Protein AF-G9A7D8-F1 (afdb_monomer_lite)

Radius of gyration: 39.57 Å; chains: 1; bounding box: 115×53×119 Å

pLDDT: mean 80.96, std 17.09, range [27.22, 98.19]

Organism: Sinorhizobium fredii (strain HH103) (NCBI:txid1117943)

Sequence (710 aa):
MSESEFEAKVGNNDLPVALRISQIHVGHRLRTVDQAKVDALKASIEELGLRTPISVVGPMLAASSPLQMVTLAAGAHRLVAMKQLGREHIAAIIRNEDDLDAELWEIDENLCRAELTPADRALFVFRRKEIYLMKHPETGHGGERASRQVGDLKVDEPKRFTAATAEATGQSERAIQRDAERGEKISEKALRMLRGTRHDKGTVLDRLKTLRDEEQEVYVRALFEADKAKEAEAHEIRSDKMATKRAVRIGIINAIADHGKRVAGEMPRAAYAVGYADPPWEQEAWSDETGQDKGLMYPPMPLDEIKALCAGDKSPFTRDAIIFLWVTTNRLDDGISVLKAWGFEFVTAITWDKVNIGMGRWVRDRTEHLLIGKRGDFPGLIMGTQPESLYAEVKGEHSRKPVWFAEQIDRLFPEMRKLELFQRKESLAEGDIRLNGLWDFWGFEAGDETAPSAESSGDPATDPLADALVATGLAPSKYILHLDRGLTNPAALDLPSRLFRFPVEFMDAERGGGQSRLLLRHPLVWQVLQVTDFLADIEQKTGVRPTWEPLDEFGRDFGDKWRWYHAVDLCNDKHWQGLLKTARFTDRDKIFSAVQLGLQGKSLSLKNARAVMAELESVEPETASSAEIMLGKALMPYQHDKGKLISPNISERDERGAWLVIHGLEDGFFNYVGNHLSVTPDGMARRKAAVIPAGVEPALPLEMESSDEA

Secondary structure (DSSP, 8-state):
-PPPHHHHHH-TT---EEEEGGGEE----SSPPPHHHHHHHHHHHHHH---S-EEEES----TTS----EEEEE-HHHHHHHHHTT-SEEEEEEE---HHHHHHHHHHHHHTSTT--HHHHHHHHHHHHHHHHHH-GGGS---------TT---TTPPPPHHHHHHHHH---HHHHHHHHHHHHHS-HHHHHHHTTSTT-SHHHHHHHTTS-HHHHHHHHHHHHHHHHHHHHHHHHHHHHHHHHHHHHHHHHHHHHHHTSB--TTS--BS-EEEEEE---BPPPPS-TTT------SS--B-HHHHHHHT-GGG-SEEEEEEEEEEEEGGGHHHHHHHHHHTTPEEEEEEEEE-SS----SSS---EEEEEEEEETTPPPPPTT-PPPSEEE----GGGPPPHHHHHHHHHHSTTS-EEEET-BGGG--TT-GGGSSSEEEESTBSPPP-PPP----------HHHHHHHHTTSSS-HHHHHHH-EEP--S--SS--HHHHS-EEEE-TTTTTSS-EEEESSTTGGGSHHHHHHHHHHHHHHS---B--SB-TTSSBTTHHHHHHHHHHH-STTTHHHHHHTGGGS-HHHHHHHHHHHHHTTSS-HHHHHHHHHHTT--PPPHHHHHHHHHSTTB--EE-TT-S-EE--B---SHHHHHHHHHHHHTTSEEEETTEEEE-HHHHHHHHHTPPPTT---------------

Structure (mmCIF, N/CA/C/O backbone):
data_AF-G9A7D8-F1
#
_entry.id   AF-G9A7D8-F1
#
loop_
_atom_site.group_PDB
_atom_site.id
_atom_site.type_symbol
_atom_site.label_atom_id
_atom_site.label_alt_id
_atom_site.label_comp_id
_atom_site.label_asym_id
_atom_site.label_entity_id
_atom_site.label_seq_id
_atom_site.pdbx_PDB_ins_code
_atom_site.Cartn_x
_atom_site.Cartn_y
_atom_site.Cartn_z
_atom_site.occupancy
_atom_site.B_iso_or_equiv
_atom_site.auth_seq_id
_atom_site.auth_comp_id
_atom_site.auth_asym_id
_atom_site.auth_atom_id
_atom_site.pdbx_PDB_model_num
ATOM 1 N N . MET A 1 1 ? 48.273 -28.362 -51.104 1.00 42.91 1 MET A N 1
ATOM 2 C CA . MET A 1 1 ? 46.981 -28.182 -50.416 1.00 42.91 1 MET A CA 1
ATOM 3 C C . MET A 1 1 ? 46.753 -26.689 -50.370 1.00 42.91 1 MET A C 1
ATOM 5 O O . MET A 1 1 ? 47.600 -26.008 -49.814 1.00 42.91 1 MET A O 1
ATOM 9 N N . SER A 1 2 ? 45.753 -26.176 -51.085 1.00 48.56 2 SER A N 1
ATOM 10 C CA . SER A 1 2 ? 45.394 -24.758 -50.997 1.00 48.56 2 SER A CA 1
ATOM 11 C C . SER A 1 2 ? 44.827 -24.509 -49.604 1.00 48.56 2 SER A C 1
ATOM 13 O O . SER A 1 2 ? 43.907 -25.232 -49.216 1.00 48.56 2 SER A O 1
ATOM 15 N N . GLU A 1 3 ? 45.383 -23.545 -48.872 1.00 45.16 3 GLU A N 1
ATOM 16 C CA . GLU A 1 3 ? 44.768 -23.037 -47.641 1.00 45.16 3 GLU A CA 1
ATOM 17 C C . GLU A 1 3 ? 43.301 -22.721 -47.931 1.00 45.16 3 GLU A C 1
ATOM 19 O O . GLU A 1 3 ? 42.972 -22.119 -48.960 1.00 45.16 3 GLU A O 1
ATOM 24 N N . SER A 1 4 ? 42.401 -23.206 -47.081 1.00 52.81 4 SER A N 1
ATOM 25 C CA . SER A 1 4 ? 40.985 -22.895 -47.242 1.00 52.81 4 SER A CA 1
ATOM 26 C C . SER A 1 4 ? 40.751 -21.396 -47.030 1.00 52.81 4 SER A C 1
ATOM 28 O O . SER A 1 4 ? 41.479 -20.733 -46.294 1.00 52.81 4 SER A O 1
ATOM 30 N N . GLU A 1 5 ? 39.688 -20.850 -47.619 1.00 49.50 5 GLU A N 1
ATOM 31 C CA . GLU A 1 5 ? 39.250 -19.460 -47.395 1.00 49.50 5 GLU A CA 1
ATOM 32 C C . GLU A 1 5 ? 39.066 -19.123 -45.898 1.00 49.50 5 GLU A C 1
ATOM 34 O O . GLU A 1 5 ? 39.174 -17.968 -45.488 1.00 49.50 5 GLU A O 1
ATOM 39 N N . PHE A 1 6 ? 38.808 -20.148 -45.077 1.00 47.81 6 PHE A N 1
ATOM 40 C CA . PHE A 1 6 ? 38.754 -20.062 -43.622 1.00 47.81 6 PHE A CA 1
ATOM 41 C C . PHE A 1 6 ? 40.151 -19.885 -43.002 1.00 47.81 6 PHE A C 1
ATOM 43 O O . PHE A 1 6 ? 40.345 -18.989 -42.187 1.00 47.81 6 PHE A O 1
ATOM 50 N N . GLU A 1 7 ? 41.144 -20.668 -43.424 1.00 44.50 7 GLU A N 1
ATOM 51 C CA . GLU A 1 7 ? 42.534 -20.564 -42.944 1.00 44.50 7 GLU A CA 1
ATOM 52 C C . GLU A 1 7 ? 43.194 -19.243 -43.375 1.00 44.50 7 GLU A C 1
ATOM 54 O O . GLU A 1 7 ? 43.925 -18.639 -42.591 1.00 44.50 7 GLU A O 1
ATOM 59 N N . ALA A 1 8 ? 42.845 -18.733 -44.562 1.00 51.41 8 ALA A N 1
ATOM 60 C CA . ALA A 1 8 ? 43.298 -17.433 -45.058 1.00 51.41 8 ALA A CA 1
ATOM 61 C C . ALA A 1 8 ? 42.716 -16.239 -44.271 1.00 51.41 8 ALA A C 1
ATOM 63 O O . ALA A 1 8 ? 43.389 -15.222 -44.117 1.00 51.41 8 ALA A O 1
ATOM 64 N N . LYS A 1 9 ? 41.477 -16.350 -43.760 1.00 47.91 9 LYS A N 1
ATOM 65 C CA . LYS A 1 9 ? 40.813 -15.298 -42.961 1.00 47.91 9 LYS A CA 1
ATOM 66 C C . LYS A 1 9 ? 41.170 -15.328 -41.478 1.00 47.91 9 LYS A C 1
ATOM 68 O O . LYS A 1 9 ? 41.141 -14.282 -40.840 1.00 47.91 9 LYS A O 1
ATOM 73 N N . VAL A 1 10 ? 41.445 -16.508 -40.925 1.00 47.12 10 VAL A N 1
ATOM 74 C CA . VAL A 1 10 ? 41.780 -16.661 -39.501 1.00 47.12 10 VAL A CA 1
ATOM 75 C C . VAL A 1 10 ? 43.266 -16.393 -39.265 1.00 47.12 10 VAL A C 1
ATOM 77 O O . VAL A 1 10 ? 43.617 -15.864 -38.218 1.00 47.12 10 VAL A O 1
ATOM 80 N N . GLY A 1 11 ? 44.129 -16.690 -40.248 1.00 46.03 11 GLY A N 1
ATOM 81 C CA . GLY A 1 11 ? 45.578 -16.615 -40.100 1.00 46.03 11 GLY A CA 1
ATOM 82 C C . GLY A 1 11 ? 46.071 -17.602 -39.035 1.00 46.03 11 GLY A C 1
ATOM 83 O O . GLY A 1 11 ? 45.546 -17.695 -37.931 1.00 46.03 11 GLY A O 1
ATOM 84 N N . ASN A 1 12 ? 47.145 -18.336 -39.300 1.00 40.69 12 ASN A N 1
ATOM 85 C CA . ASN A 1 12 ? 47.741 -19.262 -38.320 1.00 40.69 12 ASN A CA 1
ATOM 86 C C . ASN A 1 12 ? 48.316 -18.574 -37.045 1.00 40.69 12 ASN A C 1
ATOM 88 O O . ASN A 1 12 ? 49.027 -19.205 -36.267 1.00 40.69 12 ASN A O 1
ATOM 92 N N . ASN A 1 13 ? 48.013 -17.287 -36.824 1.00 52.28 13 ASN A N 1
ATOM 93 C CA . ASN A 1 13 ? 48.563 -16.411 -35.789 1.00 52.28 13 ASN A CA 1
ATOM 94 C C . ASN A 1 13 ? 47.572 -16.058 -34.657 1.00 52.28 13 ASN A C 1
ATOM 96 O O . ASN A 1 13 ? 47.985 -15.420 -33.695 1.00 52.28 13 ASN A O 1
ATOM 100 N N . ASP A 1 14 ? 46.306 -16.489 -34.718 1.00 58.44 14 ASP A N 1
ATOM 101 C CA . ASP A 1 14 ? 45.254 -16.129 -33.740 1.00 58.44 14 ASP A CA 1
ATOM 102 C C . ASP A 1 14 ? 45.224 -17.034 -32.474 1.00 58.44 14 ASP A C 1
ATOM 104 O O . ASP A 1 14 ? 44.237 -17.074 -31.731 1.00 58.44 14 ASP A O 1
ATOM 108 N N . LEU A 1 15 ? 46.302 -17.780 -32.187 1.00 70.38 15 LEU A N 1
ATOM 109 C CA . LEU A 1 15 ? 46.395 -18.597 -30.970 1.00 70.38 15 LEU A CA 1
ATOM 110 C C . LEU A 1 15 ? 46.544 -17.708 -29.721 1.00 70.38 15 LEU A C 1
ATOM 112 O O . LEU A 1 15 ? 47.388 -16.809 -29.700 1.00 70.38 15 LEU A O 1
ATOM 116 N N . PRO A 1 16 ? 45.778 -17.962 -28.644 1.00 77.94 16 PRO A N 1
ATOM 117 C CA . PRO A 1 16 ? 45.868 -17.156 -27.438 1.00 77.94 16 PRO A CA 1
ATOM 118 C C . PRO A 1 16 ? 47.216 -17.341 -26.737 1.00 77.94 16 PRO A C 1
ATOM 120 O O . PRO A 1 16 ? 47.634 -18.458 -26.433 1.00 77.94 16 PRO A O 1
ATOM 123 N N . VAL A 1 17 ? 47.858 -16.224 -26.409 1.00 84.06 17 VAL A N 1
ATOM 124 C CA . VAL A 1 17 ? 49.095 -16.150 -25.632 1.00 84.06 17 VAL A CA 1
ATOM 125 C C . VAL A 1 17 ? 48.826 -15.579 -24.241 1.00 84.06 17 VAL A C 1
ATOM 127 O O . VAL A 1 17 ? 47.915 -14.776 -24.036 1.00 84.06 17 VAL A O 1
ATOM 130 N N . ALA A 1 18 ? 49.614 -15.996 -23.251 1.00 85.44 18 ALA A N 1
ATOM 131 C CA . ALA A 1 18 ? 49.540 -15.436 -21.906 1.00 85.44 18 ALA A CA 1
ATOM 132 C C . ALA A 1 18 ? 50.319 -14.113 -21.852 1.00 85.44 18 ALA A C 1
ATOM 134 O O . ALA A 1 18 ? 51.547 -14.112 -21.911 1.00 85.44 18 ALA A O 1
ATOM 135 N N . LEU A 1 19 ? 49.611 -12.992 -21.715 1.00 85.75 19 LEU A N 1
ATOM 136 C CA . LEU A 1 19 ? 50.214 -11.667 -21.566 1.00 85.75 19 LEU A CA 1
ATOM 137 C C . LEU A 1 19 ? 50.202 -11.215 -20.116 1.00 85.75 19 LEU A C 1
ATOM 139 O O . LEU A 1 19 ? 49.218 -11.437 -19.406 1.00 85.75 19 LEU A O 1
ATOM 143 N N . ARG A 1 20 ? 51.260 -10.521 -19.679 1.00 87.69 20 ARG A N 1
ATOM 144 C CA . ARG A 1 20 ? 51.221 -9.831 -18.388 1.00 87.69 20 ARG A CA 1
ATOM 145 C C . ARG A 1 20 ? 50.227 -8.692 -18.471 1.00 87.69 20 ARG A C 1
ATOM 147 O O . ARG A 1 20 ? 50.260 -7.890 -19.399 1.00 87.69 20 ARG A O 1
ATOM 154 N N . ILE A 1 21 ? 49.397 -8.554 -17.446 1.00 89.19 21 ILE A N 1
ATOM 155 C CA . ILE A 1 21 ? 48.409 -7.474 -17.393 1.00 89.19 21 ILE A CA 1
ATOM 156 C C . ILE A 1 21 ? 49.074 -6.088 -17.470 1.00 89.19 21 ILE A C 1
ATOM 158 O O . ILE A 1 21 ? 48.501 -5.164 -18.044 1.00 89.19 21 ILE A O 1
ATOM 162 N N . SER A 1 22 ? 50.296 -5.944 -16.946 1.00 86.50 22 SER A N 1
ATOM 163 C CA . SER A 1 22 ? 51.077 -4.702 -17.011 1.00 86.50 22 SER A CA 1
ATOM 164 C C . SER A 1 22 ? 51.527 -4.313 -18.425 1.00 86.50 22 SER A C 1
ATOM 166 O O . SER A 1 22 ? 51.903 -3.165 -18.627 1.00 86.50 22 SER A O 1
ATOM 168 N N . GLN A 1 23 ? 51.504 -5.242 -19.388 1.00 85.69 23 GLN A N 1
ATOM 169 C CA . GLN A 1 23 ? 51.849 -4.992 -20.795 1.00 85.69 23 GLN A CA 1
ATOM 170 C C . GLN A 1 23 ? 50.678 -4.421 -21.601 1.00 85.69 23 GLN A C 1
ATOM 172 O O . GLN A 1 23 ? 50.867 -4.015 -22.744 1.00 85.69 23 GLN A O 1
ATOM 177 N N . ILE A 1 24 ? 49.469 -4.409 -21.030 1.00 87.19 24 ILE A N 1
ATOM 178 C CA . ILE A 1 24 ? 48.245 -4.042 -21.741 1.00 87.19 24 ILE A CA 1
ATOM 179 C C . ILE A 1 24 ? 47.865 -2.606 -21.390 1.00 87.19 24 ILE A C 1
ATOM 181 O O . ILE A 1 24 ? 47.403 -2.310 -20.281 1.00 87.19 24 ILE A O 1
ATOM 185 N N . HIS A 1 25 ? 48.022 -1.719 -22.366 1.00 85.88 25 HIS A N 1
ATOM 186 C CA . HIS A 1 25 ? 47.523 -0.356 -22.314 1.00 85.88 25 HIS A CA 1
ATOM 187 C C . HIS A 1 25 ? 46.035 -0.314 -22.694 1.00 85.88 25 HIS A C 1
ATOM 189 O O . HIS A 1 25 ? 45.592 -0.985 -23.625 1.00 85.88 25 HIS A O 1
ATOM 195 N N . VAL A 1 26 ? 45.243 0.476 -21.966 1.00 82.00 26 VAL A N 1
ATOM 196 C CA . VAL A 1 26 ? 43.826 0.710 -22.275 1.00 82.00 26 VAL A CA 1
ATOM 197 C C . VAL A 1 26 ? 43.706 2.126 -22.829 1.00 82.00 26 VAL A C 1
ATOM 199 O O . VAL A 1 26 ? 43.875 3.079 -22.072 1.00 82.00 26 VAL A O 1
ATOM 202 N N . GLY A 1 27 ? 43.448 2.242 -24.135 1.00 73.38 27 GLY A N 1
ATOM 203 C CA . GLY A 1 27 ? 43.296 3.523 -24.831 1.00 73.38 27 GLY A CA 1
ATOM 204 C C . GLY A 1 27 ? 41.960 4.226 -24.555 1.00 73.38 27 GLY A C 1
ATOM 205 O O . GLY A 1 27 ? 41.231 3.881 -23.621 1.00 73.38 27 GLY A O 1
ATOM 206 N N . HIS A 1 28 ? 41.619 5.222 -25.381 1.00 67.56 28 HIS A N 1
ATOM 207 C CA . HIS A 1 28 ? 40.331 5.917 -25.298 1.00 67.56 28 HIS A CA 1
ATOM 208 C C . HIS A 1 28 ? 39.192 4.977 -25.711 1.00 67.56 28 HIS A C 1
ATOM 210 O O . HIS A 1 28 ? 39.118 4.556 -26.859 1.00 67.56 28 HIS A O 1
ATOM 216 N N . ARG A 1 29 ? 38.290 4.649 -24.777 1.00 68.19 29 ARG A N 1
ATOM 217 C CA . ARG A 1 29 ? 37.179 3.720 -25.026 1.00 68.19 29 ARG A CA 1
ATOM 218 C C . ARG A 1 29 ? 35.846 4.445 -25.054 1.00 68.19 29 ARG A C 1
ATOM 220 O O . ARG A 1 29 ? 35.494 5.162 -24.122 1.00 68.19 29 ARG A O 1
ATOM 227 N N . LEU A 1 30 ? 35.060 4.158 -26.084 1.00 62.84 30 LEU A N 1
ATOM 228 C CA . LEU A 1 30 ? 33.703 4.683 -26.260 1.00 62.84 30 LEU A CA 1
ATOM 229 C C . LEU A 1 30 ? 32.691 4.031 -25.280 1.00 62.84 30 LEU A C 1
ATOM 231 O O . LEU A 1 30 ? 31.661 4.614 -24.935 1.00 62.84 30 LEU A O 1
ATOM 235 N N . ARG A 1 31 ? 32.989 2.821 -24.774 1.00 69.44 31 ARG A N 1
ATOM 236 C CA . ARG A 1 31 ? 32.199 2.125 -23.740 1.00 69.44 31 ARG A CA 1
ATOM 237 C C . ARG A 1 31 ? 32.932 2.118 -22.397 1.00 69.44 31 ARG A C 1
ATOM 239 O O . ARG A 1 31 ? 34.026 1.559 -22.290 1.00 69.44 31 ARG A O 1
ATOM 246 N N . THR A 1 32 ? 32.296 2.652 -21.356 1.00 71.38 32 THR A N 1
ATOM 247 C CA . THR A 1 32 ? 32.781 2.509 -19.979 1.00 71.38 32 THR A CA 1
ATOM 248 C C . THR A 1 32 ? 32.616 1.070 -19.486 1.00 71.38 32 THR A C 1
ATOM 250 O O . THR A 1 32 ? 31.787 0.306 -19.987 1.00 71.38 32 THR A O 1
ATOM 253 N N . VAL A 1 33 ? 33.457 0.680 -18.529 1.00 79.75 33 VAL A N 1
ATOM 254 C CA . VAL A 1 33 ? 33.405 -0.639 -17.890 1.00 79.75 33 VAL A CA 1
ATOM 255 C C . VAL A 1 33 ? 32.263 -0.642 -16.874 1.00 79.75 33 VAL A C 1
ATOM 257 O O . VAL A 1 33 ? 32.236 0.194 -15.976 1.00 79.75 33 VAL A O 1
ATOM 260 N N . ASP A 1 34 ? 31.336 -1.583 -17.020 1.00 79.50 34 ASP A N 1
ATOM 261 C CA . ASP A 1 34 ? 30.224 -1.804 -16.095 1.00 79.50 34 ASP A CA 1
ATOM 262 C C . ASP A 1 34 ? 30.668 -2.714 -14.940 1.00 79.50 34 ASP A C 1
ATOM 264 O O . ASP A 1 34 ? 31.032 -3.875 -15.158 1.00 79.50 34 ASP A O 1
ATOM 268 N N . GLN A 1 35 ? 30.643 -2.188 -13.713 1.00 83.12 35 GLN A N 1
ATOM 269 C CA . GLN A 1 35 ? 31.123 -2.905 -12.532 1.00 83.12 35 GLN A CA 1
ATOM 270 C C . GLN A 1 35 ? 30.253 -4.123 -12.189 1.00 83.12 35 GLN A C 1
ATOM 272 O O . GLN A 1 35 ? 30.799 -5.157 -11.815 1.00 83.12 35 GLN A O 1
ATOM 277 N N . ALA A 1 36 ? 28.937 -4.075 -12.414 1.00 82.50 36 ALA A N 1
ATOM 278 C CA . ALA A 1 36 ? 28.066 -5.218 -12.136 1.00 82.50 36 ALA A CA 1
ATOM 279 C C . ALA A 1 36 ? 28.403 -6.413 -13.044 1.00 82.50 36 ALA A C 1
ATOM 281 O O . ALA A 1 36 ? 28.427 -7.566 -12.610 1.00 82.50 36 ALA A O 1
ATOM 282 N N . LYS A 1 37 ? 28.744 -6.138 -14.310 1.00 82.12 37 LYS A N 1
ATOM 283 C CA . LYS A 1 37 ? 29.215 -7.166 -15.251 1.00 82.12 37 LYS A CA 1
ATOM 284 C C . LYS A 1 37 ? 30.591 -7.702 -14.886 1.00 82.12 37 LYS A C 1
ATOM 286 O O . LYS A 1 37 ? 30.849 -8.886 -15.086 1.00 82.12 37 LYS A O 1
ATOM 291 N N . VAL A 1 38 ? 31.472 -6.849 -14.366 1.00 88.00 38 VAL A N 1
ATOM 292 C CA . VAL A 1 38 ? 32.773 -7.278 -13.838 1.00 88.00 38 VAL A CA 1
ATOM 293 C C . VAL A 1 38 ? 32.576 -8.240 -12.670 1.00 88.00 38 VAL A C 1
ATOM 295 O O . VAL A 1 38 ? 33.185 -9.303 -12.677 1.00 88.00 38 VAL A O 1
ATOM 298 N N . ASP A 1 39 ? 31.696 -7.924 -11.720 1.00 87.50 39 ASP A N 1
ATOM 299 C CA . ASP A 1 39 ? 31.445 -8.773 -10.551 1.00 87.50 39 ASP A CA 1
ATOM 300 C C . ASP A 1 39 ? 30.851 -10.134 -10.941 1.00 87.50 39 ASP A C 1
ATOM 302 O O . ASP A 1 39 ? 31.322 -11.171 -10.470 1.00 87.50 39 ASP A O 1
ATOM 306 N N . ALA A 1 40 ? 29.909 -10.156 -11.889 1.00 84.69 40 ALA A N 1
ATOM 307 C CA . ALA A 1 40 ? 29.381 -11.402 -12.448 1.00 84.69 40 ALA A CA 1
ATOM 308 C C . ALA A 1 40 ? 30.466 -12.237 -13.158 1.00 84.69 40 ALA A C 1
ATOM 310 O O . ALA A 1 40 ? 30.536 -13.457 -12.994 1.00 84.69 40 ALA A O 1
ATOM 311 N N . LEU A 1 41 ? 31.348 -11.586 -13.926 1.00 86.81 41 LEU A N 1
ATOM 312 C CA . LEU A 1 41 ? 32.469 -12.257 -14.587 1.00 86.81 41 LEU A CA 1
ATOM 313 C C . LEU A 1 41 ? 33.496 -12.788 -13.587 1.00 86.81 41 LEU A C 1
ATOM 315 O O . LEU A 1 41 ? 34.062 -13.845 -13.838 1.00 86.81 41 LEU A O 1
ATOM 319 N N . LYS A 1 42 ? 33.737 -12.100 -12.465 1.00 91.56 42 LYS A N 1
ATOM 320 C CA . LYS A 1 42 ? 34.676 -12.560 -11.431 1.00 91.56 42 LYS A CA 1
ATOM 321 C C . LYS A 1 42 ? 34.252 -13.906 -10.859 1.00 91.56 42 LYS A C 1
ATOM 323 O O . LYS A 1 42 ? 35.062 -14.826 -10.883 1.00 91.56 42 LYS A O 1
ATOM 328 N N . ALA A 1 43 ? 32.984 -14.036 -10.464 1.00 85.94 43 ALA A N 1
ATOM 329 C CA . ALA A 1 43 ? 32.437 -15.298 -9.967 1.00 85.94 43 ALA A CA 1
ATOM 330 C C . ALA A 1 43 ? 32.606 -16.434 -10.995 1.00 85.94 43 ALA A C 1
ATOM 332 O O . ALA A 1 43 ? 33.096 -17.512 -10.669 1.00 85.94 43 ALA A O 1
ATOM 333 N N . SER A 1 44 ? 32.296 -16.165 -12.270 1.00 88.00 44 SER A N 1
ATOM 334 C CA . SER A 1 44 ? 32.463 -17.152 -13.345 1.00 88.00 44 SER A CA 1
ATOM 335 C C . SER A 1 44 ? 33.929 -17.519 -13.617 1.00 88.00 44 SER A C 1
ATOM 337 O O . SER A 1 44 ? 34.228 -18.684 -13.876 1.00 88.00 44 SER A O 1
ATOM 339 N N . ILE A 1 45 ? 34.848 -16.549 -13.569 1.00 89.62 45 ILE A N 1
ATOM 340 C CA . ILE A 1 45 ? 36.284 -16.766 -13.794 1.00 89.62 45 ILE A CA 1
ATOM 341 C C . ILE A 1 45 ? 36.907 -17.563 -12.641 1.00 89.62 45 ILE A C 1
ATOM 343 O O . ILE A 1 45 ? 37.793 -18.378 -12.893 1.00 89.62 45 ILE A O 1
ATOM 347 N N . GLU A 1 46 ? 36.471 -17.348 -11.398 1.00 87.38 46 GLU A N 1
ATOM 348 C CA . GLU A 1 46 ? 36.936 -18.127 -10.244 1.00 87.38 46 GLU A CA 1
ATOM 349 C C . GLU A 1 46 ? 36.512 -19.596 -10.323 1.00 87.38 46 GLU A C 1
ATOM 351 O O . GLU A 1 46 ? 37.313 -20.471 -10.002 1.00 87.38 46 GLU A O 1
ATOM 356 N N . GLU A 1 47 ? 35.296 -19.872 -10.802 1.00 84.12 47 GLU A N 1
ATOM 357 C CA . GLU A 1 47 ? 34.768 -21.235 -10.917 1.00 84.12 47 GLU A CA 1
ATOM 358 C C . GLU A 1 47 ? 35.291 -21.985 -12.156 1.00 84.12 47 GLU A C 1
ATOM 360 O O . GLU A 1 47 ? 35.677 -23.150 -12.070 1.00 84.12 47 GLU A O 1
ATOM 365 N N . LEU A 1 48 ? 35.301 -21.334 -13.326 1.00 83.69 48 LEU A N 1
ATOM 366 C CA . LEU A 1 48 ? 35.499 -22.000 -14.624 1.00 83.69 48 LEU A CA 1
ATOM 367 C C . LEU A 1 48 ? 36.766 -21.564 -15.369 1.00 83.69 48 LEU A C 1
ATOM 369 O O . LEU A 1 48 ? 37.070 -22.122 -16.429 1.00 83.69 48 LEU A O 1
ATOM 373 N N . GLY A 1 49 ? 37.484 -20.564 -14.857 1.00 83.50 49 GLY A N 1
ATOM 374 C CA . GLY A 1 49 ? 38.598 -19.927 -15.551 1.00 83.50 49 GLY A CA 1
ATOM 375 C C . GLY A 1 49 ? 38.164 -19.006 -16.698 1.00 83.50 49 GLY A C 1
ATOM 376 O O . GLY A 1 49 ? 36.998 -18.923 -17.092 1.00 83.50 49 GLY A O 1
ATOM 377 N N . LEU A 1 50 ? 39.130 -18.283 -17.269 1.00 85.94 50 LEU A N 1
ATOM 378 C CA . LEU A 1 50 ? 38.889 -17.395 -18.407 1.00 85.94 50 LEU A CA 1
ATOM 379 C C . LEU A 1 50 ? 38.721 -18.213 -19.698 1.00 85.94 50 LEU A C 1
ATOM 381 O O . LEU A 1 50 ? 39.703 -18.571 -20.342 1.00 85.94 50 LEU A O 1
ATOM 385 N N . ARG A 1 51 ? 37.474 -18.490 -20.095 1.00 83.38 51 ARG A N 1
ATOM 386 C CA . ARG A 1 51 ? 37.178 -19.294 -21.298 1.00 83.38 51 ARG A CA 1
ATOM 387 C C . ARG A 1 51 ? 37.404 -18.573 -22.622 1.00 83.38 51 ARG A C 1
ATOM 389 O O . ARG A 1 51 ? 37.718 -19.214 -23.618 1.00 83.38 51 ARG A O 1
ATOM 396 N N . THR A 1 52 ? 37.221 -17.257 -22.647 1.00 83.38 52 THR A N 1
ATOM 397 C CA . THR A 1 52 ? 37.362 -16.459 -23.869 1.00 83.38 52 THR A CA 1
ATOM 398 C C . THR A 1 52 ? 38.530 -15.487 -23.694 1.00 83.38 52 THR A C 1
ATOM 400 O O . THR A 1 52 ? 38.460 -14.640 -22.792 1.00 83.38 52 THR A O 1
ATOM 403 N N . PRO A 1 53 ? 39.576 -15.564 -24.535 1.00 87.62 53 PRO A N 1
ATOM 404 C CA . PRO A 1 53 ? 40.699 -14.627 -24.523 1.00 87.62 53 PRO A CA 1
ATOM 405 C C . PRO A 1 53 ? 40.272 -13.186 -24.826 1.00 87.62 53 PRO A C 1
ATOM 407 O O . PRO A 1 53 ? 39.264 -12.956 -25.502 1.00 87.62 53 PRO A O 1
ATOM 410 N N . ILE A 1 54 ? 41.020 -12.209 -24.315 1.00 88.44 54 ILE A N 1
ATOM 411 C CA . ILE A 1 54 ? 40.885 -10.806 -24.743 1.00 88.44 54 ILE A CA 1
ATOM 412 C C . ILE A 1 54 ? 41.562 -10.603 -26.107 1.00 88.44 54 ILE A C 1
ATOM 414 O O . ILE A 1 54 ? 42.391 -11.418 -26.501 1.00 88.44 54 ILE A O 1
ATOM 418 N N . SER A 1 55 ? 41.260 -9.506 -26.796 1.00 85.38 55 SER A N 1
ATOM 419 C CA . SER A 1 55 ? 41.927 -9.158 -28.057 1.00 85.38 55 SER A CA 1
ATOM 420 C C . SER A 1 55 ? 42.757 -7.897 -27.872 1.00 85.38 55 SER A C 1
ATOM 422 O O . SER A 1 55 ? 42.276 -6.917 -27.291 1.00 85.38 55 SER A O 1
ATOM 424 N N . VAL A 1 56 ? 44.000 -7.928 -28.343 1.00 84.12 56 VAL A N 1
ATOM 425 C CA . VAL A 1 56 ? 44.957 -6.821 -28.245 1.00 84.12 56 VAL A CA 1
ATOM 426 C C . VAL A 1 56 ? 45.633 -6.582 -29.593 1.00 84.12 56 VAL A C 1
ATOM 428 O O . VAL A 1 56 ? 45.814 -7.515 -30.374 1.00 84.12 56 VAL A O 1
ATOM 431 N N . VAL A 1 57 ? 46.032 -5.339 -29.842 1.00 79.62 57 VAL A N 1
ATOM 432 C CA . VAL A 1 57 ? 46.756 -4.931 -31.051 1.00 79.62 57 VAL A CA 1
ATOM 433 C C . VAL A 1 57 ? 48.169 -4.498 -30.678 1.00 79.62 57 VAL A C 1
ATOM 435 O O . VAL A 1 57 ? 48.378 -3.783 -29.692 1.00 79.62 57 VAL A O 1
ATOM 438 N N . GLY A 1 58 ? 49.148 -4.979 -31.440 1.00 74.06 58 GLY A N 1
ATOM 439 C CA . GLY A 1 58 ? 50.556 -4.645 -31.263 1.00 74.06 58 GLY A CA 1
ATOM 440 C C . GLY A 1 58 ? 51.497 -5.630 -31.966 1.00 74.06 58 GLY A C 1
ATOM 441 O O . GLY A 1 58 ? 51.059 -6.676 -32.448 1.00 74.06 58 GLY A O 1
ATOM 442 N N . PRO A 1 59 ? 52.802 -5.313 -32.032 1.00 66.94 59 PRO A N 1
ATOM 443 C CA . PRO A 1 59 ? 53.793 -6.174 -32.673 1.00 66.94 59 PRO A CA 1
ATOM 444 C C . PRO A 1 59 ? 53.835 -7.569 -32.029 1.00 66.94 59 PRO A C 1
ATOM 446 O O . PRO A 1 59 ? 53.782 -7.712 -30.806 1.00 66.94 59 PRO A O 1
ATOM 449 N N . MET A 1 60 ? 53.942 -8.610 -32.862 1.00 58.47 60 MET A N 1
ATOM 450 C CA . MET A 1 60 ? 54.037 -9.997 -32.400 1.00 58.47 60 MET A CA 1
ATOM 451 C C . MET A 1 60 ? 55.329 -10.183 -31.592 1.00 58.47 60 MET A C 1
ATOM 453 O O . MET A 1 60 ? 56.430 -9.939 -32.089 1.00 58.47 60 MET A O 1
ATOM 457 N N . LEU A 1 61 ? 55.200 -10.610 -30.334 1.00 57.97 61 LEU A N 1
ATOM 458 C CA . LEU A 1 61 ? 56.339 -10.791 -29.434 1.00 57.97 61 LEU A CA 1
ATOM 459 C C . LEU A 1 61 ? 57.218 -11.961 -29.907 1.00 57.97 61 LEU A C 1
ATOM 461 O O . LEU A 1 61 ? 56.828 -13.123 -29.804 1.00 57.97 61 LEU A O 1
ATOM 465 N N . ALA A 1 62 ? 58.437 -11.671 -30.369 1.00 49.75 62 ALA A N 1
ATOM 466 C CA . ALA A 1 62 ? 59.489 -12.680 -30.461 1.00 49.75 62 ALA A CA 1
ATOM 467 C C . ALA A 1 62 ? 59.973 -13.030 -29.042 1.00 49.75 62 ALA A C 1
ATOM 469 O O . ALA A 1 62 ? 60.187 -12.133 -28.225 1.00 49.75 62 ALA A O 1
ATOM 470 N N . ALA A 1 63 ? 60.195 -14.318 -28.757 1.00 48.28 63 ALA A N 1
ATOM 471 C CA . ALA A 1 63 ? 60.522 -14.861 -27.427 1.00 48.28 63 ALA A CA 1
ATOM 472 C C . ALA A 1 63 ? 61.790 -14.281 -26.745 1.00 48.28 63 ALA A C 1
ATOM 474 O O . ALA A 1 63 ? 62.119 -14.666 -25.626 1.00 48.28 63 ALA A O 1
ATOM 475 N N . SER A 1 64 ? 62.505 -13.360 -27.396 1.00 45.25 64 SER A N 1
ATOM 476 C CA . SER A 1 64 ? 63.791 -12.808 -26.964 1.00 45.25 64 SER A CA 1
ATOM 477 C C . SER A 1 64 ? 63.917 -11.280 -27.124 1.00 45.25 64 SER A C 1
ATOM 479 O O . SER A 1 64 ? 65.029 -10.779 -27.272 1.00 45.25 64 SER A O 1
ATOM 481 N N . SER A 1 65 ? 62.815 -10.518 -27.115 1.00 51.72 65 SER A N 1
ATOM 482 C CA . SER A 1 65 ? 62.824 -9.039 -27.204 1.00 51.72 65 SER A CA 1
ATOM 483 C C . SER A 1 65 ? 62.170 -8.353 -25.987 1.00 51.72 65 SER A C 1
ATOM 485 O O . SER A 1 65 ? 61.356 -8.979 -25.307 1.00 51.72 65 SER A O 1
ATOM 487 N N . PRO A 1 66 ? 62.545 -7.094 -25.659 1.00 50.88 66 PRO A N 1
ATOM 488 C CA . PRO A 1 66 ? 62.073 -6.384 -24.463 1.00 50.88 66 PRO A CA 1
ATOM 489 C C . PRO A 1 66 ? 60.550 -6.177 -24.461 1.00 50.88 66 PRO A C 1
ATOM 491 O O . PRO A 1 66 ? 59.923 -6.208 -25.516 1.00 50.88 66 PRO A O 1
ATOM 494 N N . LEU A 1 67 ? 59.966 -5.956 -23.269 1.00 54.81 67 LEU A N 1
ATOM 495 C CA . LEU A 1 67 ? 58.521 -5.777 -23.048 1.00 54.81 67 LEU A CA 1
ATOM 496 C C . LEU A 1 67 ? 57.917 -4.749 -24.025 1.00 54.81 67 LEU A C 1
ATOM 498 O O . LEU A 1 67 ? 57.981 -3.547 -23.778 1.00 54.81 67 LEU A O 1
ATOM 502 N N . GLN A 1 68 ? 57.297 -5.218 -25.108 1.00 65.88 68 GLN A N 1
ATOM 503 C CA . GLN A 1 68 ? 56.465 -4.377 -25.963 1.00 65.88 68 GLN A CA 1
ATOM 504 C C . GLN A 1 68 ? 55.082 -4.226 -25.326 1.00 65.88 68 GLN A C 1
ATOM 506 O O . GLN A 1 68 ? 54.479 -5.203 -24.878 1.00 65.88 68 GLN A O 1
ATOM 511 N N . MET A 1 69 ? 54.613 -2.980 -25.247 1.00 75.75 69 MET A N 1
ATOM 512 C CA . MET A 1 69 ? 53.260 -2.656 -24.803 1.00 75.75 69 MET A CA 1
ATOM 513 C C . MET A 1 69 ? 52.282 -2.928 -25.946 1.00 75.75 69 MET A C 1
ATOM 515 O O . MET A 1 69 ? 52.569 -2.590 -27.093 1.00 75.75 69 MET A O 1
ATOM 519 N N . VAL A 1 70 ? 51.133 -3.511 -25.621 1.00 82.38 70 VAL A N 1
ATOM 520 C CA . VAL A 1 70 ? 50.030 -3.762 -26.559 1.00 82.38 70 VAL A CA 1
ATOM 521 C C . VAL A 1 70 ? 48.799 -2.972 -26.131 1.00 82.38 70 VAL A C 1
ATOM 523 O O . VAL A 1 70 ? 48.591 -2.738 -24.937 1.00 82.38 70 VAL A O 1
ATOM 526 N N . THR A 1 71 ? 47.962 -2.582 -27.086 1.00 84.12 71 THR A N 1
ATOM 527 C CA . THR A 1 71 ? 46.726 -1.841 -26.815 1.00 84.12 71 THR A CA 1
ATOM 528 C C . THR A 1 71 ? 45.541 -2.797 -26.780 1.00 84.12 71 THR A C 1
ATOM 530 O O . THR A 1 71 ? 45.394 -3.666 -27.636 1.00 84.12 71 THR A O 1
ATOM 533 N N . LEU A 1 72 ? 44.681 -2.665 -25.772 1.00 85.25 72 LEU A N 1
ATOM 534 C CA . LEU A 1 72 ? 43.453 -3.449 -25.668 1.00 85.25 72 LEU A CA 1
ATOM 535 C C . LEU A 1 72 ? 42.455 -3.056 -26.767 1.00 85.25 72 LEU A C 1
ATOM 537 O O . LEU A 1 72 ? 42.018 -1.910 -26.787 1.00 85.25 72 LEU A O 1
ATOM 541 N N . ALA A 1 73 ? 42.021 -4.028 -27.572 1.00 77.56 73 ALA A N 1
ATOM 542 C CA . ALA A 1 73 ? 40.967 -3.851 -28.574 1.00 77.56 73 ALA A CA 1
ATOM 543 C C . ALA A 1 73 ? 39.595 -4.317 -28.053 1.00 77.56 73 ALA A C 1
ATOM 545 O O . ALA A 1 73 ? 38.611 -3.588 -28.108 1.00 77.56 73 ALA A O 1
ATOM 546 N N . ALA A 1 74 ? 39.519 -5.513 -27.454 1.00 78.25 74 ALA A N 1
ATOM 547 C CA . ALA A 1 74 ? 38.269 -6.034 -26.895 1.00 78.25 74 ALA A CA 1
ATOM 548 C C . ALA A 1 74 ? 38.473 -6.841 -25.611 1.00 78.25 74 ALA A C 1
ATOM 550 O O . ALA A 1 74 ? 39.510 -7.456 -25.372 1.00 78.25 74 ALA A O 1
ATOM 551 N N . GLY A 1 75 ? 37.428 -6.884 -24.776 1.00 84.25 75 GLY A N 1
ATOM 552 C CA . GLY A 1 75 ? 37.423 -7.673 -23.539 1.00 84.25 75 GLY A CA 1
ATOM 553 C C . GLY A 1 75 ? 37.764 -6.899 -22.261 1.00 84.25 75 GLY A C 1
ATOM 554 O O . GLY A 1 75 ? 38.197 -7.499 -21.282 1.00 84.25 75 GLY A O 1
ATOM 555 N N . ALA A 1 76 ? 37.516 -5.590 -22.209 1.00 86.81 76 ALA A N 1
ATOM 556 C CA . ALA A 1 76 ? 37.846 -4.770 -21.038 1.00 86.81 76 ALA A CA 1
ATOM 557 C C . ALA A 1 76 ? 37.209 -5.216 -19.714 1.00 86.81 76 ALA A C 1
ATOM 559 O O . ALA A 1 76 ? 37.891 -5.192 -18.696 1.00 86.81 76 ALA A O 1
ATOM 560 N N . HIS A 1 77 ? 35.947 -5.671 -19.702 1.00 88.06 77 HIS A N 1
ATOM 561 C CA . HIS A 1 77 ? 35.338 -6.206 -18.473 1.00 88.06 77 HIS A CA 1
ATOM 562 C C . HIS A 1 77 ? 36.121 -7.419 -17.939 1.00 88.06 77 HIS A C 1
ATOM 564 O O . HIS A 1 77 ? 36.318 -7.539 -16.735 1.00 88.06 77 HIS A O 1
ATOM 570 N N . ARG A 1 78 ? 36.638 -8.276 -18.834 1.00 91.12 78 ARG A N 1
ATOM 571 C CA . ARG A 1 78 ? 37.479 -9.431 -18.480 1.00 91.12 78 ARG A CA 1
ATOM 572 C C . ARG A 1 78 ? 38.858 -8.990 -17.985 1.00 91.12 78 ARG A C 1
ATOM 574 O O . ARG A 1 78 ? 39.331 -9.521 -16.988 1.00 91.12 78 ARG A O 1
ATOM 581 N N . LEU A 1 79 ? 39.469 -7.982 -18.613 1.00 91.31 79 LEU A N 1
ATOM 582 C CA . LEU A 1 79 ? 40.732 -7.403 -18.138 1.00 91.31 79 LEU A CA 1
ATOM 583 C C . LEU A 1 79 ? 40.594 -6.810 -16.727 1.00 91.31 79 LEU A C 1
ATOM 585 O O . LEU A 1 79 ? 41.448 -7.046 -15.874 1.00 91.31 79 LEU A O 1
ATOM 589 N N . VAL A 1 80 ? 39.520 -6.059 -16.468 1.00 91.19 80 VAL A N 1
ATOM 590 C CA . VAL A 1 80 ? 39.252 -5.467 -15.149 1.00 91.19 80 VAL A CA 1
ATOM 591 C C . VAL A 1 80 ? 38.928 -6.544 -14.114 1.00 91.19 80 VAL A C 1
ATOM 593 O O . VAL A 1 80 ? 39.470 -6.487 -13.013 1.00 91.19 80 VAL A O 1
ATOM 596 N N . ALA A 1 81 ? 38.137 -7.562 -14.465 1.00 90.69 81 ALA A N 1
ATOM 597 C CA . ALA A 1 81 ? 37.883 -8.707 -13.590 1.00 90.69 81 ALA A CA 1
ATOM 598 C C . ALA A 1 81 ? 39.189 -9.418 -13.196 1.00 90.69 81 ALA A C 1
ATOM 600 O O . ALA A 1 81 ? 39.443 -9.619 -12.012 1.00 90.69 81 ALA A O 1
ATOM 601 N N . MET A 1 82 ? 40.066 -9.711 -14.162 1.00 93.00 82 MET A N 1
ATOM 602 C CA . MET A 1 82 ? 41.365 -10.348 -13.907 1.00 93.00 82 MET A CA 1
ATOM 603 C C . MET A 1 82 ? 42.288 -9.480 -13.035 1.00 93.00 82 MET A C 1
ATOM 605 O O . MET A 1 82 ? 42.943 -10.012 -12.139 1.00 93.00 82 MET A O 1
ATOM 609 N N . LYS A 1 83 ? 42.284 -8.150 -13.230 1.00 92.19 83 LYS A N 1
ATOM 610 C CA . LYS A 1 83 ? 42.978 -7.189 -12.350 1.00 92.19 83 LYS A CA 1
ATOM 611 C C . LYS A 1 83 ? 42.451 -7.246 -10.914 1.00 92.19 83 LYS A C 1
ATOM 613 O O . LYS A 1 83 ? 43.241 -7.337 -9.982 1.00 92.19 83 LYS A O 1
ATOM 618 N N . GLN A 1 84 ? 41.130 -7.214 -10.729 1.00 93.19 84 GLN A N 1
ATOM 619 C CA . GLN A 1 84 ? 40.502 -7.248 -9.402 1.00 93.19 84 GLN A CA 1
ATOM 620 C C . GLN A 1 84 ? 40.670 -8.599 -8.691 1.00 93.19 84 GLN A C 1
ATOM 622 O O . GLN A 1 84 ? 40.695 -8.635 -7.466 1.00 93.19 84 GLN A O 1
ATOM 627 N N . LEU A 1 85 ? 40.813 -9.695 -9.442 1.00 90.56 85 LEU A N 1
ATOM 628 C CA . LEU A 1 85 ? 41.143 -11.028 -8.922 1.00 90.56 85 LEU A CA 1
ATOM 629 C C . LEU A 1 85 ? 42.644 -11.212 -8.624 1.00 90.56 85 LEU A C 1
ATOM 631 O O . LEU A 1 85 ? 43.072 -12.317 -8.284 1.00 90.56 85 LEU A O 1
ATOM 635 N N . GLY A 1 86 ? 43.464 -10.169 -8.801 1.00 90.19 86 GLY A N 1
ATOM 636 C CA . GLY A 1 86 ? 44.902 -10.209 -8.531 1.00 90.19 86 GLY A CA 1
ATOM 637 C C . GLY A 1 86 ? 45.688 -11.141 -9.458 1.00 90.19 86 GLY A C 1
ATOM 638 O O . GLY A 1 86 ? 46.716 -11.677 -9.056 1.00 90.19 86 GLY A O 1
ATOM 639 N N . ARG A 1 87 ? 45.206 -11.397 -10.682 1.00 89.88 87 ARG A N 1
ATOM 640 C CA . ARG A 1 87 ? 45.915 -12.248 -11.651 1.00 89.88 87 ARG A CA 1
ATOM 641 C C . ARG A 1 87 ? 47.027 -11.451 -12.333 1.00 89.88 87 ARG A C 1
ATOM 643 O O . ARG A 1 87 ? 46.811 -10.324 -12.756 1.00 89.88 87 ARG A O 1
ATOM 650 N N . GLU A 1 88 ? 48.206 -12.046 -12.488 1.00 89.19 88 GLU A N 1
ATOM 651 C CA . GLU A 1 88 ? 49.339 -11.379 -13.151 1.00 89.19 88 GLU A CA 1
ATOM 652 C C . GLU A 1 88 ? 49.298 -11.493 -14.681 1.00 89.19 88 GLU A C 1
ATOM 654 O O . GLU A 1 88 ? 49.800 -10.614 -15.386 1.00 89.19 88 GLU A O 1
ATOM 659 N N . HIS A 1 89 ? 48.687 -12.565 -15.194 1.00 90.38 89 HIS A N 1
ATOM 660 C CA . HIS A 1 89 ? 48.613 -12.875 -16.619 1.00 90.38 89 HIS A CA 1
ATOM 661 C C . HIS A 1 89 ? 47.163 -13.058 -17.075 1.00 90.38 89 HIS A C 1
ATOM 663 O O . HIS A 1 89 ? 46.304 -13.492 -16.304 1.00 90.38 89 HIS A O 1
ATOM 669 N N . ILE A 1 90 ? 46.898 -12.747 -18.341 1.00 91.81 90 ILE A N 1
ATOM 670 C CA . ILE A 1 90 ? 45.603 -12.921 -18.999 1.00 91.81 90 ILE A CA 1
ATOM 671 C C . ILE A 1 90 ? 45.804 -13.525 -20.394 1.00 91.81 90 ILE A C 1
ATOM 673 O O . ILE A 1 90 ? 46.755 -13.175 -21.090 1.00 91.81 90 ILE A O 1
ATOM 677 N N . ALA A 1 91 ? 44.926 -14.448 -20.798 1.00 89.94 91 ALA A N 1
ATOM 678 C CA . ALA A 1 91 ? 44.952 -15.010 -22.146 1.00 89.94 91 ALA A CA 1
ATOM 679 C C . ALA A 1 91 ? 44.477 -13.960 -23.159 1.00 89.94 91 ALA A C 1
ATOM 681 O O . ALA A 1 91 ? 43.378 -13.414 -23.010 1.00 89.94 91 ALA A O 1
ATOM 682 N N . ALA A 1 92 ? 45.293 -13.691 -24.175 1.00 87.00 92 ALA A N 1
ATOM 683 C CA . ALA A 1 92 ? 45.060 -12.662 -25.176 1.00 87.00 92 ALA A CA 1
ATOM 684 C C . ALA A 1 92 ? 45.411 -13.152 -26.585 1.00 87.00 92 ALA A C 1
ATOM 686 O O . ALA A 1 92 ? 46.384 -13.876 -26.761 1.00 87.00 92 ALA A O 1
ATOM 687 N N . ILE A 1 93 ? 44.644 -12.730 -27.583 1.00 85.62 93 ILE A N 1
ATOM 688 C CA . ILE A 1 93 ? 44.958 -12.910 -29.003 1.00 85.62 93 ILE A CA 1
ATOM 689 C C . ILE A 1 93 ? 45.586 -11.604 -29.493 1.00 85.62 93 ILE A C 1
ATOM 691 O O . ILE A 1 93 ? 44.990 -10.539 -29.311 1.00 85.62 93 ILE A O 1
ATOM 695 N N . ILE A 1 94 ? 46.801 -11.683 -30.046 1.00 80.94 94 ILE A N 1
ATOM 696 C CA . ILE A 1 94 ? 47.552 -10.522 -30.543 1.00 80.94 94 ILE A CA 1
ATOM 697 C C . ILE A 1 94 ? 47.347 -10.410 -32.046 1.00 80.94 94 ILE A C 1
ATOM 699 O O . ILE A 1 94 ? 47.634 -11.358 -32.773 1.00 80.94 94 ILE A O 1
ATOM 703 N N . ARG A 1 95 ? 46.926 -9.233 -32.508 1.00 75.25 95 ARG A N 1
ATOM 704 C CA . ARG A 1 95 ? 46.794 -8.930 -33.934 1.00 75.25 95 ARG A CA 1
ATOM 705 C C . ARG A 1 95 ? 47.715 -7.797 -34.360 1.00 75.25 95 ARG A C 1
ATOM 707 O O . ARG A 1 95 ? 47.966 -6.862 -33.600 1.00 75.25 95 ARG A O 1
ATOM 714 N N . ASN A 1 96 ? 48.218 -7.911 -35.586 1.00 69.19 96 ASN A N 1
ATOM 715 C CA . ASN A 1 96 ? 49.080 -6.919 -36.219 1.00 69.19 96 ASN A CA 1
ATOM 716 C C . ASN A 1 96 ? 48.247 -6.079 -37.197 1.00 69.19 96 ASN A C 1
ATOM 718 O O . ASN A 1 96 ? 48.308 -6.284 -38.407 1.00 69.19 96 ASN A O 1
ATOM 722 N N . GLU A 1 97 ? 47.415 -5.203 -36.642 1.00 66.75 97 GLU A N 1
ATOM 723 C CA . GLU A 1 97 ? 46.493 -4.319 -37.366 1.00 66.75 97 GLU A CA 1
ATOM 724 C C . GLU A 1 97 ? 46.853 -2.853 -37.077 1.00 66.75 97 GLU A C 1
ATOM 726 O O . GLU A 1 97 ? 47.547 -2.567 -36.097 1.00 66.75 97 GLU A O 1
ATOM 731 N N . ASP A 1 98 ? 46.422 -1.930 -37.940 1.00 69.31 98 ASP A N 1
ATOM 732 C CA . ASP A 1 98 ? 46.572 -0.498 -37.675 1.00 69.31 98 ASP A CA 1
ATOM 733 C C . ASP A 1 98 ? 45.587 -0.022 -36.581 1.00 69.31 98 ASP A C 1
ATOM 735 O O . ASP A 1 98 ? 44.604 -0.696 -36.260 1.00 69.31 98 ASP A O 1
ATOM 739 N N . ASP A 1 99 ? 45.861 1.135 -35.965 1.00 67.94 99 ASP A N 1
ATOM 740 C CA . ASP A 1 99 ? 45.047 1.656 -34.853 1.00 67.94 99 ASP A CA 1
ATOM 741 C C . ASP A 1 99 ? 43.578 1.917 -35.258 1.00 67.94 99 ASP A C 1
ATOM 743 O O . ASP A 1 99 ? 42.681 1.847 -34.415 1.00 67.94 99 ASP A O 1
ATOM 747 N N . LEU A 1 100 ? 43.313 2.198 -36.542 1.00 74.69 100 LEU A N 1
ATOM 748 C CA . LEU A 1 100 ? 41.967 2.474 -37.056 1.00 74.69 100 LEU A CA 1
ATOM 749 C C . LEU A 1 100 ? 41.165 1.189 -37.286 1.00 74.69 100 LEU A C 1
ATOM 751 O O . LEU A 1 100 ? 39.961 1.174 -37.033 1.00 74.69 100 LEU A O 1
ATOM 755 N N . ASP A 1 101 ? 41.811 0.117 -37.736 1.00 72.69 101 ASP A N 1
ATOM 756 C CA . ASP A 1 101 ? 41.229 -1.214 -37.900 1.00 72.69 101 ASP A CA 1
ATOM 757 C C . ASP A 1 101 ? 40.888 -1.842 -36.555 1.00 72.69 101 ASP A C 1
ATOM 759 O O . ASP A 1 101 ? 39.792 -2.384 -36.387 1.00 72.69 101 ASP A O 1
ATOM 763 N N . ALA A 1 102 ? 41.759 -1.654 -35.563 1.00 70.50 102 ALA A N 1
ATOM 764 C CA . ALA A 1 102 ? 41.489 -2.041 -34.187 1.00 70.50 102 ALA A CA 1
ATOM 765 C C . ALA A 1 102 ? 40.237 -1.339 -33.625 1.00 70.50 102 ALA A C 1
ATOM 767 O O . ALA A 1 102 ? 39.373 -1.983 -33.020 1.00 70.50 102 ALA A O 1
ATOM 768 N N . GLU A 1 103 ? 40.122 -0.022 -33.838 1.00 74.44 103 GLU A N 1
ATOM 769 C CA . GLU A 1 103 ? 38.971 0.770 -33.390 1.00 74.44 103 GLU A CA 1
ATOM 770 C C . GLU A 1 103 ? 37.687 0.380 -34.147 1.00 74.44 103 GLU A C 1
ATOM 772 O O . GLU A 1 103 ? 36.627 0.211 -33.536 1.00 74.44 103 GLU A O 1
ATOM 777 N N . LEU A 1 104 ? 37.774 0.171 -35.465 1.00 80.50 104 LEU A N 1
ATOM 778 C CA . LEU A 1 104 ? 36.652 -0.260 -36.300 1.00 80.50 104 LEU A CA 1
ATOM 779 C C . LEU A 1 104 ? 36.126 -1.634 -35.871 1.00 80.50 104 LEU A C 1
ATOM 781 O O . LEU A 1 104 ? 34.913 -1.829 -35.778 1.00 80.50 104 LEU A O 1
ATOM 785 N N . TRP A 1 105 ? 37.027 -2.562 -35.552 1.00 74.62 105 TRP A N 1
ATOM 786 C CA . TRP A 1 105 ? 36.670 -3.889 -35.071 1.00 74.62 105 TRP A CA 1
ATOM 787 C C . TRP A 1 105 ? 35.994 -3.845 -33.693 1.00 74.62 105 TRP A C 1
ATOM 789 O O . TRP A 1 105 ? 34.977 -4.513 -33.494 1.00 74.62 105 TRP A O 1
ATOM 799 N N . GLU A 1 106 ? 36.475 -3.016 -32.755 1.00 76.56 106 GLU A N 1
ATOM 800 C CA . GLU A 1 106 ? 35.797 -2.807 -31.463 1.00 76.56 106 GLU A CA 1
ATOM 801 C C . GLU A 1 106 ? 34.378 -2.243 -31.660 1.00 76.56 106 GLU A C 1
ATOM 803 O O . GLU A 1 106 ? 33.428 -2.659 -30.982 1.00 76.56 106 GLU A O 1
ATOM 808 N N . ILE A 1 107 ? 34.214 -1.293 -32.582 1.00 80.81 107 ILE A N 1
ATOM 809 C CA . ILE A 1 107 ? 32.914 -0.699 -32.899 1.00 80.81 107 ILE A CA 1
ATOM 810 C C . ILE A 1 107 ? 31.977 -1.743 -33.514 1.00 80.81 107 ILE A C 1
ATOM 812 O O . ILE A 1 107 ? 30.847 -1.879 -33.042 1.00 80.81 107 ILE A O 1
ATOM 816 N N . ASP A 1 108 ? 32.437 -2.516 -34.498 1.00 81.31 108 ASP A N 1
ATOM 817 C CA . ASP A 1 108 ? 31.633 -3.541 -35.171 1.00 81.31 108 ASP A CA 1
ATOM 818 C C . ASP A 1 108 ? 31.241 -4.678 -34.220 1.00 81.31 108 ASP A C 1
ATOM 820 O O . ASP A 1 108 ? 30.076 -5.090 -34.196 1.00 81.31 108 ASP A O 1
ATOM 824 N N . GLU A 1 109 ? 32.153 -5.111 -33.343 1.00 77.56 109 GLU A N 1
ATOM 825 C CA . GLU A 1 109 ? 31.845 -6.075 -32.283 1.00 77.56 109 GLU A CA 1
ATOM 826 C C . GLU A 1 109 ? 30.742 -5.541 -31.356 1.00 77.56 109 GLU A C 1
ATOM 828 O O . GLU A 1 109 ? 29.808 -6.263 -31.000 1.00 77.56 109 GLU A O 1
ATOM 833 N N . ASN A 1 110 ? 30.817 -4.267 -30.961 1.00 78.12 110 ASN A N 1
ATOM 834 C CA . ASN A 1 110 ? 29.793 -3.660 -30.119 1.00 78.12 110 ASN A CA 1
ATOM 835 C C . ASN A 1 110 ? 28.454 -3.511 -30.850 1.00 78.12 110 ASN A C 1
ATOM 837 O O . ASN A 1 110 ? 27.428 -3.827 -30.250 1.00 78.12 110 ASN A O 1
ATOM 841 N N . LEU A 1 111 ? 28.448 -3.089 -32.118 1.00 81.75 111 LEU A N 1
ATOM 842 C CA . LEU A 1 111 ? 27.235 -2.927 -32.930 1.00 81.75 111 LEU A CA 1
ATOM 843 C C . LEU A 1 111 ? 26.494 -4.249 -33.179 1.00 81.75 111 LEU A C 1
ATOM 845 O O . LEU A 1 111 ? 25.266 -4.242 -33.290 1.00 81.75 111 LEU A O 1
ATOM 849 N N . CYS A 1 112 ? 27.213 -5.373 -33.198 1.00 78.44 112 CYS A N 1
ATOM 850 C CA . CYS A 1 112 ? 26.628 -6.712 -33.302 1.00 78.44 112 CYS A CA 1
ATOM 851 C C . CYS A 1 112 ? 26.039 -7.239 -31.977 1.00 78.44 112 CYS A C 1
ATOM 853 O O . CYS A 1 112 ? 25.323 -8.242 -31.976 1.00 78.44 112 CYS A O 1
ATOM 855 N N . ARG A 1 113 ? 26.316 -6.605 -30.828 1.00 69.69 113 ARG A N 1
ATOM 856 C CA . ARG A 1 113 ? 25.791 -7.044 -29.522 1.00 69.69 113 ARG A CA 1
ATOM 857 C C . ARG A 1 113 ? 24.363 -6.535 -29.300 1.00 69.69 113 ARG A C 1
ATOM 859 O O . ARG A 1 113 ? 24.068 -5.358 -29.476 1.00 69.69 113 ARG A O 1
ATOM 866 N N . ALA A 1 114 ? 23.493 -7.406 -28.788 1.00 58.06 114 ALA A N 1
ATOM 867 C CA . ALA A 1 114 ? 22.073 -7.111 -28.550 1.00 58.06 114 ALA A CA 1
ATOM 868 C C . ALA A 1 114 ? 21.791 -6.035 -27.472 1.00 58.06 114 ALA A C 1
ATOM 870 O O . ALA A 1 114 ? 20.679 -5.521 -27.395 1.00 58.06 114 ALA A O 1
ATOM 871 N N . GLU A 1 115 ? 22.771 -5.679 -26.637 1.00 67.75 115 GLU A N 1
ATOM 872 C CA . GLU A 1 115 ? 22.568 -4.851 -25.435 1.00 67.75 115 GLU A CA 1
ATOM 873 C C . GLU A 1 115 ? 22.959 -3.371 -25.599 1.00 67.75 115 GLU A C 1
ATOM 875 O O . GLU A 1 115 ? 23.294 -2.704 -24.617 1.00 67.75 115 GLU A O 1
ATOM 880 N N . LEU A 1 116 ? 22.983 -2.843 -26.824 1.00 79.50 116 LEU A N 1
ATOM 881 C CA . LEU A 1 116 ? 23.278 -1.425 -27.033 1.00 79.50 116 LEU A CA 1
ATOM 882 C C . LEU A 1 116 ? 22.053 -0.541 -26.825 1.00 79.50 116 LEU A C 1
ATOM 884 O O . LEU A 1 116 ? 20.994 -0.771 -27.419 1.00 79.50 116 LEU A O 1
ATOM 888 N N . THR A 1 117 ? 22.221 0.529 -26.048 1.00 86.44 117 THR A N 1
ATOM 889 C CA . THR A 1 117 ? 21.193 1.563 -25.921 1.00 86.44 117 THR A CA 1
ATOM 890 C C . THR A 1 117 ? 21.091 2.405 -27.200 1.00 86.44 117 THR A C 1
ATOM 892 O O . THR A 1 117 ? 22.018 2.419 -28.016 1.00 86.44 117 THR A O 1
ATOM 895 N N . PRO A 1 118 ? 19.963 3.098 -27.437 1.00 89.56 118 PRO A N 1
ATOM 896 C CA . PRO A 1 118 ? 19.839 4.023 -28.560 1.00 89.56 118 PRO A CA 1
ATOM 897 C C . PRO A 1 118 ? 20.946 5.087 -28.624 1.00 89.56 118 PRO A C 1
ATOM 899 O O . PRO A 1 118 ? 21.454 5.341 -29.716 1.00 89.56 118 PRO A O 1
ATOM 902 N N . ALA A 1 119 ? 21.343 5.672 -27.488 1.00 89.12 119 ALA A N 1
ATOM 903 C CA . ALA A 1 119 ? 22.436 6.643 -27.435 1.00 89.12 119 ALA A CA 1
ATOM 904 C C . ALA A 1 119 ? 23.794 6.000 -27.768 1.00 89.12 119 ALA A C 1
ATOM 906 O O . ALA A 1 119 ? 24.564 6.569 -28.543 1.00 89.12 119 ALA A O 1
ATOM 907 N N . ASP A 1 120 ? 24.054 4.790 -27.256 1.00 87.06 120 ASP A N 1
ATOM 908 C CA . ASP A 1 120 ? 25.277 4.037 -27.556 1.00 87.06 120 ASP A CA 1
ATOM 909 C C . ASP A 1 120 ? 25.380 3.703 -29.053 1.00 87.06 120 ASP A C 1
ATOM 911 O O . ASP A 1 120 ? 26.431 3.900 -29.659 1.00 87.06 120 ASP A O 1
ATOM 915 N N . ARG A 1 121 ? 24.284 3.257 -29.685 1.00 89.12 121 ARG A N 1
ATOM 916 C CA . ARG A 1 121 ? 24.267 2.996 -31.136 1.00 89.12 121 ARG A CA 1
ATOM 917 C C . ARG A 1 121 ? 24.547 4.253 -31.947 1.00 89.12 121 ARG A C 1
ATOM 919 O O . ARG A 1 121 ? 25.331 4.190 -32.887 1.00 89.12 121 ARG A O 1
ATOM 926 N N . ALA A 1 122 ? 23.942 5.382 -31.582 1.00 89.88 122 ALA A N 1
ATOM 927 C CA . ALA A 1 122 ? 24.179 6.649 -32.266 1.00 89.88 122 ALA A CA 1
ATOM 928 C C . ALA A 1 122 ? 25.664 7.052 -32.212 1.00 89.88 122 ALA A C 1
ATOM 930 O O . ALA A 1 122 ? 26.250 7.370 -33.245 1.00 89.88 122 ALA A O 1
ATOM 931 N N . LEU A 1 123 ? 26.288 6.952 -31.032 1.00 88.44 123 LEU A N 1
ATOM 932 C CA . LEU A 1 123 ? 27.707 7.261 -30.839 1.00 88.44 123 LEU A CA 1
ATOM 933 C C . LEU A 1 123 ? 28.617 6.323 -31.649 1.00 88.44 123 LEU A C 1
ATOM 935 O O . LEU A 1 123 ? 29.501 6.784 -32.368 1.00 88.44 123 LEU A O 1
ATOM 939 N N . PHE A 1 124 ? 28.386 5.009 -31.567 1.00 87.44 124 PHE A N 1
ATOM 940 C CA . PHE A 1 124 ? 29.210 4.011 -32.254 1.00 87.44 124 PHE A CA 1
ATOM 941 C C . PHE A 1 124 ? 29.081 4.087 -33.775 1.00 87.44 124 PHE A C 1
ATOM 943 O O . PHE A 1 124 ? 30.093 4.053 -34.469 1.00 87.44 124 PHE A O 1
ATOM 950 N N . VAL A 1 125 ? 27.864 4.231 -34.308 1.00 89.75 125 VAL A N 1
ATOM 951 C CA . VAL A 1 125 ? 27.650 4.341 -35.759 1.00 89.75 125 VAL A CA 1
ATOM 952 C C . VAL A 1 125 ? 28.262 5.631 -36.307 1.00 89.75 125 VAL A C 1
ATOM 954 O O . VAL A 1 125 ? 28.855 5.609 -37.385 1.00 89.75 125 VAL A O 1
ATOM 957 N N . PHE A 1 126 ? 28.164 6.746 -35.577 1.00 90.56 126 PHE A N 1
ATOM 958 C CA . PHE A 1 126 ? 28.802 7.994 -35.993 1.00 90.56 126 PHE A CA 1
ATOM 959 C C . PHE A 1 126 ? 30.328 7.888 -35.979 1.00 90.56 126 PHE A C 1
ATOM 961 O O . PHE A 1 126 ? 30.963 8.210 -36.980 1.00 90.56 126 PHE A O 1
ATOM 968 N N . ARG A 1 127 ? 30.920 7.323 -34.921 1.00 88.12 127 ARG A N 1
ATOM 969 C CA . ARG A 1 127 ? 32.370 7.106 -34.873 1.00 88.12 127 ARG A CA 1
ATOM 970 C C . ARG A 1 127 ? 32.857 6.163 -35.977 1.00 88.12 127 ARG A C 1
ATOM 972 O O . ARG A 1 127 ? 33.870 6.428 -36.620 1.00 88.12 127 ARG A O 1
ATOM 979 N N . ARG A 1 128 ? 32.084 5.115 -36.278 1.00 89.12 128 ARG A N 1
ATOM 980 C CA . ARG A 1 128 ? 32.331 4.234 -37.428 1.00 89.12 128 ARG A CA 1
ATOM 981 C C . ARG A 1 128 ? 32.364 5.008 -38.745 1.00 89.12 128 ARG A C 1
ATOM 983 O O . ARG A 1 128 ? 33.197 4.727 -39.601 1.00 89.12 128 ARG A O 1
ATOM 990 N N . LYS A 1 129 ? 31.443 5.962 -38.920 1.00 89.25 129 LYS A N 1
ATOM 991 C CA . LYS A 1 129 ? 31.351 6.818 -40.112 1.00 89.25 129 LYS A CA 1
ATOM 992 C C . LYS A 1 129 ? 32.594 7.688 -40.264 1.00 89.25 129 LYS A C 1
ATOM 994 O O . LYS A 1 129 ? 33.104 7.787 -41.374 1.00 89.25 129 LYS A O 1
ATOM 999 N N . GLU A 1 130 ? 33.104 8.265 -39.177 1.00 88.69 130 GLU A N 1
ATOM 1000 C CA . GLU A 1 130 ? 34.351 9.041 -39.204 1.00 88.69 130 GLU A CA 1
ATOM 1001 C C . GLU A 1 130 ? 35.535 8.190 -39.674 1.00 88.69 130 GLU A C 1
ATOM 1003 O O . GLU A 1 130 ? 36.215 8.567 -40.626 1.00 88.69 130 GLU A O 1
ATOM 1008 N N . ILE A 1 131 ? 35.732 7.013 -39.069 1.00 85.06 131 ILE A N 1
ATOM 1009 C CA . ILE A 1 131 ? 36.817 6.089 -39.435 1.00 85.06 131 ILE A CA 1
ATOM 1010 C C . ILE A 1 131 ? 36.669 5.642 -40.895 1.00 85.06 131 ILE A C 1
ATOM 1012 O O . ILE A 1 131 ? 37.638 5.646 -41.651 1.00 85.06 131 ILE A O 1
ATOM 1016 N N . TYR A 1 132 ? 35.447 5.326 -41.330 1.00 86.12 132 TYR A N 1
ATOM 1017 C CA . TYR A 1 132 ? 35.175 4.939 -42.713 1.00 86.12 132 TYR A CA 1
ATOM 1018 C C . TYR A 1 132 ? 35.563 6.034 -43.712 1.00 86.12 132 TYR A C 1
ATOM 1020 O O . TYR A 1 132 ? 36.174 5.740 -44.733 1.00 86.12 132 TYR A O 1
ATOM 1028 N N . LEU A 1 133 ? 35.247 7.296 -43.414 1.00 86.25 133 LEU A N 1
ATOM 1029 C CA . LEU A 1 133 ? 35.611 8.434 -44.260 1.00 86.25 133 LEU A CA 1
ATOM 1030 C C . LEU A 1 133 ? 37.119 8.721 -44.250 1.00 86.25 133 LEU A C 1
ATOM 1032 O O . LEU A 1 133 ? 37.642 9.186 -45.259 1.00 86.25 133 LEU A O 1
ATOM 1036 N N . MET A 1 134 ? 37.824 8.421 -43.153 1.00 84.94 134 MET A N 1
ATOM 1037 C CA . MET A 1 134 ? 39.290 8.498 -43.102 1.00 84.94 134 MET A CA 1
ATOM 1038 C C . MET A 1 134 ? 39.949 7.438 -43.995 1.00 84.94 134 MET A C 1
ATOM 1040 O O . MET A 1 134 ? 40.941 7.740 -44.654 1.00 84.94 134 MET A O 1
ATOM 1044 N N . LYS A 1 135 ? 39.396 6.217 -44.042 1.00 80.88 135 LYS A N 1
ATOM 1045 C CA . LYS A 1 135 ? 39.922 5.115 -44.870 1.00 80.88 135 LYS A CA 1
ATOM 1046 C C . LYS A 1 135 ? 39.480 5.181 -46.337 1.00 80.88 135 LYS A C 1
ATOM 1048 O O . LYS A 1 135 ? 40.225 4.746 -47.207 1.00 80.88 135 LYS A O 1
ATOM 1053 N N . HIS A 1 136 ? 38.295 5.732 -46.598 1.00 84.06 136 HIS A N 1
ATOM 1054 C CA . HIS A 1 136 ? 37.673 5.832 -47.923 1.00 84.06 136 HIS A CA 1
ATOM 1055 C C . HIS A 1 136 ? 37.219 7.270 -48.232 1.00 84.06 136 HIS A C 1
ATOM 1057 O O . HIS A 1 136 ? 36.012 7.524 -48.382 1.00 84.06 136 HIS A O 1
ATOM 1063 N N . PRO A 1 137 ? 38.146 8.243 -48.315 1.00 79.12 137 PRO A N 1
ATOM 1064 C CA . PRO A 1 137 ? 37.810 9.651 -48.538 1.00 79.12 137 PRO A CA 1
ATOM 1065 C C . PRO A 1 137 ? 37.031 9.891 -49.844 1.00 79.12 137 PRO A C 1
ATOM 1067 O O . PRO A 1 137 ? 36.203 10.800 -49.916 1.00 79.12 137 PRO A O 1
ATOM 1070 N N . GLU A 1 138 ? 37.203 9.031 -50.852 1.00 75.12 138 GLU A N 1
ATOM 1071 C CA . GLU A 1 138 ? 36.463 9.022 -52.121 1.00 75.12 138 GLU A CA 1
ATOM 1072 C C . GLU A 1 138 ? 34.945 8.815 -51.970 1.00 75.12 138 GLU A C 1
ATOM 1074 O O . GLU A 1 138 ? 34.184 9.080 -52.904 1.00 75.12 138 GLU A O 1
ATOM 1079 N N . THR A 1 139 ? 34.487 8.369 -50.797 1.00 74.69 139 THR A N 1
ATOM 1080 C CA . THR A 1 139 ? 33.065 8.165 -50.478 1.00 74.69 139 THR A CA 1
ATOM 1081 C C . THR A 1 139 ? 32.421 9.360 -49.756 1.00 74.69 139 THR A C 1
ATOM 1083 O O . THR A 1 139 ? 31.209 9.359 -49.532 1.00 74.69 139 THR A O 1
ATOM 1086 N N . GLY A 1 140 ? 33.202 10.398 -49.419 1.00 56.03 140 GLY A N 1
ATOM 1087 C CA . GLY A 1 140 ? 32.791 11.527 -48.572 1.00 56.03 140 GLY A CA 1
ATOM 1088 C C . GLY A 1 140 ? 31.957 12.624 -49.239 1.00 56.03 140 GLY A C 1
ATOM 1089 O O . GLY A 1 140 ? 31.429 13.496 -48.546 1.00 56.03 140 GLY A O 1
ATOM 1090 N N . HIS A 1 141 ? 31.781 12.591 -50.561 1.00 51.31 141 HIS A N 1
ATOM 1091 C CA . HIS A 1 141 ? 31.006 13.596 -51.288 1.00 51.31 141 HIS A CA 1
ATOM 1092 C C . HIS A 1 141 ? 29.946 12.944 -52.174 1.00 51.31 141 HIS A C 1
ATOM 1094 O O . HIS A 1 141 ? 30.260 12.234 -53.126 1.00 51.31 141 HIS A O 1
ATOM 1100 N N . GLY A 1 142 ? 28.675 13.247 -51.899 1.00 46.69 142 GLY A N 1
ATOM 1101 C CA . GLY A 1 142 ? 27.549 12.992 -52.803 1.00 46.69 142 GLY A CA 1
ATOM 1102 C C . GLY A 1 142 ? 27.582 13.901 -54.036 1.00 46.69 142 GLY A C 1
ATOM 1103 O O . GLY A 1 142 ? 26.600 14.577 -54.321 1.00 46.69 142 GLY A O 1
ATOM 1104 N N . GLY A 1 143 ? 28.722 13.970 -54.727 1.00 35.25 143 GLY A N 1
ATOM 1105 C CA . GLY A 1 143 ? 28.840 14.620 -56.025 1.00 35.25 143 GLY A CA 1
ATOM 1106 C C . GLY A 1 143 ? 28.169 13.765 -57.096 1.00 35.25 143 GLY A C 1
ATOM 1107 O O . GLY A 1 143 ? 28.344 12.546 -57.115 1.00 35.25 143 GLY A O 1
ATOM 1108 N N . GLU A 1 144 ? 27.381 14.414 -57.952 1.00 41.44 144 GLU A N 1
ATOM 1109 C CA . GLU A 1 144 ? 26.598 13.845 -59.052 1.00 41.44 144 GLU A CA 1
ATOM 1110 C C . GLU A 1 144 ? 27.317 12.698 -59.782 1.00 41.44 144 GLU A C 1
ATOM 1112 O O . GLU A 1 144 ? 28.137 12.905 -60.676 1.00 41.44 144 GLU A O 1
ATOM 1117 N N . ARG A 1 145 ? 26.963 11.450 -59.459 1.00 46.75 145 ARG A N 1
ATOM 1118 C CA . ARG A 1 145 ? 27.221 10.330 -60.365 1.00 46.75 145 ARG A CA 1
ATOM 1119 C C . ARG A 1 145 ? 26.032 10.247 -61.316 1.00 46.75 145 ARG A C 1
ATOM 1121 O O . ARG A 1 145 ? 25.011 9.645 -60.993 1.00 46.75 145 ARG A O 1
ATOM 1128 N N . ALA A 1 146 ? 26.164 10.899 -62.473 1.00 39.69 146 ALA A N 1
ATOM 1129 C CA . ALA A 1 146 ? 25.274 10.706 -63.616 1.00 39.69 146 ALA A CA 1
ATOM 1130 C C . ALA A 1 146 ? 25.052 9.200 -63.844 1.00 39.69 146 ALA A C 1
ATOM 1132 O O . ALA A 1 146 ? 26.008 8.423 -63.776 1.00 39.69 146 ALA A O 1
ATOM 1133 N N . SER A 1 147 ? 23.800 8.786 -64.072 1.00 45.59 147 SER A N 1
ATOM 1134 C CA . SER A 1 147 ? 23.418 7.374 -64.159 1.00 45.59 147 SER A CA 1
ATOM 1135 C C . SER A 1 147 ? 24.279 6.634 -65.186 1.00 45.59 147 SER A C 1
ATOM 1137 O O . SER A 1 147 ? 24.113 6.824 -66.392 1.00 45.59 147 SER A O 1
ATOM 1139 N N . ARG A 1 148 ? 25.202 5.786 -64.724 1.00 43.69 148 ARG A N 1
ATOM 1140 C CA . ARG A 1 148 ? 25.928 4.852 -65.589 1.00 43.69 148 ARG A CA 1
ATOM 1141 C C . ARG A 1 148 ? 25.191 3.519 -65.637 1.00 43.69 148 ARG A C 1
ATOM 1143 O O . ARG A 1 148 ? 24.661 3.054 -64.631 1.00 43.69 148 ARG A O 1
ATOM 1150 N N . GLN A 1 149 ? 25.137 2.947 -66.838 1.00 43.19 149 GLN A N 1
ATOM 1151 C CA . GLN A 1 149 ? 24.564 1.633 -67.124 1.00 43.19 149 GLN A CA 1
ATOM 1152 C C . GLN A 1 149 ? 25.190 0.545 -66.241 1.00 43.19 149 GLN A C 1
ATOM 1154 O O . GLN A 1 149 ? 26.391 0.541 -65.992 1.00 43.19 149 GLN A O 1
ATOM 1159 N N . VAL A 1 150 ? 24.350 -0.408 -65.834 1.00 43.69 150 VAL A N 1
ATOM 1160 C CA . VAL A 1 150 ? 24.570 -1.513 -64.874 1.00 43.69 150 VAL A CA 1
ATOM 1161 C C . VAL A 1 150 ? 25.656 -2.531 -65.309 1.00 43.69 150 VAL A C 1
ATOM 1163 O O . VAL A 1 150 ? 25.835 -3.560 -64.673 1.00 43.69 150 VAL A O 1
ATOM 1166 N N . GLY A 1 151 ? 26.409 -2.266 -66.380 1.00 43.72 151 GLY A N 1
ATOM 1167 C CA . GLY A 1 151 ? 27.317 -3.233 -67.008 1.00 43.72 151 GLY A CA 1
ATOM 1168 C C . GLY A 1 151 ? 28.800 -3.148 -66.636 1.00 43.72 151 GLY A C 1
ATOM 1169 O O . GLY A 1 151 ? 29.541 -4.017 -67.072 1.00 43.72 151 GLY A O 1
ATOM 1170 N N . ASP A 1 152 ? 29.245 -2.146 -65.867 1.00 44.31 152 ASP A N 1
ATOM 1171 C CA . ASP A 1 152 ? 30.683 -1.822 -65.747 1.00 44.31 152 ASP A CA 1
ATOM 1172 C C . ASP A 1 152 ? 31.164 -1.651 -64.289 1.00 44.31 152 ASP A C 1
ATOM 1174 O O . ASP A 1 152 ? 31.957 -0.767 -63.960 1.00 44.31 152 ASP A O 1
ATOM 1178 N N . LEU A 1 153 ? 30.671 -2.494 -63.376 1.00 43.03 153 LEU A N 1
ATOM 1179 C CA . LEU A 1 153 ? 31.199 -2.558 -62.010 1.00 43.03 153 LEU A CA 1
ATOM 1180 C C . LEU A 1 153 ? 32.524 -3.327 -62.018 1.00 43.03 153 LEU A C 1
ATOM 1182 O O . LEU A 1 153 ? 32.547 -4.557 -62.082 1.00 43.03 153 LEU A O 1
ATOM 1186 N N . LYS A 1 154 ? 33.644 -2.603 -61.919 1.00 48.72 154 LYS A N 1
ATOM 1187 C CA . LYS A 1 154 ? 34.893 -3.207 -61.446 1.00 48.72 154 LYS A CA 1
ATOM 1188 C C . LYS A 1 154 ? 34.644 -3.779 -60.047 1.00 48.72 154 LYS A C 1
ATOM 1190 O O . LYS A 1 154 ? 34.028 -3.123 -59.213 1.00 48.72 154 LYS A O 1
ATOM 1195 N N . VAL A 1 155 ? 35.149 -4.985 -59.797 1.00 49.56 155 VAL A N 1
ATOM 1196 C CA . VAL A 1 155 ? 34.968 -5.749 -58.545 1.00 49.56 155 VAL A CA 1
ATOM 1197 C C . VAL A 1 155 ? 35.545 -5.029 -57.304 1.00 49.56 155 VAL A C 1
ATOM 1199 O O . VAL A 1 155 ? 35.199 -5.392 -56.187 1.00 49.56 155 VAL A O 1
ATOM 1202 N N . ASP A 1 156 ? 36.331 -3.961 -57.491 1.00 52.59 156 ASP A N 1
ATOM 1203 C CA . ASP A 1 156 ? 37.113 -3.271 -56.449 1.00 52.59 156 ASP A CA 1
ATOM 1204 C C . ASP A 1 156 ? 36.653 -1.833 -56.098 1.00 52.59 156 ASP A C 1
ATOM 1206 O O . ASP A 1 156 ? 37.400 -1.087 -55.466 1.00 52.59 156 ASP A O 1
ATOM 1210 N N . GLU A 1 157 ? 35.450 -1.382 -56.488 1.00 59.88 157 GLU A N 1
ATOM 1211 C CA . GLU A 1 157 ? 34.976 -0.055 -56.041 1.00 59.88 157 GLU A CA 1
ATOM 1212 C C . GLU A 1 157 ? 34.445 -0.072 -54.587 1.00 59.88 157 GLU A C 1
ATOM 1214 O O . GLU A 1 157 ? 33.598 -0.906 -54.244 1.00 59.88 157 GLU A O 1
ATOM 1219 N N . PRO A 1 158 ? 34.875 0.872 -53.724 1.00 68.12 158 PRO A N 1
ATOM 1220 C CA . PRO A 1 158 ? 34.453 0.927 -52.329 1.00 68.12 158 PRO A CA 1
ATOM 1221 C C . PRO A 1 158 ? 32.956 1.246 -52.217 1.00 68.12 158 PRO A C 1
ATOM 1223 O O . PRO A 1 158 ? 32.434 2.176 -52.840 1.00 68.12 158 PRO A O 1
ATOM 1226 N N . LYS A 1 159 ? 32.245 0.457 -51.402 1.00 79.25 159 LYS A N 1
ATOM 1227 C CA . LYS A 1 159 ? 30.800 0.604 -51.162 1.00 79.25 159 LYS A CA 1
ATOM 1228 C C . LYS A 1 159 ? 30.488 1.950 -50.478 1.00 79.25 159 LYS A C 1
ATOM 1230 O O . LYS A 1 159 ? 31.355 2.617 -49.919 1.00 79.25 159 LYS A O 1
ATOM 1235 N N . ARG A 1 160 ? 29.216 2.365 -50.465 1.00 83.69 160 ARG A N 1
ATOM 1236 C CA . ARG A 1 160 ? 28.772 3.482 -49.603 1.00 83.69 160 ARG A CA 1
ATOM 1237 C C . ARG A 1 160 ? 28.822 3.069 -48.125 1.00 83.69 160 ARG A C 1
ATOM 1239 O O . ARG A 1 160 ? 28.527 1.914 -47.817 1.00 83.69 160 ARG A O 1
ATOM 1246 N N . PHE A 1 161 ? 29.091 4.013 -47.215 1.00 87.19 161 PHE A N 1
ATOM 1247 C CA . PHE A 1 161 ? 29.185 3.758 -45.765 1.00 87.19 161 PHE A CA 1
ATOM 1248 C C . PHE A 1 161 ? 28.020 2.923 -45.206 1.00 87.19 161 PHE A C 1
ATOM 1250 O O . PHE A 1 161 ? 28.243 1.960 -44.474 1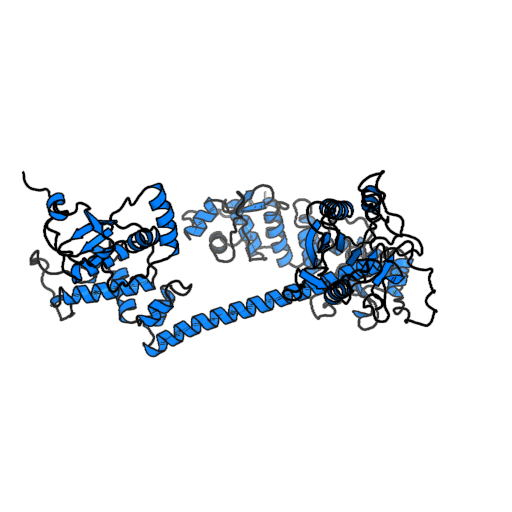.00 87.19 161 PHE A O 1
ATOM 1257 N N . THR A 1 162 ? 26.774 3.261 -45.558 1.00 85.88 162 THR A N 1
ATOM 1258 C CA . THR A 1 162 ? 25.583 2.563 -45.045 1.00 85.88 162 THR A CA 1
ATOM 1259 C C . THR A 1 162 ? 25.535 1.104 -45.489 1.00 85.88 162 THR A C 1
ATOM 1261 O O . THR A 1 162 ? 25.189 0.248 -44.682 1.00 85.88 162 THR A O 1
ATOM 1264 N N . ALA A 1 163 ? 25.938 0.810 -46.730 1.00 85.00 163 ALA A N 1
ATOM 1265 C CA . ALA A 1 163 ? 25.973 -0.543 -47.277 1.00 85.00 163 ALA A CA 1
ATOM 1266 C C . ALA A 1 163 ? 27.113 -1.368 -46.661 1.00 85.00 163 ALA A C 1
ATOM 1268 O O . ALA A 1 163 ? 26.880 -2.495 -46.237 1.00 85.00 163 ALA A O 1
ATOM 1269 N N . ALA A 1 164 ? 28.311 -0.785 -46.532 1.00 85.25 164 ALA A N 1
ATOM 1270 C CA . ALA A 1 164 ? 29.452 -1.445 -45.893 1.00 85.25 164 ALA A CA 1
ATOM 1271 C C . ALA A 1 164 ? 29.186 -1.748 -44.407 1.00 85.25 164 ALA A C 1
ATOM 1273 O O . ALA A 1 164 ? 29.508 -2.824 -43.912 1.00 85.25 164 ALA A O 1
ATOM 1274 N N . THR A 1 165 ? 28.552 -0.815 -43.691 1.00 84.50 165 THR A N 1
ATOM 1275 C CA . THR A 1 165 ? 28.189 -0.997 -42.276 1.00 84.50 165 THR A CA 1
ATOM 1276 C C . THR A 1 165 ? 27.067 -2.023 -42.106 1.00 84.50 165 THR A C 1
ATOM 1278 O O . THR A 1 165 ? 27.094 -2.798 -41.154 1.00 84.50 165 THR A O 1
ATOM 1281 N N . ALA A 1 166 ? 26.084 -2.052 -43.012 1.00 86.25 166 ALA A N 1
ATOM 1282 C CA . ALA A 1 166 ? 24.979 -3.014 -42.973 1.00 86.25 166 ALA A CA 1
ATOM 1283 C C . ALA A 1 166 ? 25.474 -4.448 -43.154 1.00 86.25 166 ALA A C 1
ATOM 1285 O O . ALA A 1 166 ? 25.065 -5.339 -42.417 1.00 86.25 166 ALA A O 1
ATOM 1286 N N . GLU A 1 167 ? 26.397 -4.651 -44.091 1.00 84.94 167 GLU A N 1
ATOM 1287 C CA . GLU A 1 167 ? 27.042 -5.940 -44.328 1.00 84.94 167 GLU A CA 1
ATOM 1288 C C . GLU A 1 167 ? 27.896 -6.389 -43.136 1.00 84.94 167 GLU A C 1
ATOM 1290 O O . GLU A 1 167 ? 27.796 -7.540 -42.721 1.00 84.94 167 GLU A O 1
ATOM 1295 N N . ALA A 1 168 ? 28.676 -5.480 -42.540 1.00 80.12 168 ALA A N 1
ATOM 1296 C CA . ALA A 1 168 ? 29.538 -5.798 -41.400 1.00 80.12 168 ALA A CA 1
ATOM 1297 C C . ALA A 1 168 ? 28.760 -6.084 -40.102 1.00 80.12 168 ALA A C 1
ATOM 1299 O O . ALA A 1 168 ? 29.168 -6.931 -39.312 1.00 80.12 168 ALA A O 1
ATOM 1300 N N . THR A 1 169 ? 27.641 -5.386 -39.871 1.00 80.62 169 THR A N 1
ATOM 1301 C CA . THR A 1 169 ? 26.896 -5.447 -38.597 1.00 80.62 169 THR A CA 1
ATOM 1302 C C . THR A 1 169 ? 25.613 -6.281 -38.658 1.00 80.62 169 THR A C 1
ATOM 1304 O O . THR A 1 169 ? 24.988 -6.526 -37.627 1.00 80.62 169 THR A O 1
ATOM 1307 N N . GLY A 1 170 ? 25.166 -6.677 -39.855 1.00 81.56 170 GLY A N 1
ATOM 1308 C CA . GLY A 1 170 ? 23.883 -7.355 -40.075 1.00 81.56 170 GLY A CA 1
ATOM 1309 C C . GLY A 1 170 ? 22.645 -6.466 -39.876 1.00 81.56 170 GLY A C 1
ATOM 1310 O O . GLY A 1 170 ? 21.517 -6.959 -39.898 1.00 81.56 170 GLY A O 1
ATOM 1311 N N . GLN A 1 171 ? 22.821 -5.157 -39.663 1.00 85.19 171 GLN A N 1
ATOM 1312 C CA . GLN A 1 171 ? 21.723 -4.205 -39.478 1.00 85.19 171 GLN A CA 1
ATOM 1313 C C . GLN A 1 171 ? 21.203 -3.666 -40.820 1.00 85.19 171 GLN A C 1
ATOM 1315 O O . GLN A 1 171 ? 21.920 -3.608 -41.813 1.00 85.19 171 GLN A O 1
ATOM 1320 N N . SER A 1 172 ? 19.947 -3.202 -40.861 1.00 89.25 172 SER A N 1
ATOM 1321 C CA . SER A 1 172 ? 19.415 -2.562 -42.077 1.00 89.25 172 SER A CA 1
ATOM 1322 C C . SER A 1 172 ? 20.091 -1.214 -42.354 1.00 89.25 172 SER A C 1
ATOM 1324 O O . SER A 1 172 ? 20.302 -0.420 -41.434 1.00 89.25 172 SER A O 1
ATOM 1326 N N . GLU A 1 173 ? 20.317 -0.888 -43.632 1.00 87.94 173 GLU A N 1
ATOM 1327 C CA . GLU A 1 173 ? 20.873 0.416 -44.034 1.00 87.94 173 GLU A CA 1
ATOM 1328 C C . GLU A 1 173 ? 20.070 1.597 -43.464 1.00 87.94 173 GLU A C 1
ATOM 1330 O O . GLU A 1 173 ? 20.636 2.613 -43.068 1.00 87.94 173 GLU A O 1
ATOM 1335 N N . ARG A 1 174 ? 18.741 1.453 -43.353 1.00 87.56 174 ARG A N 1
ATOM 1336 C CA . ARG A 1 174 ? 17.858 2.478 -42.777 1.00 87.56 174 ARG A CA 1
ATOM 1337 C C . ARG A 1 174 ? 18.088 2.687 -41.278 1.00 87.56 174 ARG A C 1
ATOM 1339 O O . ARG A 1 174 ? 17.908 3.802 -40.790 1.00 87.56 174 ARG A O 1
ATOM 1346 N N . ALA A 1 175 ? 18.436 1.637 -40.535 1.00 86.50 175 ALA A N 1
ATOM 1347 C CA . ALA A 1 175 ? 18.767 1.751 -39.118 1.00 86.50 175 ALA A CA 1
ATOM 1348 C C . ALA A 1 175 ? 20.106 2.466 -38.923 1.00 86.50 175 ALA A C 1
ATOM 1350 O O . ALA A 1 175 ? 20.168 3.420 -38.150 1.00 86.50 175 ALA A O 1
ATOM 1351 N N . ILE A 1 176 ? 21.112 2.080 -39.708 1.00 89.25 176 ILE A N 1
ATOM 1352 C CA . ILE A 1 176 ? 22.440 2.702 -39.705 1.00 89.25 176 ILE A CA 1
ATOM 1353 C C . ILE A 1 176 ? 22.350 4.176 -40.081 1.00 89.25 176 ILE A C 1
ATOM 1355 O O . ILE A 1 176 ? 22.894 5.013 -39.374 1.00 89.25 176 ILE A O 1
ATOM 1359 N N . GLN A 1 177 ? 21.605 4.517 -41.135 1.00 91.00 177 GLN A N 1
ATOM 1360 C CA . GLN A 1 177 ? 21.393 5.909 -41.532 1.00 91.00 177 GLN A CA 1
ATOM 1361 C C . GLN A 1 177 ? 20.791 6.738 -40.388 1.00 91.00 177 GLN A C 1
ATOM 1363 O O . GLN A 1 177 ? 21.244 7.846 -40.114 1.00 91.00 177 GLN A O 1
ATOM 1368 N N . ARG A 1 178 ? 19.789 6.194 -39.687 1.00 92.94 178 ARG A N 1
ATOM 1369 C CA . ARG A 1 178 ? 19.133 6.881 -38.568 1.00 92.94 178 ARG A CA 1
ATOM 1370 C C . ARG A 1 178 ? 20.081 7.098 -37.390 1.00 92.94 178 ARG A C 1
ATOM 1372 O O . ARG A 1 178 ? 20.082 8.183 -36.816 1.00 92.94 178 ARG A O 1
ATOM 1379 N N . ASP A 1 179 ? 20.843 6.077 -37.013 1.00 92.00 179 ASP A N 1
ATOM 1380 C CA . ASP A 1 179 ? 21.750 6.156 -35.867 1.00 92.00 179 ASP A CA 1
ATOM 1381 C C . ASP A 1 179 ? 22.988 7.014 -36.200 1.00 92.00 179 ASP A C 1
ATOM 1383 O O . ASP A 1 179 ? 23.399 7.814 -35.363 1.00 92.00 179 ASP A O 1
ATOM 1387 N N . ALA A 1 180 ? 23.475 6.988 -37.448 1.00 90.94 180 ALA A N 1
ATOM 1388 C CA . ALA A 1 180 ? 24.490 7.917 -37.953 1.00 90.94 180 ALA A CA 1
ATOM 1389 C C . ALA A 1 180 ? 24.018 9.375 -37.877 1.00 90.94 180 ALA A C 1
ATOM 1391 O O . ALA A 1 180 ? 24.728 10.226 -37.354 1.00 90.94 180 ALA A O 1
ATOM 1392 N N . GLU A 1 181 ? 22.799 9.666 -38.346 1.00 92.62 181 GLU A N 1
ATOM 1393 C CA . GLU A 1 181 ? 22.221 11.012 -38.260 1.00 92.62 181 GLU A CA 1
ATOM 1394 C C . GLU A 1 181 ? 22.040 11.493 -36.818 1.00 92.62 181 GLU A C 1
ATOM 1396 O O . GLU A 1 181 ? 22.156 12.688 -36.555 1.00 92.62 181 GLU A O 1
ATOM 1401 N N . ARG A 1 182 ? 21.706 10.588 -35.890 1.00 93.62 182 ARG A N 1
ATOM 1402 C CA . ARG A 1 182 ? 21.589 10.915 -34.464 1.00 93.62 182 ARG A CA 1
ATOM 1403 C C . ARG A 1 182 ? 22.951 11.233 -33.863 1.00 93.62 182 ARG A C 1
ATOM 1405 O O . ARG A 1 182 ? 23.054 12.235 -33.173 1.00 93.62 182 ARG A O 1
ATOM 1412 N N . GLY A 1 183 ? 23.975 10.424 -34.126 1.00 90.69 183 GLY A N 1
ATOM 1413 C CA . GLY A 1 183 ? 25.315 10.678 -33.593 1.00 90.69 183 GLY A CA 1
ATOM 1414 C C . GLY A 1 183 ? 25.993 11.903 -34.210 1.00 90.69 183 GLY A C 1
ATOM 1415 O O . GLY A 1 183 ? 26.779 12.552 -33.539 1.00 90.69 183 GLY A O 1
ATOM 1416 N N . GLU A 1 184 ? 25.638 12.262 -35.447 1.00 91.62 184 GLU A N 1
ATOM 1417 C CA . GLU A 1 184 ? 26.163 13.454 -36.127 1.00 91.62 184 GLU A CA 1
ATOM 1418 C C . GLU A 1 184 ? 25.539 14.760 -35.622 1.00 91.62 184 GLU A C 1
ATOM 1420 O O . GLU A 1 184 ? 26.216 15.777 -35.526 1.00 91.62 184 GLU A O 1
ATOM 1425 N N . LYS A 1 185 ? 24.235 14.753 -35.325 1.00 92.62 185 LYS A N 1
ATOM 1426 C CA . LYS A 1 185 ? 23.478 15.970 -34.982 1.00 92.62 185 LYS A CA 1
ATOM 1427 C C . LYS A 1 185 ? 23.263 16.171 -33.487 1.00 92.62 185 LYS A C 1
ATOM 1429 O O . LYS A 1 185 ? 22.773 17.224 -33.095 1.00 92.62 185 LYS A O 1
ATOM 1434 N N . ILE A 1 186 ? 23.528 15.161 -32.664 1.00 92.88 186 ILE A N 1
ATOM 1435 C CA . ILE A 1 186 ? 23.385 15.246 -31.211 1.00 92.88 186 ILE A CA 1
ATOM 1436 C C . ILE A 1 186 ? 24.783 15.301 -30.609 1.00 92.88 186 ILE A C 1
ATOM 1438 O O . ILE A 1 186 ? 25.598 14.412 -30.837 1.00 92.88 186 ILE A O 1
ATOM 1442 N N . SER A 1 187 ? 25.032 16.317 -29.792 1.00 91.75 187 SER A N 1
ATOM 1443 C CA . SER A 1 187 ? 26.275 16.471 -29.049 1.00 91.75 187 SER A CA 1
ATOM 1444 C C . SER A 1 187 ? 26.598 15.224 -28.221 1.00 91.75 187 SER A C 1
ATOM 1446 O O . SER A 1 187 ? 25.747 14.650 -27.528 1.00 91.75 187 SER A O 1
ATOM 1448 N N . GLU A 1 188 ? 27.873 14.832 -28.230 1.00 88.44 188 GLU A N 1
ATOM 1449 C CA . GLU A 1 188 ? 28.358 13.678 -27.471 1.00 88.44 188 GLU A CA 1
ATOM 1450 C C . GLU A 1 188 ? 28.014 13.790 -25.977 1.00 88.44 188 GLU A C 1
ATOM 1452 O O . GLU A 1 188 ? 27.652 12.808 -25.327 1.00 88.44 188 GLU A O 1
ATOM 1457 N N . LYS A 1 189 ? 28.066 15.006 -25.425 1.00 88.12 189 LYS A N 1
ATOM 1458 C CA . LYS A 1 189 ? 27.727 15.269 -24.026 1.00 88.12 189 LYS A CA 1
ATOM 1459 C C . LYS A 1 189 ? 26.256 14.973 -23.720 1.00 88.12 189 LYS A C 1
ATOM 1461 O O . LYS A 1 189 ? 25.988 14.318 -22.714 1.00 88.12 189 LYS A O 1
ATOM 1466 N N . ALA A 1 190 ? 25.318 15.365 -24.585 1.00 89.31 190 ALA A N 1
ATOM 1467 C CA . ALA A 1 190 ? 23.902 15.036 -24.414 1.00 89.31 190 ALA A CA 1
ATOM 1468 C C . ALA A 1 190 ? 23.643 13.521 -24.523 1.00 89.31 190 ALA A C 1
ATOM 1470 O O . ALA A 1 190 ? 22.905 12.968 -23.703 1.00 89.31 190 ALA A O 1
ATOM 1471 N N . LEU A 1 191 ? 24.299 12.830 -25.466 1.00 89.62 191 LEU A N 1
ATOM 1472 C CA . LEU A 1 191 ? 24.225 11.366 -25.591 1.00 89.62 191 LEU A CA 1
ATOM 1473 C C . LEU A 1 191 ? 24.742 10.662 -24.328 1.00 89.62 191 LEU A C 1
ATOM 1475 O O . LEU A 1 191 ? 24.074 9.779 -23.790 1.00 89.62 191 LEU A O 1
ATOM 1479 N N . ARG A 1 192 ? 25.899 11.095 -23.808 1.00 87.19 192 ARG A N 1
ATOM 1480 C CA . ARG A 1 192 ? 26.485 10.564 -22.568 1.00 87.19 192 ARG A CA 1
ATOM 1481 C C . ARG A 1 192 ? 25.596 10.817 -21.348 1.00 87.19 192 ARG A C 1
ATOM 1483 O O . ARG A 1 192 ? 25.519 9.945 -20.491 1.00 87.19 192 ARG A O 1
ATOM 1490 N N . MET A 1 193 ? 24.919 11.967 -21.269 1.00 88.31 193 MET A N 1
ATOM 1491 C CA . MET A 1 193 ? 23.984 12.275 -20.176 1.00 88.31 193 MET A CA 1
ATOM 1492 C C . MET A 1 193 ? 22.748 11.373 -20.192 1.00 88.31 193 MET A C 1
ATOM 1494 O O . MET A 1 193 ? 22.276 10.978 -19.131 1.00 88.31 193 MET A O 1
ATOM 1498 N N . LEU A 1 194 ? 22.219 11.044 -21.373 1.00 90.00 194 LEU A N 1
ATOM 1499 C CA . LEU A 1 194 ? 21.057 10.161 -21.493 1.00 90.00 194 LEU A CA 1
ATOM 1500 C C . LEU A 1 194 ? 21.384 8.698 -21.198 1.00 90.00 194 LEU A C 1
ATOM 1502 O O . LEU A 1 194 ? 20.492 7.965 -20.769 1.00 90.00 194 LEU A O 1
ATOM 1506 N N . ARG A 1 195 ? 22.631 8.273 -21.413 1.00 86.81 195 ARG A N 1
ATOM 1507 C CA . ARG A 1 195 ? 23.056 6.880 -21.277 1.00 86.81 195 ARG A CA 1
ATOM 1508 C C . ARG A 1 195 ? 22.676 6.285 -19.920 1.00 86.81 195 ARG A C 1
ATOM 1510 O O . ARG A 1 195 ? 23.003 6.831 -18.871 1.00 86.81 195 ARG A O 1
ATOM 1517 N N . GLY A 1 196 ? 22.009 5.131 -19.947 1.00 80.25 196 GLY A N 1
ATOM 1518 C CA . GLY A 1 196 ? 21.603 4.412 -18.732 1.00 80.25 196 GLY A CA 1
ATOM 1519 C C . GLY A 1 196 ? 20.423 5.045 -17.985 1.00 80.25 196 GLY A C 1
ATOM 1520 O O . GLY A 1 196 ? 20.026 4.545 -16.935 1.00 80.25 196 GLY A O 1
ATOM 1521 N N . THR A 1 197 ? 19.830 6.112 -18.524 1.00 87.50 197 THR A N 1
ATOM 1522 C CA . THR A 1 197 ? 18.621 6.732 -17.973 1.00 87.50 197 THR A CA 1
ATOM 1523 C C . THR A 1 197 ? 17.367 6.231 -18.689 1.00 87.50 197 THR A C 1
ATOM 1525 O O . THR A 1 197 ? 17.411 5.744 -19.820 1.00 87.50 197 THR A O 1
ATOM 1528 N N . ARG A 1 198 ? 16.194 6.424 -18.074 1.00 88.50 198 ARG A N 1
ATOM 1529 C CA . ARG A 1 198 ? 14.896 6.100 -18.700 1.00 88.50 198 ARG A CA 1
ATOM 1530 C C . ARG A 1 198 ? 14.579 6.923 -19.957 1.00 88.50 198 ARG A C 1
ATOM 1532 O O . ARG A 1 198 ? 13.614 6.602 -20.661 1.00 88.50 198 ARG A O 1
ATOM 1539 N N . HIS A 1 199 ? 15.355 7.981 -20.199 1.00 91.75 199 HIS A N 1
ATOM 1540 C CA . HIS A 1 199 ? 15.249 8.873 -21.351 1.00 91.75 199 HIS A CA 1
ATOM 1541 C C . HIS A 1 199 ? 16.144 8.444 -22.521 1.00 91.75 199 HIS A C 1
ATOM 1543 O O . HIS A 1 199 ? 16.057 9.048 -23.586 1.00 91.75 199 HIS A O 1
ATOM 1549 N N . ASP A 1 200 ? 16.938 7.374 -22.378 1.00 91.38 200 ASP A N 1
ATOM 1550 C CA . ASP A 1 200 ? 17.712 6.753 -23.464 1.00 91.38 200 ASP A CA 1
ATOM 1551 C C . ASP A 1 200 ? 16.796 5.991 -24.441 1.00 91.38 200 ASP A C 1
ATOM 1553 O O . ASP A 1 200 ? 16.713 4.761 -24.475 1.00 91.38 200 ASP A O 1
ATOM 1557 N N . LYS A 1 201 ? 15.995 6.751 -25.190 1.00 91.94 201 LYS A N 1
ATOM 1558 C CA . LYS A 1 201 ? 14.969 6.249 -26.106 1.00 91.94 201 LYS A CA 1
ATOM 1559 C C . LYS A 1 201 ? 15.073 6.964 -27.441 1.00 91.94 201 LYS A C 1
ATOM 1561 O O . LYS A 1 201 ? 15.372 8.154 -27.507 1.00 91.94 201 LYS A O 1
ATOM 1566 N N . GLY A 1 202 ? 14.731 6.246 -28.510 1.00 89.12 202 GLY A N 1
ATOM 1567 C CA . GLY A 1 202 ? 14.761 6.788 -29.870 1.00 89.12 202 GLY A CA 1
ATOM 1568 C C . GLY A 1 202 ? 13.965 8.087 -30.023 1.00 89.12 202 GLY A C 1
ATOM 1569 O O . GLY A 1 202 ? 14.453 9.010 -30.655 1.00 89.12 202 GLY A O 1
ATOM 1570 N N . THR A 1 203 ? 12.805 8.205 -29.371 1.00 92.44 203 THR A N 1
ATOM 1571 C CA . THR A 1 203 ? 11.958 9.410 -29.426 1.00 92.44 203 THR A CA 1
ATOM 1572 C C . THR A 1 203 ? 12.625 10.650 -28.827 1.00 92.44 203 THR A C 1
ATOM 1574 O O . THR A 1 203 ? 12.466 11.747 -29.357 1.00 92.44 203 THR A O 1
ATOM 1577 N N . VAL A 1 204 ? 13.389 10.489 -27.743 1.00 92.81 204 VAL A N 1
ATOM 1578 C CA . VAL A 1 204 ? 14.131 11.585 -27.101 1.00 92.81 204 VAL A CA 1
ATOM 1579 C C . VAL A 1 204 ? 15.299 12.009 -27.986 1.00 92.81 204 VAL A C 1
ATOM 1581 O O . VAL A 1 204 ? 15.481 13.199 -28.224 1.00 92.81 204 VAL A O 1
ATOM 1584 N N . LEU A 1 205 ? 16.034 11.043 -28.544 1.00 93.25 205 LEU A N 1
ATOM 1585 C CA . LEU A 1 205 ? 17.118 11.310 -29.494 1.00 93.25 205 LEU A CA 1
ATOM 1586 C C . LEU A 1 205 ? 16.605 12.003 -30.763 1.00 93.25 205 LEU A C 1
ATOM 1588 O O . LEU A 1 205 ? 17.204 12.967 -31.228 1.00 93.25 205 LEU A O 1
ATOM 1592 N N . ASP A 1 206 ? 15.461 11.571 -31.294 1.00 93.19 206 ASP A N 1
ATOM 1593 C CA . ASP A 1 206 ? 14.846 12.189 -32.471 1.00 93.19 206 ASP A CA 1
ATOM 1594 C C . ASP A 1 206 ? 14.417 13.635 -32.195 1.00 93.19 206 ASP A C 1
ATOM 1596 O O . ASP A 1 206 ? 14.520 14.480 -33.085 1.00 93.19 206 ASP A O 1
ATOM 1600 N N . ARG A 1 207 ? 14.011 13.953 -30.957 1.00 92.19 207 ARG A N 1
ATOM 1601 C CA . ARG A 1 207 ? 13.757 15.334 -30.534 1.00 92.19 207 ARG A CA 1
ATOM 1602 C C . ARG A 1 207 ? 15.053 16.135 -30.422 1.00 92.19 207 ARG A C 1
ATOM 1604 O O . ARG A 1 207 ? 15.107 17.233 -30.971 1.00 92.19 207 ARG A O 1
ATOM 1611 N N . LEU A 1 208 ? 16.087 15.596 -29.773 1.00 93.44 208 LEU A N 1
ATOM 1612 C CA . LEU A 1 208 ? 17.392 16.258 -29.633 1.00 93.44 208 LEU A CA 1
ATOM 1613 C C . LEU A 1 208 ? 18.008 16.613 -30.990 1.00 93.44 208 LEU A C 1
ATOM 1615 O O . LEU A 1 208 ? 18.522 17.713 -31.147 1.00 93.44 208 LEU A O 1
ATOM 1619 N N . LYS A 1 209 ? 17.848 15.738 -31.992 1.00 92.50 209 LYS A N 1
ATOM 1620 C CA . LYS A 1 209 ? 18.299 15.951 -33.377 1.00 92.50 209 LYS A CA 1
ATOM 1621 C C . LYS A 1 209 ? 17.740 17.226 -34.030 1.00 92.50 209 LYS A C 1
ATOM 1623 O O . LYS A 1 209 ? 18.285 17.699 -35.023 1.00 92.50 209 LYS A O 1
ATOM 1628 N N . THR A 1 210 ? 16.609 17.733 -33.535 1.00 92.50 210 THR A N 1
ATOM 1629 C CA . THR A 1 210 ? 15.945 18.944 -34.054 1.00 92.50 210 THR A CA 1
ATOM 1630 C C . THR A 1 210 ? 16.355 20.225 -33.331 1.00 92.50 210 THR A C 1
ATOM 1632 O O . THR A 1 210 ? 15.955 21.305 -33.758 1.00 92.50 210 THR A O 1
ATOM 1635 N N . LEU A 1 211 ? 17.118 20.112 -32.242 1.00 92.75 211 LEU A N 1
ATOM 1636 C CA . LEU A 1 211 ? 17.556 21.228 -31.409 1.00 92.75 211 LEU A CA 1
ATOM 1637 C C . LEU A 1 211 ? 18.990 21.630 -31.756 1.00 92.75 211 LEU A C 1
ATOM 1639 O O . LEU A 1 211 ? 19.778 20.796 -32.208 1.00 92.75 211 LEU A O 1
ATOM 1643 N N . ARG A 1 212 ? 19.341 22.892 -31.492 1.00 91.81 212 ARG A N 1
ATOM 1644 C CA . ARG A 1 212 ? 20.731 23.363 -31.589 1.00 91.81 212 ARG A CA 1
ATOM 1645 C C . ARG A 1 212 ? 21.568 22.755 -30.462 1.00 91.81 212 ARG A C 1
ATOM 1647 O O . ARG A 1 212 ? 21.033 22.488 -29.390 1.00 91.81 212 ARG A O 1
ATOM 1654 N N . ASP A 1 213 ? 22.873 22.598 -30.668 1.00 86.38 213 ASP A N 1
ATOM 1655 C CA . ASP A 1 213 ? 23.782 21.953 -29.703 1.00 86.38 213 ASP A CA 1
ATOM 1656 C C . ASP A 1 213 ? 23.670 22.527 -28.280 1.00 86.38 213 ASP A C 1
ATOM 1658 O O . ASP A 1 213 ? 23.562 21.779 -27.309 1.00 86.38 213 ASP A O 1
ATOM 1662 N N . GLU A 1 214 ? 23.590 23.854 -28.155 1.00 85.50 214 GLU A N 1
ATOM 1663 C CA . GLU A 1 214 ? 23.435 24.559 -26.873 1.00 85.50 214 GLU A CA 1
ATOM 1664 C C . GLU A 1 214 ? 22.109 24.228 -26.156 1.00 85.50 214 GLU A C 1
ATOM 1666 O O . GLU A 1 214 ? 22.032 24.237 -24.927 1.00 85.50 214 GLU A O 1
ATOM 1671 N N . GLU A 1 215 ? 21.054 23.904 -26.908 1.00 90.88 215 GLU A N 1
ATOM 1672 C CA . GLU A 1 215 ? 19.712 23.607 -26.391 1.00 90.88 215 GLU A CA 1
ATOM 1673 C C . GLU A 1 215 ? 19.556 22.138 -25.984 1.00 90.88 215 GLU A C 1
ATOM 1675 O O . GLU A 1 215 ? 18.701 21.805 -25.158 1.00 90.88 215 GLU A O 1
ATOM 1680 N N . GLN A 1 216 ? 20.378 21.246 -26.541 1.00 92.69 216 GLN A N 1
ATOM 1681 C CA . GLN A 1 216 ? 20.298 19.810 -26.282 1.00 92.69 216 GLN A CA 1
ATOM 1682 C C . GLN A 1 216 ? 20.598 19.482 -24.819 1.00 92.69 216 GLN A C 1
ATOM 1684 O O . GLN A 1 216 ? 19.829 18.768 -24.174 1.00 92.69 216 GLN A O 1
ATOM 1689 N N . GLU A 1 217 ? 21.679 20.033 -24.261 1.00 91.75 217 GLU A N 1
ATOM 1690 C CA . GLU A 1 217 ? 22.025 19.813 -22.853 1.00 91.75 217 GLU A CA 1
ATOM 1691 C C . GLU A 1 217 ? 20.956 20.361 -21.904 1.00 91.75 217 GLU A C 1
ATOM 1693 O O . GLU A 1 217 ? 20.601 19.707 -20.920 1.00 91.75 217 GLU A O 1
ATOM 1698 N N . VAL A 1 218 ? 20.432 21.552 -22.206 1.00 90.56 218 VAL A N 1
ATOM 1699 C CA . VAL A 1 218 ? 19.372 22.197 -21.421 1.00 90.56 218 VAL A CA 1
ATOM 1700 C C . VAL A 1 218 ? 18.124 21.320 -21.410 1.00 90.56 218 VAL A C 1
ATOM 1702 O O . VAL A 1 218 ? 17.548 21.083 -20.349 1.00 90.56 218 VAL A O 1
ATOM 1705 N N . TYR A 1 219 ? 17.753 20.767 -22.565 1.00 92.31 219 TYR A N 1
ATOM 1706 C CA . TYR A 1 219 ? 16.625 19.851 -22.684 1.00 92.31 219 TYR A CA 1
ATOM 1707 C C . TYR A 1 219 ? 16.817 18.577 -21.847 1.00 92.31 219 TYR A C 1
ATOM 1709 O O . TYR A 1 219 ? 15.915 18.193 -21.103 1.00 92.31 219 TYR A O 1
ATOM 1717 N N . VAL A 1 220 ? 17.997 17.944 -21.901 1.00 92.31 220 VAL A N 1
ATOM 1718 C CA . VAL A 1 220 ? 18.280 16.746 -21.088 1.00 92.31 220 VAL A CA 1
ATOM 1719 C C . VAL A 1 220 ? 18.229 17.064 -19.588 1.00 92.31 220 VAL A C 1
ATOM 1721 O O . VAL A 1 220 ? 17.648 16.298 -18.821 1.00 92.31 220 VAL A O 1
ATOM 1724 N N . ARG A 1 221 ? 18.769 18.210 -19.151 1.00 90.50 221 ARG A N 1
ATOM 1725 C CA . ARG A 1 221 ? 18.673 18.639 -17.742 1.00 90.50 221 ARG A CA 1
ATOM 1726 C C . ARG A 1 221 ? 17.228 18.872 -17.313 1.00 90.50 221 ARG A C 1
ATOM 1728 O O . ARG A 1 221 ? 16.846 18.416 -16.241 1.00 90.50 221 ARG A O 1
ATOM 1735 N N . ALA A 1 222 ? 16.420 19.516 -18.153 1.00 90.44 222 ALA A N 1
ATOM 1736 C CA . ALA A 1 222 ? 15.007 19.746 -17.870 1.00 90.44 222 ALA A CA 1
ATOM 1737 C C . ALA A 1 222 ? 14.219 18.432 -17.716 1.00 90.44 222 ALA A C 1
ATOM 1739 O O . ALA A 1 222 ? 13.360 18.340 -16.842 1.00 90.44 222 ALA A O 1
ATOM 1740 N N . LEU A 1 223 ? 14.541 17.397 -18.505 1.00 91.25 223 LEU A N 1
ATOM 1741 C CA . LEU A 1 223 ? 13.958 16.061 -18.328 1.00 91.25 223 LEU A CA 1
ATOM 1742 C C . LEU A 1 223 ? 14.274 15.471 -16.947 1.00 91.25 223 LEU A C 1
ATOM 1744 O O . LEU A 1 223 ? 13.388 14.911 -16.307 1.00 91.25 223 LEU A O 1
ATOM 1748 N N . PHE A 1 224 ? 15.511 15.611 -16.465 1.00 91.00 224 PHE A N 1
ATOM 1749 C CA . PHE A 1 224 ? 15.886 15.117 -15.137 1.00 91.00 224 PHE A CA 1
ATOM 1750 C C . PHE A 1 224 ? 15.236 15.910 -14.004 1.00 91.00 224 PHE A C 1
ATOM 1752 O O . PHE A 1 224 ? 14.801 15.317 -13.020 1.00 91.00 224 PHE A O 1
ATOM 1759 N N . GLU A 1 225 ? 15.124 17.230 -14.135 1.00 88.69 225 GLU A N 1
ATOM 1760 C CA . GLU A 1 225 ? 14.435 18.051 -13.134 1.00 88.69 225 GLU A CA 1
ATOM 1761 C C . GLU A 1 225 ? 12.930 17.745 -13.081 1.00 88.69 225 GLU A C 1
ATOM 1763 O O . GLU A 1 225 ? 12.361 17.632 -11.997 1.00 88.69 225 GLU A O 1
ATOM 1768 N N . ALA A 1 226 ? 12.290 17.497 -14.229 1.00 85.69 226 ALA A N 1
ATOM 1769 C CA . ALA A 1 226 ? 10.894 17.062 -14.275 1.00 85.69 226 ALA A CA 1
ATOM 1770 C C . ALA A 1 226 ? 10.676 15.692 -13.605 1.00 85.69 226 ALA A C 1
ATOM 1772 O O . ALA A 1 226 ? 9.636 15.464 -12.984 1.00 85.69 226 ALA A O 1
ATOM 1773 N N . ASP A 1 227 ? 11.645 14.779 -13.714 1.00 86.44 227 ASP A N 1
ATOM 1774 C CA . ASP A 1 227 ? 11.602 13.482 -13.036 1.00 86.44 227 ASP A CA 1
ATOM 1775 C C . ASP A 1 227 ? 11.684 13.644 -11.516 1.00 86.44 227 ASP A C 1
ATOM 1777 O O . ASP A 1 227 ? 10.834 13.109 -10.803 1.00 86.44 227 ASP A O 1
ATOM 1781 N N . LYS A 1 228 ? 12.648 14.440 -11.033 1.00 84.94 228 LYS A N 1
ATOM 1782 C CA . LYS A 1 228 ? 12.810 14.739 -9.602 1.00 84.94 228 LYS A CA 1
ATOM 1783 C C . LYS A 1 228 ? 11.571 15.402 -9.008 1.00 84.94 228 LYS A C 1
ATOM 1785 O O . LYS A 1 228 ? 11.145 15.026 -7.921 1.00 84.94 228 LYS A O 1
ATOM 1790 N N . ALA A 1 229 ? 10.974 16.358 -9.721 1.00 83.94 229 ALA A N 1
ATOM 1791 C CA . ALA A 1 229 ? 9.768 17.044 -9.265 1.00 83.94 229 ALA A CA 1
ATOM 1792 C C . ALA A 1 229 ? 8.593 16.069 -9.079 1.00 83.94 229 ALA A C 1
ATOM 1794 O O . ALA A 1 229 ? 7.934 16.087 -8.043 1.00 83.94 229 ALA A O 1
ATOM 1795 N N . LYS A 1 230 ? 8.383 15.154 -10.037 1.00 81.31 230 LYS A N 1
ATOM 1796 C CA . LYS A 1 230 ? 7.343 14.115 -9.932 1.00 81.31 230 LYS A CA 1
ATOM 1797 C C . LYS A 1 230 ? 7.594 13.143 -8.784 1.00 81.31 230 LYS A C 1
ATOM 1799 O O . LYS A 1 230 ? 6.648 12.698 -8.140 1.00 81.31 230 LYS A O 1
ATOM 1804 N N . GLU A 1 231 ? 8.849 12.777 -8.542 1.00 76.81 231 GLU A N 1
ATOM 1805 C CA . GLU A 1 231 ? 9.208 11.909 -7.417 1.00 76.81 231 GLU A CA 1
ATOM 1806 C C . GLU A 1 231 ? 8.970 12.594 -6.066 1.00 76.81 231 GLU A C 1
ATOM 1808 O O . GLU A 1 231 ? 8.454 11.950 -5.150 1.00 76.81 231 GLU A O 1
ATOM 1813 N N . ALA A 1 232 ? 9.277 13.890 -5.958 1.00 78.06 232 ALA A N 1
ATOM 1814 C CA . ALA A 1 232 ? 9.003 14.691 -4.768 1.00 78.06 232 ALA A CA 1
ATOM 1815 C C . ALA A 1 232 ? 7.493 14.816 -4.499 1.00 78.06 232 ALA A C 1
ATOM 1817 O O . ALA A 1 232 ? 7.049 14.504 -3.396 1.00 78.06 232 ALA A O 1
ATOM 1818 N N . GLU A 1 233 ? 6.697 15.153 -5.517 1.00 79.25 233 GLU A N 1
ATOM 1819 C CA . GLU A 1 233 ? 5.230 15.227 -5.419 1.00 79.25 233 GLU A CA 1
ATOM 1820 C C . GLU A 1 233 ? 4.626 13.870 -5.008 1.00 79.25 233 GLU A C 1
ATOM 1822 O O . GLU A 1 233 ? 3.808 13.773 -4.092 1.00 79.25 233 GLU A O 1
ATOM 1827 N N . ALA A 1 234 ? 5.083 12.773 -5.619 1.00 73.44 234 ALA A N 1
ATOM 1828 C CA . ALA A 1 234 ? 4.638 11.430 -5.252 1.00 73.44 234 ALA A CA 1
ATOM 1829 C C . ALA A 1 234 ? 5.080 11.014 -3.836 1.00 73.44 234 ALA A C 1
ATOM 1831 O O . ALA A 1 234 ? 4.422 10.189 -3.193 1.00 73.44 234 ALA A O 1
ATOM 1832 N N . HIS A 1 235 ? 6.213 11.519 -3.344 1.00 73.50 235 HIS A N 1
ATOM 1833 C CA . HIS A 1 235 ? 6.644 11.320 -1.963 1.00 73.50 235 HIS A CA 1
ATOM 1834 C C . HIS A 1 235 ? 5.739 12.080 -0.984 1.00 73.50 235 HIS A C 1
ATOM 1836 O O . HIS A 1 235 ? 5.270 11.477 -0.019 1.00 73.50 235 HIS A O 1
ATOM 1842 N N . GLU A 1 236 ? 5.433 13.345 -1.269 1.00 76.25 236 GLU A N 1
ATOM 1843 C CA . GLU A 1 236 ? 4.543 14.191 -0.466 1.00 76.25 236 GLU A CA 1
ATOM 1844 C C . GLU A 1 236 ? 3.136 13.586 -0.357 1.00 76.25 236 GLU A C 1
ATOM 1846 O O . GLU A 1 236 ? 2.679 13.282 0.743 1.00 76.25 236 GLU A O 1
ATOM 1851 N N . ILE A 1 237 ? 2.519 13.211 -1.485 1.00 75.50 237 ILE A N 1
ATOM 1852 C CA . ILE A 1 237 ? 1.195 12.559 -1.505 1.00 75.50 237 ILE A CA 1
ATOM 1853 C C . ILE A 1 237 ? 1.178 11.261 -0.680 1.00 75.50 237 ILE A C 1
ATOM 1855 O O . ILE A 1 237 ? 0.184 10.935 -0.022 1.00 75.50 237 ILE A O 1
ATOM 1859 N N . ARG A 1 238 ? 2.254 10.462 -0.733 1.00 76.75 238 ARG A N 1
ATOM 1860 C CA . ARG A 1 238 ? 2.356 9.234 0.075 1.00 76.75 238 ARG A CA 1
ATOM 1861 C C . ARG A 1 238 ? 2.475 9.554 1.560 1.00 76.75 238 ARG A C 1
ATOM 1863 O O . ARG A 1 238 ? 1.821 8.878 2.354 1.00 76.75 238 ARG A O 1
ATOM 1870 N N . SER A 1 239 ? 3.277 10.556 1.914 1.00 71.94 239 SER A N 1
ATOM 1871 C CA . SER A 1 239 ? 3.441 11.028 3.289 1.00 71.94 239 SER A CA 1
ATOM 1872 C C . SER A 1 239 ? 2.105 11.491 3.873 1.00 71.94 239 SER A C 1
ATOM 1874 O O . SER A 1 239 ? 1.700 11.003 4.929 1.00 71.94 239 SER A O 1
ATOM 1876 N N . ASP A 1 240 ? 1.354 12.309 3.136 1.00 74.69 240 ASP A N 1
ATOM 1877 C CA . ASP A 1 240 ? 0.052 12.826 3.571 1.00 74.69 240 ASP A CA 1
ATOM 1878 C C . ASP A 1 240 ? -0.967 11.708 3.778 1.00 74.69 240 ASP A C 1
ATOM 1880 O O . ASP A 1 240 ? -1.604 11.613 4.828 1.00 74.69 240 ASP A O 1
ATOM 1884 N N . LYS A 1 241 ? -1.066 10.774 2.822 1.00 75.50 241 LYS A N 1
ATOM 1885 C CA . LYS A 1 241 ? -1.943 9.600 2.961 1.00 75.50 241 LYS A CA 1
ATOM 1886 C C . LYS A 1 241 ? -1.589 8.758 4.186 1.00 75.50 241 LYS A C 1
ATOM 1888 O O . LYS A 1 241 ? -2.490 8.250 4.861 1.00 75.50 241 LYS A O 1
ATOM 1893 N N . MET A 1 242 ? -0.298 8.583 4.479 1.00 74.75 242 MET A N 1
ATOM 1894 C CA . MET A 1 242 ? 0.146 7.872 5.681 1.00 74.75 242 MET A CA 1
ATOM 1895 C C . MET A 1 242 ? -0.209 8.643 6.955 1.00 74.75 242 MET A C 1
ATOM 1897 O O . MET A 1 242 ? -0.703 8.026 7.901 1.00 74.75 242 MET A O 1
ATOM 1901 N N . ALA A 1 243 ? -0.026 9.966 6.972 1.00 75.56 243 ALA A N 1
ATOM 1902 C CA . ALA A 1 243 ? -0.380 10.824 8.098 1.00 75.56 243 ALA A CA 1
ATOM 1903 C C . ALA A 1 243 ? -1.886 10.776 8.397 1.00 75.56 243 ALA A C 1
ATOM 1905 O O . ALA A 1 243 ? -2.272 10.517 9.538 1.00 75.56 243 ALA A O 1
ATOM 1906 N N . THR A 1 244 ? -2.744 10.900 7.378 1.00 76.19 244 THR A N 1
ATOM 1907 C CA . THR A 1 244 ? -4.203 10.776 7.535 1.00 76.19 244 THR A CA 1
ATOM 1908 C C . THR A 1 244 ? -4.596 9.393 8.050 1.00 76.19 244 THR A C 1
ATOM 1910 O O . THR A 1 244 ? -5.362 9.282 9.005 1.00 76.19 244 THR A O 1
ATOM 1913 N N . LYS A 1 245 ? -4.046 8.317 7.467 1.00 77.94 245 LYS A N 1
ATOM 1914 C CA . LYS A 1 245 ? -4.335 6.945 7.913 1.00 77.94 245 LYS A CA 1
ATOM 1915 C C . LYS A 1 245 ? -3.913 6.724 9.368 1.00 77.94 245 LYS A C 1
ATOM 1917 O O . LYS A 1 245 ? -4.628 6.049 10.109 1.00 77.94 245 LYS A O 1
ATOM 1922 N N . ARG A 1 246 ? -2.774 7.292 9.780 1.00 78.94 246 ARG A N 1
ATOM 1923 C CA . ARG A 1 246 ? -2.308 7.266 11.170 1.00 78.94 246 ARG A CA 1
ATOM 1924 C C . ARG A 1 246 ? -3.276 8.018 12.080 1.00 78.94 246 ARG A C 1
ATOM 1926 O O . ARG A 1 246 ? -3.709 7.426 13.057 1.00 78.94 246 ARG A O 1
ATOM 1933 N N . ALA A 1 247 ? -3.647 9.254 11.749 1.00 80.56 247 ALA A N 1
ATOM 1934 C CA . ALA A 1 247 ? -4.563 10.064 12.557 1.00 80.56 247 ALA A CA 1
ATOM 1935 C C . ALA A 1 247 ? -5.916 9.366 12.771 1.00 80.56 247 ALA A C 1
ATOM 1937 O O . ALA A 1 247 ? -6.356 9.207 13.905 1.00 80.56 247 ALA A O 1
ATOM 1938 N N . VAL A 1 248 ? -6.518 8.837 11.698 1.00 77.94 248 VAL A N 1
ATOM 1939 C CA . VAL A 1 248 ? -7.767 8.058 11.775 1.00 77.94 248 VAL A CA 1
ATOM 1940 C C . VAL A 1 248 ? -7.610 6.852 12.701 1.00 77.94 248 VAL A C 1
ATOM 1942 O O . VAL A 1 248 ? -8.477 6.575 13.524 1.00 77.94 248 VAL A O 1
ATOM 1945 N N . ARG A 1 249 ? -6.490 6.133 12.594 1.00 79.38 249 ARG A N 1
ATOM 1946 C CA . ARG A 1 249 ? -6.236 4.951 13.417 1.00 79.38 249 ARG A CA 1
ATOM 1947 C C . ARG A 1 249 ? -6.031 5.288 14.890 1.00 79.38 249 ARG A C 1
ATOM 1949 O O . ARG A 1 249 ? -6.539 4.563 15.735 1.00 79.38 249 ARG A O 1
ATOM 1956 N N . ILE A 1 250 ? -5.308 6.367 15.188 1.00 81.50 250 ILE A N 1
ATOM 1957 C CA . ILE A 1 250 ? -5.145 6.872 16.557 1.00 81.50 250 ILE A CA 1
ATOM 1958 C C . ILE A 1 250 ? -6.513 7.213 17.147 1.00 81.50 250 ILE A C 1
ATOM 1960 O O . ILE A 1 250 ? -6.818 6.748 18.240 1.00 81.50 250 ILE A O 1
ATOM 1964 N N . GLY A 1 251 ? -7.363 7.917 16.391 1.00 76.38 251 GLY A N 1
ATOM 1965 C CA . GLY A 1 251 ? -8.728 8.232 16.814 1.00 76.38 251 GLY A CA 1
ATOM 1966 C C . GLY A 1 251 ? -9.560 6.986 17.133 1.00 76.38 251 GLY A C 1
ATOM 1967 O O . GLY A 1 251 ? -10.174 6.916 18.192 1.00 76.38 251 GLY A O 1
ATOM 1968 N N . ILE A 1 252 ? -9.520 5.962 16.270 1.00 75.56 252 ILE A N 1
ATOM 1969 C CA . ILE A 1 252 ? -10.222 4.685 16.508 1.00 75.56 252 ILE A CA 1
ATOM 1970 C C . ILE A 1 252 ? -9.709 3.998 17.778 1.00 75.56 252 ILE A C 1
ATOM 1972 O O . ILE A 1 252 ? -10.499 3.511 18.582 1.00 75.56 252 ILE A O 1
ATOM 1976 N N . ILE A 1 253 ? -8.390 3.944 17.961 1.00 78.44 253 ILE A N 1
ATOM 1977 C CA . ILE A 1 253 ? -7.768 3.285 19.112 1.00 78.44 253 ILE A CA 1
ATOM 1978 C C . ILE A 1 253 ? -8.123 4.000 20.420 1.00 78.44 253 ILE A C 1
ATOM 1980 O O . ILE A 1 253 ? -8.475 3.329 21.389 1.00 78.44 253 ILE A O 1
ATOM 1984 N N . ASN A 1 254 ? -8.076 5.335 20.440 1.00 79.69 254 ASN A N 1
ATOM 1985 C CA . ASN A 1 254 ? -8.475 6.128 21.601 1.00 79.69 254 ASN A CA 1
ATOM 1986 C C . ASN A 1 254 ? -9.958 5.925 21.929 1.00 79.69 254 ASN A C 1
ATOM 1988 O O . ASN A 1 254 ? -10.281 5.632 23.076 1.00 79.69 254 ASN A O 1
ATOM 1992 N N . ALA A 1 255 ? -10.835 5.938 20.921 1.00 74.31 255 ALA A N 1
ATOM 1993 C CA . ALA A 1 255 ? -12.248 5.639 21.125 1.00 74.31 255 ALA A CA 1
ATOM 1994 C C . ALA A 1 255 ? -12.451 4.237 21.733 1.00 74.31 255 ALA A C 1
ATOM 1996 O O . ALA A 1 255 ? -13.173 4.095 22.712 1.00 74.31 255 ALA A O 1
ATOM 1997 N N . ILE A 1 256 ? -11.772 3.196 21.227 1.00 70.00 256 ILE A N 1
ATOM 1998 C CA . ILE A 1 256 ? -11.842 1.848 21.826 1.00 70.00 256 ILE A CA 1
ATOM 1999 C C . ILE A 1 256 ? -11.394 1.881 23.297 1.00 70.00 256 ILE A C 1
ATOM 2001 O O . ILE A 1 256 ? -12.051 1.283 24.150 1.00 70.00 256 ILE A O 1
ATOM 2005 N N . ALA A 1 257 ? -10.283 2.562 23.588 1.00 70.50 257 ALA A N 1
ATOM 2006 C CA . ALA A 1 257 ? -9.701 2.643 24.924 1.00 70.50 257 ALA A CA 1
ATOM 2007 C C . ALA A 1 257 ? -10.626 3.343 25.937 1.00 70.50 257 ALA A C 1
ATOM 2009 O O . ALA A 1 257 ? -10.720 2.896 27.083 1.00 70.50 257 ALA A O 1
ATOM 2010 N N . ASP A 1 258 ? -11.343 4.389 25.524 1.00 72.75 258 ASP A N 1
ATOM 2011 C CA . ASP A 1 258 ? -12.286 5.130 26.375 1.00 72.75 258 ASP A CA 1
ATOM 2012 C C . ASP A 1 258 ? -13.514 4.304 26.775 1.00 72.75 258 ASP A C 1
ATOM 2014 O O . ASP A 1 258 ? -14.109 4.535 27.827 1.00 72.75 258 ASP A O 1
ATOM 2018 N N . HIS A 1 259 ? -13.853 3.283 25.987 1.00 67.31 259 HIS A N 1
ATOM 2019 C CA . HIS A 1 259 ? -14.938 2.348 26.283 1.00 67.31 259 HIS A CA 1
ATOM 2020 C C . HIS A 1 259 ? -14.480 1.047 26.960 1.00 67.31 259 HIS A C 1
ATOM 2022 O O . HIS A 1 259 ? -15.297 0.150 27.199 1.00 67.31 259 HIS A O 1
ATOM 2028 N N . GLY A 1 26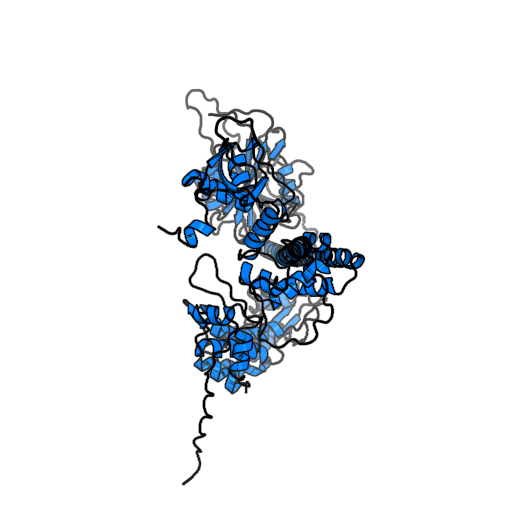0 ? -13.192 0.931 27.296 1.00 68.25 260 GLY A N 1
ATOM 2029 C CA . GLY A 1 260 ? -12.675 -0.169 28.104 1.00 68.25 260 GLY A CA 1
ATOM 2030 C C . GLY A 1 260 ? -13.249 -0.170 29.525 1.00 68.25 260 GLY A C 1
ATOM 2031 O O . GLY A 1 260 ? -13.601 0.868 30.084 1.00 68.25 260 GLY A O 1
ATOM 2032 N N . LYS A 1 261 ? -13.343 -1.350 30.148 1.00 69.12 261 LYS A N 1
ATOM 2033 C CA . LYS A 1 261 ? -13.860 -1.464 31.522 1.00 69.12 261 LYS A CA 1
ATOM 2034 C C . LYS A 1 261 ? -12.784 -1.035 32.515 1.00 69.12 261 LYS A C 1
ATOM 2036 O O . LYS A 1 261 ? -11.723 -1.658 32.566 1.00 69.12 261 LYS A O 1
ATOM 2041 N N . ARG A 1 262 ? -13.080 -0.016 33.322 1.00 66.88 262 ARG A N 1
ATOM 2042 C CA . ARG A 1 262 ? -12.248 0.461 34.435 1.00 66.88 262 ARG A CA 1
ATOM 2043 C C . ARG A 1 262 ? -13.091 0.402 35.707 1.00 66.88 262 ARG A C 1
ATOM 2045 O O . ARG A 1 262 ? -13.987 1.217 35.889 1.00 66.88 262 ARG A O 1
ATOM 2052 N N . VAL A 1 263 ? -12.862 -0.618 36.528 1.00 66.81 263 VAL A N 1
ATOM 2053 C CA . VAL A 1 263 ? -13.521 -0.787 37.830 1.00 66.81 263 VAL A CA 1
ATOM 2054 C C . VAL A 1 263 ? -12.438 -0.632 38.888 1.00 66.81 263 VAL A C 1
ATOM 2056 O O . VAL A 1 263 ? -11.408 -1.298 38.795 1.00 66.81 263 VAL A O 1
ATOM 2059 N N . ALA A 1 264 ? -12.646 0.267 39.851 1.00 59.91 264 ALA A N 1
ATOM 2060 C CA . ALA A 1 264 ? -11.685 0.513 40.923 1.00 59.91 264 ALA A CA 1
ATOM 2061 C C . ALA A 1 264 ? -11.368 -0.795 41.672 1.00 59.91 264 ALA A C 1
ATOM 2063 O O . ALA A 1 264 ? -12.273 -1.555 42.016 1.00 59.91 264 ALA A O 1
ATOM 2064 N N . GLY A 1 265 ? -10.079 -1.078 41.877 1.00 61.72 265 GLY A N 1
ATOM 2065 C CA . GLY A 1 265 ? -9.603 -2.310 42.517 1.00 61.72 265 GLY A CA 1
ATOM 2066 C C . GLY A 1 265 ? -9.547 -3.561 41.624 1.00 61.72 265 GLY A C 1
ATOM 2067 O O . GLY A 1 265 ? -8.999 -4.574 42.055 1.00 61.72 265 GLY A O 1
ATOM 2068 N N . GLU A 1 266 ? -10.040 -3.518 40.380 1.00 73.06 266 GLU A N 1
ATOM 2069 C CA . GLU A 1 266 ? -9.903 -4.613 39.408 1.00 73.06 266 GLU A CA 1
ATOM 2070 C C . GLU A 1 266 ? -8.927 -4.257 38.274 1.00 73.06 266 GLU A C 1
ATOM 2072 O O . GLU A 1 266 ? -8.754 -3.093 37.913 1.00 73.06 266 GLU A O 1
ATOM 2077 N N . MET A 1 267 ? -8.300 -5.272 37.663 1.00 77.38 267 MET A N 1
ATOM 2078 C CA . MET A 1 267 ? -7.494 -5.067 36.454 1.00 77.38 267 MET A CA 1
ATOM 2079 C C . MET A 1 267 ? -8.396 -4.526 35.325 1.00 77.38 267 MET A C 1
ATOM 2081 O O . MET A 1 267 ? -9.391 -5.183 34.984 1.00 77.38 267 MET A O 1
ATOM 2085 N N . PRO A 1 268 ? -8.056 -3.376 34.711 1.00 80.69 268 PRO A N 1
ATOM 2086 C CA . PRO A 1 268 ? -8.806 -2.838 33.582 1.00 80.69 268 PRO A CA 1
ATOM 2087 C C . PRO A 1 268 ? -8.891 -3.836 32.423 1.00 80.69 268 PRO A C 1
ATOM 2089 O O . PRO A 1 268 ? -8.039 -4.711 32.286 1.00 80.69 268 PRO A O 1
ATOM 2092 N N . ARG A 1 269 ? -9.896 -3.698 31.551 1.00 81.62 269 ARG A N 1
ATOM 2093 C CA . ARG A 1 269 ? -10.043 -4.558 30.362 1.00 81.62 269 ARG A CA 1
ATOM 2094 C C . ARG A 1 269 ? -10.207 -3.747 29.091 1.00 81.62 269 ARG A C 1
ATOM 2096 O O . ARG A 1 269 ? -11.128 -2.936 29.002 1.00 81.62 269 ARG A O 1
ATOM 2103 N N . ALA A 1 270 ? -9.350 -4.029 28.108 1.00 79.06 270 ALA A N 1
ATOM 2104 C CA . ALA A 1 270 ? -9.350 -3.394 26.789 1.00 79.06 270 ALA A CA 1
ATOM 2105 C C . ALA A 1 270 ? -9.394 -1.852 26.827 1.00 79.06 270 ALA A C 1
ATOM 2107 O O . ALA A 1 270 ? -10.041 -1.228 25.994 1.00 79.06 270 ALA A O 1
ATOM 2108 N N . ALA A 1 271 ? -8.720 -1.249 27.806 1.00 83.81 271 ALA A N 1
ATOM 2109 C CA . ALA A 1 271 ? -8.823 0.169 28.129 1.00 83.81 271 ALA A CA 1
ATOM 2110 C C . ALA A 1 271 ? -7.577 0.990 27.764 1.00 83.81 271 ALA A C 1
ATOM 2112 O O . ALA A 1 271 ? -7.616 2.213 27.893 1.00 83.81 271 ALA A O 1
ATOM 2113 N N . TYR A 1 272 ? -6.486 0.338 27.338 1.00 90.50 272 TYR A N 1
ATOM 2114 C CA . TYR A 1 272 ? -5.205 0.998 27.069 1.00 90.50 272 TYR A CA 1
ATOM 2115 C C . TYR A 1 272 ? -4.565 0.552 25.762 1.00 90.50 272 TYR A C 1
ATOM 2117 O O . TYR A 1 272 ? -4.388 -0.635 25.496 1.00 90.50 272 TYR A O 1
ATOM 2125 N N . ALA A 1 273 ? -4.159 1.527 24.962 1.00 92.12 273 ALA A N 1
ATOM 2126 C CA . ALA A 1 273 ? -3.468 1.302 23.701 1.00 92.12 273 ALA A CA 1
ATOM 2127 C C . ALA A 1 273 ? -1.948 1.195 23.859 1.00 92.12 273 ALA A C 1
ATOM 2129 O O . ALA A 1 273 ? -1.269 0.600 23.021 1.00 92.12 273 ALA A O 1
ATOM 2130 N N . VAL A 1 274 ? -1.421 1.782 24.932 1.00 96.38 274 VAL A N 1
ATOM 2131 C CA . VAL A 1 274 ? 0.006 1.854 25.229 1.00 96.38 274 VAL A CA 1
ATOM 2132 C C . VAL A 1 274 ? 0.236 1.292 26.627 1.00 96.38 274 VAL A C 1
ATOM 2134 O O . VAL A 1 274 ? -0.392 1.728 27.591 1.00 96.38 274 VAL A O 1
ATOM 2137 N N . GLY A 1 275 ? 1.123 0.309 26.735 1.00 96.12 275 GLY A N 1
ATOM 2138 C CA . GLY A 1 275 ? 1.518 -0.290 28.004 1.00 96.12 275 GLY A CA 1
ATOM 2139 C C . GLY A 1 275 ? 2.977 -0.040 28.342 1.00 96.12 275 GLY A C 1
ATOM 2140 O O . GLY A 1 275 ? 3.831 -0.042 27.459 1.00 96.12 275 GLY A O 1
ATOM 2141 N N . TYR A 1 276 ? 3.264 0.105 29.626 1.00 96.62 276 TYR A N 1
ATOM 2142 C CA . TYR A 1 276 ? 4.606 0.150 30.189 1.00 96.62 276 TYR A CA 1
ATOM 2143 C C . TYR A 1 276 ? 4.645 -0.797 31.389 1.00 96.62 276 TYR A C 1
ATOM 2145 O O . TYR A 1 276 ? 3.727 -0.787 32.200 1.00 96.62 276 TYR A O 1
ATOM 2153 N N . ALA A 1 277 ? 5.632 -1.682 31.489 1.00 94.88 277 ALA A N 1
ATOM 2154 C CA . ALA A 1 277 ? 5.639 -2.705 32.532 1.00 94.88 277 ALA A CA 1
ATOM 2155 C C . ALA A 1 277 ? 7.049 -2.982 33.047 1.00 94.88 277 ALA A C 1
ATOM 2157 O O . ALA A 1 277 ? 7.971 -3.172 32.252 1.00 94.88 277 ALA A O 1
ATOM 2158 N N . ASP A 1 278 ? 7.190 -3.085 34.370 1.00 92.00 278 ASP A N 1
ATOM 2159 C CA . ASP A 1 278 ? 8.412 -3.536 35.052 1.00 92.00 278 ASP A CA 1
ATOM 2160 C C . ASP A 1 278 ? 8.098 -4.729 35.971 1.00 92.00 278 ASP A C 1
ATOM 2162 O O . ASP A 1 278 ? 7.937 -4.549 37.178 1.00 92.00 278 ASP A O 1
ATOM 2166 N N . PRO A 1 279 ? 7.925 -5.948 35.416 1.00 90.12 279 PRO A N 1
ATOM 2167 C CA . PRO A 1 279 ? 7.489 -7.098 36.204 1.00 90.12 279 PRO A CA 1
ATOM 2168 C C . PRO A 1 279 ? 8.462 -7.445 37.346 1.00 90.12 279 PRO A C 1
ATOM 2170 O O . PRO A 1 279 ? 9.680 -7.385 37.153 1.00 90.12 279 PRO A O 1
ATOM 2173 N N . PRO A 1 280 ? 7.963 -7.872 38.523 1.00 87.31 280 PRO A N 1
ATOM 2174 C CA . PRO A 1 280 ? 8.795 -8.254 39.662 1.00 87.31 280 PRO A CA 1
ATOM 2175 C C . PRO A 1 280 ? 9.354 -9.671 39.469 1.00 87.31 280 PRO A C 1
ATOM 2177 O O . PRO A 1 280 ? 8.894 -10.631 40.085 1.00 87.31 280 PRO A O 1
ATOM 2180 N N . TRP A 1 281 ? 10.332 -9.806 38.572 1.00 84.44 281 TRP A N 1
ATOM 2181 C CA . TRP A 1 281 ? 10.946 -11.086 38.218 1.00 84.44 281 TRP A CA 1
ATOM 2182 C C . TRP A 1 281 ? 11.508 -11.816 39.442 1.00 84.44 281 TRP A C 1
ATOM 2184 O O . TRP A 1 281 ? 12.326 -11.266 40.183 1.00 84.44 281 TRP A O 1
ATOM 2194 N N . GLU A 1 282 ? 11.140 -13.085 39.607 1.00 79.00 282 GLU A N 1
ATOM 2195 C CA . GLU A 1 282 ? 11.772 -13.966 40.587 1.00 79.00 282 GLU A CA 1
ATOM 2196 C C . GLU A 1 282 ? 13.276 -14.109 40.301 1.00 79.00 282 GLU A C 1
ATOM 2198 O O . GLU A 1 282 ? 13.703 -14.279 39.153 1.00 79.00 282 GLU A O 1
ATOM 2203 N N . GLN A 1 283 ? 14.107 -14.005 41.339 1.00 64.44 283 GLN A N 1
ATOM 2204 C CA . GLN A 1 283 ? 15.554 -14.178 41.227 1.00 64.44 283 GLN A CA 1
ATOM 2205 C C . GLN A 1 283 ? 15.938 -15.577 41.702 1.00 64.44 283 GLN A C 1
ATOM 2207 O O . GLN A 1 283 ? 15.558 -15.996 42.789 1.00 64.44 283 GLN A O 1
ATOM 2212 N N . GLU A 1 284 ? 16.710 -16.295 40.889 1.00 55.50 284 GLU A N 1
ATOM 2213 C CA . GLU A 1 284 ? 17.336 -17.548 41.315 1.00 55.50 284 GLU A CA 1
ATOM 2214 C C . GLU A 1 284 ? 18.500 -17.235 42.265 1.00 55.50 284 GLU A C 1
ATOM 2216 O O . GLU A 1 284 ? 19.454 -16.563 41.850 1.00 55.50 284 GLU A O 1
ATOM 2221 N N . ALA A 1 285 ? 18.433 -17.738 43.500 1.00 53.59 285 ALA A N 1
ATOM 2222 C CA . ALA A 1 285 ? 19.491 -17.577 44.495 1.00 53.59 285 ALA A CA 1
ATOM 2223 C C . ALA A 1 285 ? 20.780 -18.325 44.095 1.00 53.59 285 ALA A C 1
ATOM 2225 O O . ALA A 1 285 ? 20.728 -19.422 43.536 1.00 53.59 285 ALA A O 1
ATOM 2226 N N . TRP A 1 286 ? 21.945 -17.729 44.383 1.00 47.72 286 TRP A N 1
ATOM 2227 C CA . TRP A 1 286 ? 23.268 -18.273 44.019 1.00 47.72 286 TRP A CA 1
ATOM 2228 C C . TRP A 1 286 ? 23.661 -19.556 44.779 1.00 47.72 286 TRP A C 1
ATOM 2230 O O . TRP A 1 286 ? 24.212 -20.477 44.176 1.00 47.72 286 TRP A O 1
ATOM 2240 N N . SER A 1 287 ? 23.407 -19.631 46.088 1.00 46.91 287 SER A N 1
ATOM 2241 C CA . SER A 1 287 ? 23.518 -20.863 46.883 1.00 46.91 287 SER A CA 1
ATOM 2242 C C . SER A 1 287 ? 22.858 -20.693 48.250 1.00 46.91 287 SER A C 1
ATOM 2244 O O . SER A 1 287 ? 22.851 -19.595 48.812 1.00 46.91 287 SER A O 1
ATOM 2246 N N . ASP A 1 288 ? 22.380 -21.800 48.816 1.00 49.88 288 ASP A N 1
ATOM 2247 C CA . ASP A 1 288 ? 21.807 -21.847 50.166 1.00 49.88 288 ASP A CA 1
ATOM 2248 C C . ASP A 1 288 ? 22.861 -21.637 51.282 1.00 49.88 288 ASP A C 1
ATOM 2250 O O . ASP A 1 288 ? 22.500 -21.471 52.446 1.00 49.88 288 ASP A O 1
ATOM 2254 N N . GLU A 1 289 ? 24.166 -21.624 50.959 1.00 46.66 289 GLU A N 1
ATOM 2255 C CA . GLU A 1 289 ? 25.267 -21.630 51.942 1.00 46.66 289 GLU A CA 1
ATOM 2256 C C . GLU A 1 289 ? 25.951 -20.271 52.181 1.00 46.66 289 GLU A C 1
ATOM 2258 O O . GLU A 1 289 ? 26.381 -20.009 53.303 1.00 46.66 289 GLU A O 1
ATOM 2263 N N . THR A 1 290 ? 26.095 -19.389 51.181 1.00 49.12 290 THR A N 1
ATOM 2264 C CA . THR A 1 290 ? 26.848 -18.118 51.360 1.00 49.12 290 THR A CA 1
ATOM 2265 C C . THR A 1 290 ? 25.967 -16.886 51.543 1.00 49.12 290 THR A C 1
ATOM 2267 O O . THR A 1 290 ? 26.486 -15.827 51.901 1.00 49.12 290 THR A O 1
ATOM 2270 N N . GLY A 1 291 ? 24.653 -17.001 51.315 1.00 44.22 291 GLY A N 1
ATOM 2271 C CA . GLY A 1 291 ? 23.672 -15.957 51.626 1.00 44.22 291 GLY A CA 1
ATOM 2272 C C . GLY A 1 291 ? 23.934 -14.591 50.978 1.00 44.22 291 GLY A C 1
ATOM 2273 O O . GLY A 1 291 ? 23.416 -13.583 51.459 1.00 44.22 291 GLY A O 1
ATOM 2274 N N . GLN A 1 292 ? 24.733 -14.511 49.908 1.00 42.12 292 GLN A N 1
ATOM 2275 C CA . GLN A 1 292 ? 24.952 -13.262 49.172 1.00 42.12 292 GLN A CA 1
ATOM 2276 C C . GLN A 1 292 ? 23.851 -13.018 48.137 1.00 42.12 292 GLN A C 1
ATOM 2278 O O . GLN A 1 292 ? 24.127 -12.761 46.975 1.00 42.12 292 GLN A O 1
ATOM 2283 N N . ASP A 1 293 ? 22.603 -13.031 48.586 1.00 45.44 293 ASP A N 1
ATOM 2284 C CA . ASP A 1 293 ? 21.510 -12.379 47.881 1.00 45.44 293 ASP A CA 1
ATOM 2285 C C . ASP A 1 293 ? 20.716 -11.598 48.922 1.00 45.44 293 ASP A C 1
ATOM 2287 O O . ASP A 1 293 ? 19.945 -12.144 49.711 1.00 45.44 293 ASP A O 1
ATOM 2291 N N . LYS A 1 294 ? 20.915 -10.275 48.946 1.00 43.50 294 LYS A N 1
ATOM 2292 C CA . LYS A 1 294 ? 19.869 -9.405 49.479 1.00 43.50 294 LYS A CA 1
ATOM 2293 C C . LYS A 1 294 ? 18.706 -9.568 48.507 1.00 43.50 294 LYS A C 1
ATOM 2295 O O . LYS A 1 294 ? 18.713 -8.923 47.461 1.00 43.50 294 LYS A O 1
ATOM 2300 N N . GLY A 1 295 ? 17.782 -10.476 48.822 1.00 46.78 295 GLY A N 1
ATOM 2301 C CA . GLY A 1 295 ? 16.551 -10.656 48.063 1.00 46.78 295 GLY A CA 1
ATOM 2302 C C . GLY A 1 295 ? 15.885 -9.308 47.784 1.00 46.78 295 GLY A C 1
ATOM 2303 O O . GLY A 1 295 ? 16.117 -8.321 48.494 1.00 46.78 295 GLY A O 1
ATOM 2304 N N . LEU A 1 296 ? 15.088 -9.249 46.717 1.00 48.75 296 LEU A N 1
ATOM 2305 C CA . LEU A 1 296 ? 14.294 -8.065 46.398 1.00 48.75 296 LEU A CA 1
ATOM 2306 C C . LEU A 1 296 ? 13.563 -7.590 47.666 1.00 48.75 296 LEU A C 1
ATOM 2308 O O . LEU A 1 296 ? 12.990 -8.395 48.394 1.00 48.75 296 LEU A O 1
ATOM 2312 N N . MET A 1 297 ? 13.585 -6.282 47.947 1.00 48.91 297 MET A N 1
ATOM 2313 C CA . MET A 1 297 ? 12.892 -5.698 49.112 1.00 48.91 297 MET A CA 1
ATOM 2314 C C . MET A 1 297 ? 11.352 -5.735 48.976 1.00 48.91 297 MET A C 1
ATOM 2316 O O . MET A 1 297 ? 10.656 -5.130 49.781 1.00 48.91 297 MET A O 1
ATOM 2320 N N . TYR A 1 298 ? 10.836 -6.436 47.961 1.00 56.56 298 TYR A N 1
ATOM 2321 C CA . TYR A 1 298 ? 9.429 -6.629 47.627 1.00 56.56 298 TYR A CA 1
ATOM 2322 C C . TYR A 1 298 ? 9.189 -8.085 47.175 1.00 56.56 298 TYR A C 1
ATOM 2324 O O . TYR A 1 298 ? 10.129 -8.725 46.688 1.00 56.56 298 TYR A O 1
ATOM 2332 N N . PRO A 1 299 ? 7.961 -8.627 47.312 1.00 59.94 299 PRO A N 1
ATOM 2333 C CA . PRO A 1 299 ? 7.659 -10.003 46.919 1.00 59.94 299 PRO A CA 1
ATOM 2334 C C . PRO A 1 299 ? 7.873 -10.223 45.407 1.00 59.94 299 PRO A C 1
ATOM 2336 O O . PRO A 1 299 ? 7.293 -9.480 44.609 1.00 59.94 299 PRO A O 1
ATOM 2339 N N . PRO A 1 300 ? 8.684 -11.212 44.981 1.00 75.12 300 PRO A N 1
ATOM 2340 C CA . PRO A 1 300 ? 8.776 -11.590 43.572 1.00 75.12 300 PRO A CA 1
ATOM 2341 C C . PRO A 1 300 ? 7.490 -12.283 43.098 1.00 75.12 300 PRO A C 1
ATOM 2343 O O . PRO A 1 300 ? 6.762 -12.867 43.900 1.00 75.12 300 PRO A O 1
ATOM 2346 N N . MET A 1 301 ? 7.239 -12.261 41.787 1.00 82.75 301 MET A N 1
ATOM 2347 C CA . MET A 1 301 ? 6.141 -12.994 41.151 1.00 82.75 301 MET A CA 1
ATOM 2348 C C . MET A 1 301 ? 6.695 -14.124 40.262 1.00 82.75 301 MET A C 1
ATOM 2350 O O . MET A 1 301 ? 7.568 -13.857 39.426 1.00 82.75 301 MET A O 1
ATOM 2354 N N . PRO A 1 302 ? 6.185 -15.366 40.388 1.00 87.69 302 PRO A N 1
ATOM 2355 C CA . PRO A 1 302 ? 6.550 -16.467 39.502 1.00 87.69 302 PRO A CA 1
ATOM 2356 C C . PRO A 1 302 ? 6.246 -16.157 38.032 1.00 87.69 302 PRO A C 1
ATOM 2358 O O . PRO A 1 302 ? 5.239 -15.525 37.701 1.00 87.69 302 PRO A O 1
ATOM 2361 N N . LEU A 1 303 ? 7.082 -16.659 37.119 1.00 89.06 303 LEU A N 1
ATOM 2362 C CA . LEU A 1 303 ? 6.960 -16.383 35.680 1.00 89.06 303 LEU A CA 1
ATOM 2363 C C . LEU A 1 303 ? 5.577 -16.739 35.106 1.00 89.06 303 LEU A C 1
ATOM 2365 O O . LEU A 1 303 ? 5.042 -16.003 34.275 1.00 89.06 303 LEU A O 1
ATOM 2369 N N . ASP A 1 304 ? 4.996 -17.857 35.536 1.00 89.75 304 ASP A N 1
ATOM 2370 C CA . ASP A 1 304 ? 3.691 -18.304 35.045 1.00 89.75 304 ASP A CA 1
ATOM 2371 C C . ASP A 1 304 ? 2.548 -17.393 35.517 1.00 89.75 304 ASP A C 1
ATOM 2373 O O . ASP A 1 304 ? 1.602 -17.157 34.762 1.00 89.75 304 ASP A O 1
ATOM 2377 N N . GLU A 1 305 ? 2.665 -16.797 36.707 1.00 89.44 305 GLU A N 1
ATOM 2378 C CA . GLU A 1 305 ? 1.717 -15.790 37.192 1.00 89.44 305 GLU A CA 1
ATOM 2379 C C . GLU A 1 305 ? 1.826 -14.492 36.382 1.00 89.44 305 GLU A C 1
ATOM 2381 O O . GLU A 1 305 ? 0.804 -13.958 35.941 1.00 89.44 305 GLU A O 1
ATOM 2386 N N . ILE A 1 306 ? 3.052 -14.042 36.074 1.00 91.56 306 ILE A N 1
ATOM 2387 C CA . ILE A 1 306 ? 3.288 -12.879 35.199 1.00 91.56 306 ILE A CA 1
ATOM 2388 C C . ILE A 1 306 ? 2.656 -13.123 33.820 1.00 91.56 306 ILE A C 1
ATOM 2390 O O . ILE A 1 306 ? 1.919 -12.276 33.306 1.00 91.56 306 ILE A O 1
ATOM 2394 N N . LYS A 1 307 ? 2.887 -14.296 33.214 1.00 92.94 307 LYS A N 1
ATOM 2395 C CA . LYS A 1 307 ? 2.294 -14.670 31.917 1.00 92.94 307 LYS A CA 1
ATOM 2396 C C . LYS A 1 307 ? 0.766 -14.681 31.967 1.00 92.94 307 LYS A C 1
ATOM 2398 O O . LYS A 1 307 ? 0.132 -14.193 31.033 1.00 92.94 307 LYS A O 1
ATOM 2403 N N . ALA A 1 308 ? 0.175 -15.202 33.040 1.00 91.62 308 ALA A N 1
ATOM 2404 C CA . ALA A 1 308 ? -1.273 -15.312 33.186 1.00 91.62 308 ALA A CA 1
ATOM 2405 C C . ALA A 1 308 ? -1.977 -13.967 33.443 1.00 91.62 308 ALA A C 1
ATOM 2407 O O . ALA A 1 308 ? -3.166 -13.846 33.135 1.00 91.62 308 ALA A O 1
ATOM 2408 N N . LEU A 1 309 ? -1.266 -12.967 33.981 1.00 89.38 309 LEU A N 1
ATOM 2409 C CA . LEU A 1 309 ? -1.842 -11.705 34.455 1.00 89.38 309 LEU A CA 1
ATOM 2410 C C . LEU A 1 309 ? -2.652 -10.960 33.381 1.00 89.38 309 LEU A C 1
ATOM 2412 O O . LEU A 1 309 ? -3.803 -10.600 33.617 1.00 89.38 309 LEU A O 1
ATOM 2416 N N . CYS A 1 310 ? -2.069 -10.760 32.194 1.00 90.94 310 CYS A N 1
ATOM 2417 C CA . CYS A 1 310 ? -2.690 -10.004 31.097 1.00 90.94 310 CYS A CA 1
ATOM 2418 C C . CYS A 1 310 ? -3.061 -10.876 29.884 1.00 90.94 310 CYS A C 1
ATOM 2420 O O . CYS A 1 310 ? -3.256 -10.347 28.785 1.00 90.94 310 CYS A O 1
ATOM 2422 N N . ALA A 1 311 ? -3.133 -12.198 30.057 1.00 88.25 311 ALA A N 1
ATOM 2423 C CA . ALA A 1 311 ? -3.448 -13.128 28.978 1.00 88.25 311 ALA A CA 1
ATOM 2424 C C . ALA A 1 311 ? -4.946 -13.118 28.615 1.00 88.25 311 ALA A C 1
ATOM 2426 O O . ALA A 1 311 ? -5.822 -13.054 29.483 1.00 88.25 311 ALA A O 1
ATOM 2427 N N . GLY A 1 312 ? -5.239 -13.237 27.316 1.00 85.88 312 GLY A N 1
ATOM 2428 C CA . GLY A 1 312 ? -6.604 -13.370 26.790 1.00 85.88 312 GLY A CA 1
ATOM 2429 C C . GLY A 1 312 ? -7.544 -12.235 27.216 1.00 85.88 312 GLY A C 1
ATOM 2430 O O . GLY A 1 312 ? -7.176 -11.062 27.196 1.00 85.88 312 GLY A O 1
ATOM 2431 N N . ASP A 1 313 ? -8.758 -12.591 27.641 1.00 81.56 313 ASP A N 1
ATOM 2432 C CA . ASP A 1 313 ? -9.834 -11.643 27.986 1.00 81.56 313 ASP A CA 1
ATOM 2433 C C . ASP A 1 313 ? -9.584 -10.829 29.270 1.00 81.56 313 ASP A C 1
ATOM 2435 O O . ASP A 1 313 ? -10.372 -9.942 29.612 1.00 81.56 313 ASP A O 1
ATOM 2439 N N . LYS A 1 314 ? -8.506 -11.135 30.004 1.00 82.06 314 LYS A N 1
ATOM 2440 C CA . LYS A 1 314 ? -8.051 -10.358 31.169 1.00 82.06 314 LYS A CA 1
ATOM 2441 C C . LYS A 1 314 ? -7.148 -9.190 30.776 1.00 82.06 314 LYS A C 1
ATOM 2443 O O . LYS A 1 314 ? -6.761 -8.411 31.638 1.00 82.06 314 LYS A O 1
ATOM 2448 N N . SER A 1 315 ? -6.780 -9.083 29.498 1.00 90.50 315 SER A N 1
ATOM 2449 C CA . SER A 1 315 ? -5.826 -8.080 29.042 1.00 90.50 315 SER A CA 1
ATOM 2450 C C . SER A 1 315 ? -6.371 -6.656 29.241 1.00 90.50 315 SER A C 1
ATOM 2452 O O . SER A 1 315 ? -7.453 -6.337 28.730 1.00 90.50 315 SER A O 1
ATOM 2454 N N . PRO A 1 316 ? -5.615 -5.758 29.900 1.00 91.00 316 PRO A N 1
ATOM 2455 C CA . PRO A 1 316 ? -5.987 -4.349 29.994 1.00 91.00 316 PRO A CA 1
ATOM 2456 C C . PRO A 1 316 ? -5.804 -3.609 28.673 1.00 91.00 316 PRO A C 1
ATOM 2458 O O . PRO A 1 316 ? -6.320 -2.506 28.501 1.00 91.00 316 PRO A O 1
ATOM 2461 N N . PHE A 1 317 ? -5.101 -4.218 27.723 1.00 93.56 317 PHE A N 1
ATOM 2462 C CA . PHE A 1 317 ? -4.745 -3.580 26.472 1.00 93.56 317 PHE A CA 1
ATOM 2463 C C . PHE A 1 317 ? -5.830 -3.760 25.401 1.00 93.56 317 PHE A C 1
ATOM 2465 O O . PHE A 1 317 ? -6.516 -4.785 25.362 1.00 93.56 317 PHE A O 1
ATOM 2472 N N . THR A 1 318 ? -5.969 -2.797 24.494 1.00 91.06 318 THR A N 1
ATOM 2473 C CA . THR A 1 318 ? -6.872 -2.847 23.329 1.00 91.06 318 THR A CA 1
ATOM 2474 C C . THR A 1 318 ? -6.409 -3.869 22.287 1.00 91.06 318 THR A C 1
ATOM 2476 O O . THR A 1 318 ? -5.250 -4.286 22.276 1.00 91.06 318 THR A O 1
ATOM 2479 N N . ARG A 1 319 ? -7.296 -4.290 21.372 1.00 90.25 319 ARG A N 1
ATOM 2480 C CA . ARG A 1 319 ? -6.948 -5.242 20.295 1.00 90.25 319 ARG A CA 1
ATOM 2481 C C . ARG A 1 319 ? -5.709 -4.806 19.505 1.00 90.25 319 ARG A C 1
ATOM 2483 O O . ARG A 1 319 ? -4.853 -5.640 19.232 1.00 90.25 319 ARG A O 1
ATOM 2490 N N . ASP A 1 320 ? -5.620 -3.521 19.182 1.00 93.19 320 ASP A N 1
ATOM 2491 C CA . ASP A 1 320 ? -4.441 -2.913 18.575 1.00 93.19 320 ASP A CA 1
ATOM 2492 C C . ASP A 1 320 ? -3.713 -2.117 19.658 1.00 93.19 320 ASP A C 1
ATOM 2494 O O . ASP A 1 320 ? -4.245 -1.118 20.140 1.00 93.19 320 ASP A O 1
ATOM 2498 N N . ALA A 1 321 ? -2.531 -2.577 20.070 1.00 95.06 321 ALA A N 1
ATOM 2499 C CA . ALA A 1 321 ? -1.786 -1.993 21.185 1.00 95.06 321 ALA A CA 1
ATOM 2500 C C . ALA A 1 321 ? -0.269 -2.123 20.998 1.00 95.06 321 ALA A C 1
ATOM 2502 O O . ALA A 1 321 ? 0.217 -2.971 20.244 1.00 95.06 321 ALA A O 1
ATOM 2503 N N . ILE A 1 322 ? 0.481 -1.309 21.733 1.00 96.88 322 ILE A N 1
ATOM 2504 C CA . ILE A 1 322 ? 1.933 -1.412 21.883 1.00 96.88 322 ILE A CA 1
ATOM 2505 C C . ILE A 1 322 ? 2.282 -1.528 23.367 1.00 96.88 322 ILE A C 1
ATOM 2507 O O . ILE A 1 322 ? 1.620 -0.926 24.210 1.00 96.88 322 ILE A O 1
ATOM 2511 N N . ILE A 1 323 ? 3.313 -2.299 23.695 1.00 97.50 323 ILE A N 1
ATOM 2512 C CA . ILE A 1 323 ? 3.789 -2.449 25.068 1.00 97.50 323 ILE A CA 1
ATOM 2513 C C . ILE A 1 323 ? 5.305 -2.313 25.150 1.00 97.50 323 ILE A C 1
ATOM 2515 O O . ILE A 1 323 ? 6.033 -2.775 24.273 1.00 97.50 323 ILE A O 1
ATOM 2519 N N . PHE A 1 324 ? 5.754 -1.691 26.231 1.00 97.69 324 PHE A N 1
ATOM 2520 C CA . PHE A 1 324 ? 7.142 -1.488 26.601 1.00 97.69 324 PHE A CA 1
ATOM 2521 C C . PHE A 1 324 ? 7.408 -2.258 27.898 1.00 97.69 324 PHE A C 1
ATOM 2523 O O . PHE A 1 324 ? 6.911 -1.877 28.955 1.00 97.69 324 PHE A O 1
ATOM 2530 N N . LEU A 1 325 ? 8.139 -3.370 27.822 1.00 97.62 325 LEU A N 1
ATOM 2531 C CA . LEU A 1 325 ? 8.304 -4.321 28.924 1.00 97.62 325 LEU A CA 1
ATOM 2532 C C . LEU A 1 325 ? 9.773 -4.440 29.331 1.00 97.62 325 LEU A C 1
ATOM 2534 O O . LEU A 1 325 ? 10.617 -4.838 28.527 1.00 97.62 325 LEU A O 1
ATOM 2538 N N . TRP A 1 326 ? 10.080 -4.086 30.575 1.00 96.19 326 TRP A N 1
ATOM 2539 C CA . TRP A 1 326 ? 11.430 -4.170 31.120 1.00 96.19 326 TRP A CA 1
ATOM 2540 C C . TRP A 1 326 ? 11.856 -5.605 31.377 1.00 96.19 326 TRP A C 1
ATOM 2542 O O . TRP A 1 326 ? 11.107 -6.419 31.917 1.00 96.19 326 TRP A O 1
ATOM 2552 N N . VAL A 1 327 ? 13.111 -5.887 31.043 1.00 94.00 327 VAL A N 1
ATOM 2553 C CA . VAL A 1 327 ? 13.744 -7.173 31.283 1.00 94.00 327 VAL A CA 1
ATOM 2554 C C . VAL A 1 327 ? 15.236 -6.999 31.559 1.00 94.00 327 VAL A C 1
ATOM 2556 O O . VAL A 1 327 ? 15.914 -6.132 30.996 1.00 94.00 327 VAL A O 1
ATOM 2559 N N . THR A 1 328 ? 15.774 -7.844 32.428 1.00 89.19 328 THR A N 1
ATOM 2560 C CA . THR A 1 328 ? 17.220 -7.991 32.608 1.00 89.19 328 THR A CA 1
ATOM 2561 C C . THR A 1 328 ? 17.792 -8.914 31.532 1.00 89.19 328 THR A C 1
ATOM 2563 O O . THR A 1 328 ? 17.095 -9.770 30.991 1.00 89.19 328 THR A O 1
ATOM 2566 N N . THR A 1 329 ? 19.082 -8.782 31.219 1.00 88.12 329 THR A N 1
ATOM 2567 C CA . THR A 1 329 ? 19.733 -9.549 30.140 1.00 88.12 329 THR A CA 1
ATOM 2568 C C . THR A 1 329 ? 19.554 -11.066 30.277 1.00 88.12 329 THR A C 1
ATOM 2570 O O . THR A 1 329 ? 19.296 -11.754 29.294 1.00 88.12 329 THR A O 1
ATOM 2573 N N . ASN A 1 330 ? 19.636 -11.597 31.498 1.00 85.94 330 ASN A N 1
ATOM 2574 C CA . ASN A 1 330 ? 19.464 -13.025 31.785 1.00 85.94 330 ASN A CA 1
ATOM 2575 C C . ASN A 1 330 ? 18.009 -13.523 31.688 1.00 85.94 330 ASN A C 1
ATOM 2577 O O . ASN A 1 330 ? 17.796 -14.730 31.664 1.00 85.94 330 ASN A O 1
ATOM 2581 N N . ARG A 1 331 ? 17.025 -12.619 31.646 1.00 88.50 331 ARG A N 1
ATOM 2582 C CA . ARG A 1 331 ? 15.587 -12.920 31.573 1.00 88.50 331 ARG A CA 1
ATOM 2583 C C . ARG A 1 331 ? 14.996 -12.591 30.200 1.00 88.50 331 ARG A C 1
ATOM 2585 O O . ARG A 1 331 ? 13.782 -12.592 30.041 1.00 88.50 331 ARG A O 1
ATOM 2592 N N . LEU A 1 332 ? 15.828 -12.302 29.195 1.00 92.38 332 LEU A N 1
ATOM 2593 C CA . LEU A 1 332 ? 15.371 -11.844 27.879 1.00 92.38 332 LEU A CA 1
ATOM 2594 C C . LEU A 1 332 ? 14.330 -12.786 27.245 1.00 92.38 332 LEU A C 1
ATOM 2596 O O . LEU A 1 332 ? 13.318 -12.319 26.721 1.00 92.38 332 LEU A O 1
ATOM 2600 N N . ASP A 1 333 ? 14.550 -14.101 27.335 1.00 94.44 333 ASP A N 1
ATOM 2601 C CA . ASP A 1 333 ? 13.621 -15.112 26.810 1.00 94.44 333 ASP A CA 1
ATOM 2602 C C . ASP A 1 333 ? 12.302 -15.168 27.606 1.00 94.44 333 ASP A C 1
ATOM 2604 O O . ASP A 1 333 ? 11.215 -15.286 27.031 1.00 94.44 333 ASP A O 1
ATOM 2608 N N . ASP A 1 334 ? 12.368 -14.963 28.925 1.00 95.00 334 ASP A N 1
ATOM 2609 C CA . ASP A 1 334 ? 11.186 -14.848 29.785 1.00 95.00 334 ASP A CA 1
ATOM 2610 C C . ASP A 1 334 ? 10.349 -13.622 29.403 1.00 95.00 334 ASP A C 1
ATOM 2612 O O . ASP A 1 334 ? 9.134 -13.733 29.228 1.00 95.00 334 ASP A O 1
ATOM 2616 N N . GLY A 1 335 ? 10.995 -12.474 29.176 1.00 95.69 335 GLY A N 1
ATOM 2617 C CA . GLY A 1 335 ? 10.340 -11.251 28.708 1.00 95.69 335 GLY A CA 1
ATOM 2618 C C . GLY A 1 335 ? 9.635 -11.438 27.360 1.00 95.69 335 GLY A C 1
ATOM 2619 O O . GLY A 1 335 ? 8.464 -11.081 27.215 1.00 95.69 335 GLY A O 1
ATOM 2620 N N . ILE A 1 336 ? 10.301 -12.066 26.384 1.00 97.31 336 ILE A N 1
ATOM 2621 C CA . ILE A 1 336 ? 9.696 -12.397 25.079 1.00 97.31 336 ILE A CA 1
ATOM 2622 C C . ILE A 1 336 ? 8.526 -13.376 25.251 1.00 97.31 336 ILE A C 1
ATOM 2624 O O . ILE A 1 336 ? 7.498 -13.251 24.578 1.00 97.31 336 ILE A O 1
ATOM 2628 N N . SER A 1 337 ? 8.654 -14.340 26.159 1.00 96.88 337 SER A N 1
ATOM 2629 C CA . SER A 1 337 ? 7.596 -15.303 26.462 1.00 96.88 337 SER A CA 1
ATOM 2630 C C . SER A 1 337 ? 6.373 -14.642 27.104 1.00 96.88 337 SER A C 1
ATOM 2632 O O . SER A 1 337 ? 5.245 -15.008 26.770 1.00 96.88 337 SER A O 1
ATOM 2634 N N . VAL A 1 338 ? 6.569 -13.646 27.973 1.00 97.25 338 VAL A N 1
ATOM 2635 C CA . VAL A 1 338 ? 5.486 -12.833 28.551 1.00 97.25 338 VAL A CA 1
ATOM 2636 C C . VAL A 1 338 ? 4.782 -12.011 27.474 1.00 97.25 338 VAL A C 1
ATOM 2638 O O . VAL A 1 338 ? 3.554 -12.050 27.407 1.00 97.25 338 VAL A O 1
ATOM 2641 N N . LEU A 1 339 ? 5.525 -11.352 26.574 1.00 97.69 339 LEU A N 1
ATOM 2642 C CA . LEU A 1 339 ? 4.927 -10.629 25.443 1.00 97.69 339 LEU A CA 1
ATOM 2643 C C . LEU A 1 339 ? 3.995 -11.538 24.634 1.00 97.69 339 LEU A C 1
ATOM 2645 O O . LEU A 1 339 ? 2.829 -11.195 24.432 1.00 97.69 339 LEU A O 1
ATOM 2649 N N . LYS A 1 340 ? 4.473 -12.730 24.255 1.00 96.88 340 LYS A N 1
ATOM 2650 C CA . LYS A 1 340 ? 3.677 -13.720 23.513 1.00 96.88 340 LYS A CA 1
ATOM 2651 C C . LYS A 1 340 ? 2.434 -14.159 24.287 1.00 96.88 340 LYS A C 1
ATOM 2653 O O . LYS A 1 340 ? 1.352 -14.211 23.706 1.00 96.88 340 LYS A O 1
ATOM 2658 N N . ALA A 1 341 ? 2.564 -14.444 25.584 1.00 96.25 341 ALA A N 1
ATOM 2659 C CA . ALA A 1 341 ? 1.439 -14.844 26.434 1.00 96.25 341 ALA A CA 1
ATOM 2660 C C . ALA A 1 341 ? 0.365 -13.745 26.541 1.00 96.25 341 ALA A C 1
ATOM 2662 O O . ALA A 1 341 ? -0.831 -14.035 26.549 1.00 96.25 341 ALA A O 1
ATOM 2663 N N . TRP A 1 342 ? 0.778 -12.476 26.556 1.00 96.06 342 TRP A N 1
ATOM 2664 C CA . TRP A 1 342 ? -0.116 -11.313 26.561 1.00 96.06 342 TRP A CA 1
ATOM 2665 C C . TRP A 1 342 ? -0.640 -10.945 25.158 1.00 96.06 342 TRP A C 1
ATOM 2667 O O . TRP A 1 342 ? -1.389 -9.976 24.996 1.00 96.06 342 TRP A O 1
ATOM 2677 N N . GLY A 1 343 ? -0.277 -11.723 24.134 1.00 95.62 343 GLY A N 1
ATOM 2678 C CA . GLY A 1 343 ? -0.728 -11.562 22.752 1.00 95.62 343 GLY A CA 1
ATOM 2679 C C . GLY A 1 343 ? 0.047 -10.523 21.939 1.00 95.62 343 GLY A C 1
ATOM 2680 O O . GLY A 1 343 ? -0.452 -10.088 20.906 1.00 95.62 343 GLY A O 1
ATOM 2681 N N . PHE A 1 344 ? 1.228 -10.101 22.389 1.00 97.75 344 PHE A N 1
ATOM 2682 C CA . PHE A 1 344 ? 2.109 -9.186 21.664 1.00 97.75 344 PHE A CA 1
ATOM 2683 C C . PHE A 1 344 ? 3.203 -9.949 20.912 1.00 97.75 344 PHE A C 1
ATOM 2685 O O . PHE A 1 344 ? 3.810 -10.891 21.423 1.00 97.75 344 PHE A O 1
ATOM 2692 N N . GLU A 1 345 ? 3.508 -9.488 19.705 1.00 97.19 345 GLU A N 1
ATOM 2693 C CA . GLU A 1 345 ? 4.685 -9.899 18.951 1.00 97.19 345 GLU A CA 1
ATOM 2694 C C . GLU A 1 345 ? 5.866 -9.001 19.322 1.00 97.19 345 GLU A C 1
ATOM 2696 O O . GLU A 1 345 ? 5.743 -7.775 19.344 1.00 97.19 345 GLU A O 1
ATOM 2701 N N . PHE A 1 346 ? 7.022 -9.598 19.615 1.00 97.38 346 PHE A N 1
ATOM 2702 C CA . PHE A 1 346 ? 8.252 -8.845 19.851 1.00 97.38 346 PHE A CA 1
ATOM 2703 C C . PHE A 1 346 ? 8.711 -8.144 18.563 1.00 97.38 346 PHE A C 1
ATOM 2705 O O . PHE A 1 346 ? 8.803 -8.778 17.514 1.00 97.38 346 PHE A O 1
ATOM 2712 N N . VAL A 1 347 ? 9.025 -6.849 18.657 1.00 95.12 347 VAL A N 1
ATOM 2713 C CA . VAL A 1 347 ? 9.478 -6.025 17.525 1.00 95.12 347 VAL A CA 1
ATOM 2714 C C . VAL A 1 347 ? 10.960 -5.683 17.647 1.00 95.12 347 VAL A C 1
ATOM 2716 O O . VAL A 1 347 ? 11.735 -5.942 16.730 1.00 95.12 347 VAL A O 1
ATOM 2719 N N . THR A 1 348 ? 11.351 -5.047 18.751 1.00 95.88 348 THR A N 1
ATOM 2720 C CA . THR A 1 348 ? 12.717 -4.558 19.001 1.00 95.88 348 THR A CA 1
ATOM 2721 C C . THR A 1 348 ? 12.884 -4.213 20.486 1.00 95.88 348 THR A C 1
ATOM 2723 O O . THR A 1 348 ? 11.955 -4.417 21.264 1.00 95.88 348 THR A O 1
ATOM 2726 N N . ALA A 1 349 ? 14.034 -3.684 20.903 1.00 96.88 349 ALA A N 1
ATOM 2727 C CA . ALA A 1 349 ? 14.268 -3.222 22.268 1.00 96.88 349 ALA A CA 1
ATOM 2728 C C . ALA A 1 349 ? 15.085 -1.924 22.313 1.00 96.88 349 ALA A C 1
ATOM 2730 O O . ALA A 1 349 ? 15.904 -1.666 21.429 1.00 96.88 349 ALA A O 1
ATOM 2731 N N . ILE A 1 350 ? 14.897 -1.142 23.377 1.00 96.88 350 ILE A N 1
ATOM 2732 C CA . ILE A 1 350 ? 15.804 -0.053 23.758 1.00 96.88 350 ILE A CA 1
ATOM 2733 C C . ILE A 1 350 ? 16.657 -0.547 24.923 1.00 96.88 350 ILE A C 1
ATOM 2735 O O . ILE A 1 350 ? 16.139 -1.126 25.875 1.00 96.88 350 ILE A O 1
ATOM 2739 N N . THR A 1 351 ? 17.968 -0.342 24.855 1.00 96.81 351 THR A N 1
ATOM 2740 C CA . THR A 1 351 ? 18.900 -0.770 25.899 1.00 96.81 351 THR A CA 1
ATOM 2741 C C . THR A 1 351 ? 19.271 0.402 26.789 1.00 96.81 351 THR A C 1
ATOM 2743 O O . THR A 1 351 ? 19.764 1.421 26.312 1.00 96.81 351 THR A O 1
ATOM 2746 N N . TRP A 1 352 ? 19.072 0.238 28.090 1.00 95.31 352 TRP A N 1
ATOM 2747 C CA . TRP A 1 352 ? 19.619 1.130 29.096 1.00 95.31 352 TRP A CA 1
ATOM 2748 C C . TRP A 1 352 ? 21.035 0.687 29.463 1.00 95.31 352 TRP A C 1
ATOM 2750 O O . TRP A 1 352 ? 21.221 -0.393 30.022 1.00 95.31 352 TRP A O 1
ATOM 2760 N N . ASP A 1 353 ? 22.028 1.522 29.174 1.00 94.19 353 ASP A N 1
ATOM 2761 C CA . ASP A 1 353 ? 23.370 1.435 29.737 1.00 94.19 353 ASP A CA 1
ATOM 2762 C C . ASP A 1 353 ? 23.408 2.137 31.104 1.00 94.19 353 ASP A C 1
ATOM 2764 O O . ASP A 1 353 ? 23.308 3.360 31.200 1.00 94.19 353 ASP A O 1
ATOM 2768 N N . LYS A 1 354 ? 23.607 1.360 32.172 1.00 89.69 354 LYS A N 1
ATOM 2769 C CA . LYS A 1 354 ? 23.687 1.863 33.552 1.00 89.69 354 LYS A CA 1
ATOM 2770 C C . LYS A 1 354 ? 24.988 2.601 33.861 1.00 89.69 354 LYS A C 1
ATOM 2772 O O . LYS A 1 354 ? 25.157 3.059 34.993 1.00 89.69 354 LYS A O 1
ATOM 2777 N N . VAL A 1 355 ? 25.923 2.664 32.905 1.00 89.88 355 VAL A N 1
ATOM 2778 C CA . VAL A 1 355 ? 27.283 3.232 32.981 1.00 89.88 355 VAL A CA 1
ATOM 2779 C C . VAL A 1 355 ? 28.209 2.463 33.930 1.00 89.88 355 VAL A C 1
ATOM 2781 O O . VAL A 1 355 ? 29.297 2.032 33.543 1.00 89.88 355 VAL A O 1
ATOM 2784 N N . ASN A 1 356 ? 27.765 2.239 35.163 1.00 85.81 356 ASN A N 1
ATOM 2785 C CA . ASN A 1 356 ? 28.478 1.497 36.187 1.00 85.81 356 ASN A CA 1
ATOM 2786 C C . ASN A 1 356 ? 28.293 -0.011 36.012 1.00 85.81 356 ASN A C 1
ATOM 2788 O O . ASN A 1 356 ? 27.198 -0.515 35.761 1.00 85.81 356 ASN A O 1
ATOM 2792 N N . ILE A 1 357 ? 29.389 -0.740 36.195 1.00 83.25 357 ILE A N 1
ATOM 2793 C CA . ILE A 1 357 ? 29.437 -2.190 36.038 1.00 83.25 357 ILE A CA 1
ATOM 2794 C C . ILE A 1 357 ? 28.878 -2.866 37.302 1.00 83.25 357 ILE A C 1
ATOM 2796 O O . ILE A 1 357 ? 29.504 -2.847 38.364 1.00 83.25 357 ILE A O 1
ATOM 2800 N N . GLY A 1 358 ? 27.714 -3.499 37.177 1.00 75.19 358 GLY A N 1
ATOM 2801 C CA . GLY A 1 358 ? 27.066 -4.281 38.227 1.00 75.19 358 GLY A CA 1
ATOM 2802 C C . GLY A 1 358 ? 27.662 -5.677 38.397 1.00 75.19 358 GLY A C 1
ATOM 2803 O O . GLY A 1 358 ? 28.598 -6.068 37.697 1.00 75.19 358 GLY A O 1
ATOM 2804 N N . MET A 1 359 ? 27.134 -6.426 39.367 1.00 67.12 359 MET A N 1
ATOM 2805 C CA . MET A 1 359 ? 27.410 -7.860 39.497 1.00 67.12 359 MET A CA 1
ATOM 2806 C C . MET A 1 359 ? 26.797 -8.616 38.320 1.00 67.12 359 MET A C 1
ATOM 2808 O O . MET A 1 359 ? 25.821 -8.162 37.746 1.00 67.12 359 MET A O 1
ATOM 2812 N N . GLY A 1 360 ? 27.393 -9.737 37.939 1.00 67.31 360 GLY A N 1
ATOM 2813 C CA . GLY A 1 360 ? 26.847 -10.612 36.912 1.00 67.31 360 GLY A CA 1
ATOM 2814 C C . GLY A 1 360 ? 27.555 -11.963 36.952 1.00 67.31 360 GLY A C 1
ATOM 2815 O O . GLY A 1 360 ? 28.577 -12.105 37.629 1.00 67.31 360 GLY A O 1
ATOM 2816 N N . ARG A 1 361 ? 26.958 -12.969 36.307 1.00 72.31 361 ARG A N 1
ATOM 2817 C CA . ARG A 1 361 ? 27.374 -14.379 36.436 1.00 72.31 361 ARG A CA 1
ATOM 2818 C C . ARG A 1 361 ? 28.567 -14.704 35.531 1.00 72.31 361 ARG A C 1
ATOM 2820 O O . ARG A 1 361 ? 29.653 -15.004 36.009 1.00 72.31 361 ARG A O 1
ATOM 2827 N N . TRP A 1 362 ? 28.351 -14.620 34.219 1.00 77.12 362 TRP A N 1
ATOM 2828 C CA . TRP A 1 362 ? 29.352 -14.916 33.179 1.00 77.12 362 TRP A CA 1
ATOM 2829 C C . TRP A 1 362 ? 30.017 -13.656 32.626 1.00 77.12 362 TRP A C 1
ATOM 2831 O O . TRP A 1 362 ? 31.175 -13.669 32.220 1.00 77.12 362 TRP A O 1
ATOM 2841 N N . VAL A 1 363 ? 29.268 -12.558 32.634 1.00 81.06 363 VAL A N 1
ATOM 2842 C CA . VAL A 1 363 ? 29.713 -11.204 32.317 1.00 81.06 363 VAL A CA 1
ATOM 2843 C C . VAL A 1 363 ? 29.259 -10.293 33.445 1.00 81.06 363 VAL A C 1
ATOM 2845 O O . VAL A 1 363 ? 28.424 -10.680 34.258 1.00 81.06 363 VAL A O 1
ATOM 2848 N N . ARG A 1 364 ? 29.818 -9.090 33.522 1.00 81.62 364 ARG A N 1
ATOM 2849 C CA . ARG A 1 364 ? 29.389 -8.106 34.511 1.00 81.62 364 ARG A CA 1
ATOM 2850 C C . ARG A 1 364 ? 28.217 -7.300 33.958 1.00 81.62 364 ARG A C 1
ATOM 2852 O O . ARG A 1 364 ? 28.368 -6.646 32.925 1.00 81.62 364 ARG A O 1
ATOM 2859 N N . ASP A 1 365 ? 27.079 -7.328 34.644 1.00 82.25 365 ASP A N 1
ATOM 2860 C CA . ASP A 1 365 ? 25.856 -6.733 34.113 1.00 82.25 365 ASP A CA 1
ATOM 2861 C C . ASP A 1 365 ? 25.926 -5.206 34.161 1.00 82.25 365 ASP A C 1
ATOM 2863 O O . ASP A 1 365 ? 26.033 -4.589 35.221 1.00 82.25 365 ASP A O 1
ATOM 2867 N N . ARG A 1 366 ? 25.854 -4.583 32.986 1.00 89.62 366 ARG A N 1
ATOM 2868 C CA . ARG A 1 366 ? 25.831 -3.123 32.822 1.00 89.62 366 ARG A CA 1
ATOM 2869 C C . ARG A 1 366 ? 24.555 -2.633 32.136 1.00 89.62 366 ARG A C 1
ATOM 2871 O O . ARG A 1 366 ? 24.260 -1.445 32.193 1.00 89.62 366 ARG A O 1
ATOM 2878 N N . THR A 1 367 ? 23.770 -3.533 31.549 1.00 91.31 367 THR A N 1
ATOM 2879 C CA . THR A 1 367 ? 22.579 -3.175 30.776 1.00 91.31 367 THR A CA 1
ATOM 2880 C C . THR A 1 367 ? 21.286 -3.725 31.366 1.00 91.31 367 THR A C 1
ATOM 2882 O O . THR A 1 367 ? 21.276 -4.729 32.077 1.00 91.31 367 THR A O 1
ATOM 2885 N N . GLU A 1 368 ? 20.188 -3.049 31.053 1.00 92.94 368 GLU A N 1
ATOM 2886 C CA . GLU A 1 368 ? 18.817 -3.570 31.095 1.00 92.94 368 GLU A CA 1
ATOM 2887 C C . GLU A 1 368 ? 18.137 -3.246 29.761 1.00 92.94 368 GLU A C 1
ATOM 2889 O O . GLU A 1 368 ? 18.568 -2.338 29.047 1.00 92.94 368 GLU A O 1
ATOM 2894 N N . HIS A 1 369 ? 17.093 -3.988 29.403 1.00 95.88 369 HIS A N 1
ATOM 2895 C CA . HIS A 1 369 ? 16.427 -3.839 28.114 1.00 95.88 369 HIS A CA 1
ATOM 2896 C C . HIS A 1 369 ? 14.942 -3.542 28.307 1.00 95.88 369 HIS A C 1
ATOM 2898 O O . HIS A 1 369 ? 14.270 -4.179 29.113 1.00 95.88 369 HIS A O 1
ATOM 2904 N N . LEU A 1 370 ? 14.424 -2.595 27.531 1.00 97.38 370 LEU A N 1
ATOM 2905 C CA . LEU A 1 370 ? 13.003 -2.319 27.395 1.00 97.38 370 LEU A CA 1
ATOM 2906 C C . LEU A 1 370 ? 12.527 -2.913 26.070 1.00 97.38 370 LEU A C 1
ATOM 2908 O O . LEU A 1 370 ? 12.789 -2.359 25.000 1.00 97.38 370 LEU A O 1
ATOM 2912 N N . LEU A 1 371 ? 11.866 -4.064 26.137 1.00 98.19 371 LEU A N 1
ATOM 2913 C CA . LEU A 1 371 ? 11.325 -4.748 24.968 1.00 98.19 371 LEU A CA 1
ATOM 2914 C C . LEU A 1 371 ? 10.098 -4.006 24.448 1.00 98.19 371 LEU A C 1
ATOM 2916 O O . LEU A 1 371 ? 9.236 -3.610 25.225 1.00 98.19 371 LEU A O 1
ATOM 2920 N N . ILE A 1 372 ? 9.994 -3.871 23.132 1.00 97.81 372 ILE A N 1
ATOM 2921 C CA . ILE A 1 372 ? 8.848 -3.280 22.448 1.00 97.81 372 ILE A CA 1
ATOM 2922 C C . ILE A 1 372 ? 8.062 -4.406 21.784 1.00 97.81 372 ILE A C 1
ATOM 2924 O O . ILE A 1 372 ? 8.555 -5.070 20.868 1.00 97.81 372 ILE A O 1
ATOM 2928 N N . GLY A 1 373 ? 6.835 -4.613 22.252 1.00 97.44 373 GLY A N 1
ATOM 2929 C CA . GLY A 1 373 ? 5.880 -5.560 21.693 1.00 97.44 373 GLY A CA 1
ATOM 2930 C C . GLY A 1 373 ? 4.741 -4.848 20.971 1.00 97.44 373 GLY A C 1
ATOM 2931 O O . GLY A 1 373 ? 4.237 -3.835 21.451 1.00 97.44 373 GLY A O 1
ATOM 2932 N N . LYS A 1 374 ? 4.299 -5.386 19.834 1.00 96.81 374 LYS A N 1
ATOM 2933 C CA . LYS A 1 374 ? 3.149 -4.883 19.071 1.00 96.81 374 LYS A CA 1
ATOM 2934 C C . LYS A 1 374 ? 2.051 -5.936 19.019 1.00 96.81 374 LYS A C 1
ATOM 2936 O O . LYS A 1 374 ? 2.321 -7.111 18.798 1.00 96.81 374 LYS A O 1
ATOM 2941 N N . ARG A 1 375 ? 0.802 -5.504 19.163 1.00 94.69 375 ARG A N 1
ATOM 2942 C CA . ARG A 1 375 ? -0.386 -6.334 18.981 1.00 94.69 375 ARG A CA 1
ATOM 2943 C C . ARG A 1 375 ? -1.308 -5.722 17.938 1.00 94.69 375 ARG A C 1
ATOM 2945 O O . ARG A 1 375 ? -1.518 -4.509 17.922 1.00 94.69 375 ARG A O 1
ATOM 2952 N N . GLY A 1 376 ? -1.843 -6.576 17.069 1.00 92.62 376 GLY A N 1
ATOM 2953 C CA . GLY A 1 376 ? -2.775 -6.168 16.023 1.00 92.62 376 GLY A CA 1
ATOM 2954 C C . GLY A 1 376 ? -2.173 -5.172 15.027 1.00 92.62 376 GLY A C 1
ATOM 2955 O O . GLY A 1 376 ? -0.973 -5.180 14.745 1.00 92.62 376 GLY A O 1
ATOM 2956 N N . ASP A 1 377 ? -3.010 -4.295 14.483 1.00 89.50 377 ASP A N 1
ATOM 2957 C CA . ASP A 1 377 ? -2.631 -3.303 13.475 1.00 89.50 377 ASP A CA 1
ATOM 2958 C C . ASP A 1 377 ? -2.342 -1.920 14.087 1.00 89.50 377 ASP A C 1
ATOM 2960 O O . ASP A 1 377 ? -2.748 -0.888 13.556 1.00 89.50 377 ASP A O 1
ATOM 2964 N N . PHE A 1 378 ? -1.606 -1.874 15.204 1.00 89.75 378 PHE A N 1
ATOM 2965 C CA . PHE A 1 378 ? -1.213 -0.617 15.854 1.00 89.75 378 PHE A CA 1
ATOM 2966 C C . PHE A 1 378 ? -0.462 0.334 14.883 1.00 89.75 378 PHE A C 1
ATOM 2968 O O . PHE A 1 378 ? 0.357 -0.148 14.082 1.00 89.75 378 PHE A O 1
ATOM 2975 N N . PRO A 1 379 ? -0.734 1.663 14.896 1.00 85.56 379 PRO A N 1
ATOM 2976 C CA . PRO A 1 379 ? -0.123 2.625 13.978 1.00 85.56 379 PRO A CA 1
ATOM 2977 C C . PRO A 1 379 ? 1.402 2.627 14.087 1.00 85.56 379 PRO A C 1
ATOM 2979 O O . PRO A 1 379 ? 1.968 2.612 15.177 1.00 85.56 379 PRO A O 1
ATOM 2982 N N . GLY A 1 380 ? 2.074 2.680 12.936 1.00 81.31 380 GLY A N 1
ATOM 2983 C CA . GLY A 1 380 ? 3.523 2.852 12.893 1.00 81.31 380 GLY A CA 1
ATOM 2984 C C . GLY A 1 380 ? 3.964 4.200 13.473 1.00 81.31 380 GLY A C 1
ATOM 2985 O O . GLY A 1 380 ? 3.213 5.182 13.464 1.00 81.31 380 GLY A O 1
ATOM 2986 N N . LEU A 1 381 ? 5.208 4.244 13.951 1.00 84.25 381 LEU A N 1
ATOM 2987 C CA . LEU A 1 381 ? 5.858 5.488 14.360 1.00 84.25 381 LEU A CA 1
ATOM 2988 C C . LEU A 1 381 ? 6.098 6.390 13.141 1.00 84.25 381 LEU A C 1
ATOM 2990 O O . LEU A 1 381 ? 6.307 5.899 12.030 1.00 84.25 381 LEU A O 1
ATOM 2994 N N . ILE A 1 382 ? 6.106 7.706 13.356 1.00 80.44 382 ILE A N 1
ATOM 2995 C CA . ILE A 1 382 ? 6.484 8.670 12.317 1.00 80.44 382 ILE A CA 1
ATOM 2996 C C . ILE A 1 382 ? 7.975 8.471 12.021 1.00 80.44 382 ILE A C 1
ATOM 2998 O O . ILE A 1 382 ? 8.793 8.364 12.934 1.00 80.44 382 ILE A O 1
ATOM 3002 N N . MET A 1 383 ? 8.349 8.348 10.749 1.00 78.06 383 MET A N 1
ATOM 3003 C CA . MET A 1 383 ? 9.759 8.173 10.385 1.00 78.06 383 MET A CA 1
ATOM 3004 C C . MET A 1 383 ? 10.575 9.388 10.836 1.00 78.06 383 MET A C 1
ATOM 3006 O O . MET A 1 383 ? 10.171 10.525 10.614 1.00 78.06 383 MET A O 1
ATOM 3010 N N . GLY A 1 384 ? 11.702 9.136 11.500 1.00 82.31 384 GLY A N 1
ATOM 3011 C CA . GLY A 1 384 ? 12.556 10.164 12.095 1.00 82.31 384 GLY A CA 1
ATOM 3012 C C . GLY A 1 384 ? 12.225 10.505 13.551 1.00 82.31 384 GLY A C 1
ATOM 3013 O O . GLY A 1 384 ? 13.016 11.188 14.191 1.00 82.31 384 GLY A O 1
ATOM 3014 N N . THR A 1 385 ? 11.109 10.023 14.117 1.00 84.94 385 THR A N 1
ATOM 3015 C CA . THR A 1 385 ? 10.788 10.258 15.538 1.00 84.94 385 THR A CA 1
ATOM 3016 C C . THR A 1 385 ? 11.257 9.139 16.464 1.00 84.94 385 THR A C 1
ATOM 3018 O O . THR A 1 385 ? 11.080 9.265 17.677 1.00 84.94 385 THR A O 1
ATOM 3021 N N . GLN A 1 386 ? 11.795 8.039 15.928 1.00 90.38 386 GLN A N 1
ATOM 3022 C CA . GLN A 1 386 ? 12.248 6.881 16.705 1.00 90.38 386 GLN A CA 1
ATOM 3023 C C . GLN A 1 386 ? 13.361 7.293 17.685 1.00 90.38 386 GLN A C 1
ATOM 3025 O O . GLN A 1 386 ? 14.271 8.014 17.276 1.00 90.38 386 GLN A O 1
ATOM 3030 N N . PRO A 1 387 ? 13.315 6.859 18.958 1.00 90.50 387 PRO A N 1
ATOM 3031 C CA . PRO A 1 387 ? 14.430 7.058 19.876 1.00 90.50 387 PRO A CA 1
ATOM 3032 C C . PRO A 1 387 ? 15.634 6.202 19.462 1.00 90.50 387 PRO A C 1
ATOM 3034 O O . PRO A 1 387 ? 15.483 5.182 18.783 1.00 90.50 387 PRO A O 1
ATOM 3037 N N . GLU A 1 388 ? 16.825 6.596 19.908 1.00 91.56 388 GLU A N 1
ATOM 3038 C CA . GLU A 1 388 ? 18.015 5.757 19.778 1.00 91.56 388 GLU A CA 1
ATOM 3039 C C . GLU A 1 388 ? 17.829 4.439 20.542 1.00 91.56 388 GLU A C 1
ATOM 3041 O O . GLU A 1 388 ? 17.181 4.382 21.588 1.00 91.56 388 GLU A O 1
ATOM 3046 N N . SER A 1 389 ? 18.412 3.356 20.027 1.00 93.06 389 SER A N 1
ATOM 3047 C CA . SER A 1 389 ? 18.305 2.024 20.636 1.00 93.06 389 SER A CA 1
ATOM 3048 C C . SER A 1 389 ? 19.165 1.849 21.894 1.00 93.06 389 SER A C 1
ATOM 3050 O O . SER A 1 389 ? 19.117 0.787 22.517 1.00 93.06 389 SER A O 1
ATOM 3052 N N . LEU A 1 390 ? 19.968 2.851 22.257 1.00 95.81 390 LEU A N 1
ATOM 3053 C CA . LEU A 1 390 ? 20.844 2.864 23.423 1.00 95.81 390 LEU A CA 1
ATOM 3054 C C . LEU A 1 390 ? 20.669 4.188 24.169 1.00 95.81 390 LEU A C 1
ATOM 3056 O O . LEU A 1 390 ? 20.777 5.250 23.569 1.00 95.81 390 LEU A O 1
ATOM 3060 N N . TYR A 1 391 ? 20.452 4.115 25.477 1.00 95.31 391 TYR A N 1
ATOM 3061 C CA . TYR A 1 391 ? 20.405 5.278 26.356 1.00 95.31 391 TYR A CA 1
ATOM 3062 C C . TYR A 1 391 ? 21.294 5.043 27.573 1.00 95.31 391 TYR A C 1
ATOM 3064 O O . TYR A 1 391 ? 21.202 3.985 28.194 1.00 95.31 391 TYR A O 1
ATOM 3072 N N . ALA A 1 392 ? 22.151 6.005 27.914 1.00 94.44 392 ALA A N 1
ATOM 3073 C CA . ALA A 1 392 ? 23.102 5.879 29.014 1.00 94.44 392 ALA A CA 1
ATOM 3074 C C . ALA A 1 392 ? 22.744 6.818 30.172 1.00 94.44 392 ALA A C 1
ATOM 3076 O O . ALA A 1 392 ? 22.762 8.036 30.014 1.00 94.44 392 ALA A O 1
ATOM 3077 N N . GLU A 1 393 ? 22.477 6.248 31.347 1.00 90.31 393 GLU A N 1
ATOM 3078 C CA . GLU A 1 393 ? 22.224 6.990 32.589 1.00 90.31 393 GLU A CA 1
ATOM 3079 C C . GLU A 1 393 ? 22.643 6.138 33.791 1.00 90.31 393 GLU A C 1
ATOM 3081 O O . GLU A 1 393 ? 22.419 4.927 33.814 1.00 90.31 393 GLU A O 1
ATOM 3086 N N . VAL A 1 394 ? 23.255 6.751 34.804 1.00 86.31 394 VAL A N 1
ATOM 3087 C CA . VAL A 1 394 ? 23.673 6.033 36.014 1.00 86.31 394 VAL A CA 1
ATOM 3088 C C . VAL A 1 394 ? 22.451 5.543 36.794 1.00 86.31 394 VAL A C 1
ATOM 3090 O O . VAL A 1 394 ? 21.512 6.295 37.031 1.00 86.31 394 VAL A O 1
ATOM 3093 N N . LYS A 1 395 ? 22.479 4.286 37.255 1.00 80.81 395 LYS A N 1
ATOM 3094 C CA . LYS A 1 395 ? 21.424 3.725 38.116 1.00 80.81 395 LYS A CA 1
ATOM 3095 C C . LYS A 1 395 ? 21.236 4.561 39.394 1.00 80.81 395 LYS A C 1
ATOM 3097 O O . LYS A 1 395 ? 22.170 4.693 40.181 1.00 80.81 395 LYS A O 1
ATOM 3102 N N . GLY A 1 396 ? 20.013 5.050 39.609 1.00 73.88 396 GLY A N 1
ATOM 3103 C CA . GLY A 1 396 ? 19.596 5.724 40.841 1.00 73.88 396 GLY A CA 1
ATOM 3104 C C . GLY A 1 396 ? 19.257 4.768 41.995 1.00 73.88 396 GLY A C 1
ATOM 3105 O O . GLY A 1 396 ? 19.446 3.549 41.916 1.00 73.88 396 GLY A O 1
ATOM 3106 N N . GLU A 1 397 ? 18.726 5.319 43.086 1.00 66.31 397 GLU A N 1
ATOM 3107 C CA . GLU A 1 397 ? 18.325 4.545 44.267 1.00 66.31 397 GLU A CA 1
ATOM 3108 C C . GLU A 1 397 ? 17.134 3.598 43.987 1.00 66.31 397 GLU A C 1
ATOM 3110 O O . GLU A 1 397 ? 16.383 3.765 43.024 1.00 66.31 397 GLU A O 1
ATOM 3115 N N . HIS A 1 398 ? 16.965 2.562 44.823 1.00 62.19 398 HIS A N 1
ATOM 3116 C CA . HIS A 1 398 ? 15.794 1.658 44.841 1.00 62.19 398 HIS A CA 1
ATOM 3117 C C . HIS A 1 398 ? 15.451 0.938 43.517 1.00 62.19 398 HIS A C 1
ATOM 3119 O O . HIS A 1 398 ? 14.338 0.436 43.317 1.00 62.19 398 HIS A O 1
ATOM 3125 N N . SER A 1 399 ? 16.431 0.826 42.613 1.00 64.94 399 SER A N 1
ATOM 3126 C CA . SER A 1 399 ? 16.260 0.240 41.278 1.00 64.94 399 SER A CA 1
ATOM 3127 C C . SER A 1 399 ? 15.210 0.955 40.421 1.00 64.94 399 SER A C 1
ATOM 3129 O O . SER A 1 399 ? 14.510 0.313 39.639 1.00 64.94 399 SER A O 1
ATOM 3131 N N . ARG A 1 400 ? 15.101 2.280 40.581 1.00 77.12 400 ARG A N 1
ATOM 3132 C CA . ARG A 1 400 ? 14.269 3.149 39.743 1.00 77.12 400 ARG A CA 1
ATOM 3133 C C . ARG A 1 400 ? 14.786 3.154 38.300 1.00 77.12 400 ARG A C 1
ATOM 3135 O O . ARG A 1 400 ? 15.991 3.273 38.074 1.00 77.12 400 ARG A O 1
ATOM 3142 N N . LYS A 1 401 ? 13.872 3.012 37.340 1.00 85.94 401 LYS A N 1
ATOM 3143 C CA . LYS A 1 401 ? 14.164 3.134 35.905 1.00 85.94 401 LYS A CA 1
ATOM 3144 C C . LYS A 1 401 ? 14.249 4.618 35.507 1.00 85.94 401 LYS A C 1
ATOM 3146 O O . LYS A 1 401 ? 13.500 5.411 36.084 1.00 85.94 401 LYS A O 1
ATOM 3151 N N . PRO A 1 402 ? 15.102 5.004 34.541 1.00 88.00 402 PRO A N 1
ATOM 3152 C CA . PRO A 1 402 ? 15.185 6.390 34.084 1.00 88.00 402 PRO A CA 1
ATOM 3153 C C . PRO A 1 402 ? 13.844 6.912 33.558 1.00 88.00 402 PRO A C 1
ATOM 3155 O O . PRO A 1 402 ? 13.173 6.235 32.774 1.00 88.00 402 PRO A O 1
ATOM 3158 N N . VAL A 1 403 ? 13.479 8.137 33.946 1.00 89.25 403 VAL A N 1
ATOM 3159 C CA . VAL A 1 403 ? 12.243 8.806 33.488 1.00 89.25 403 VAL A CA 1
ATOM 3160 C C . VAL A 1 403 ? 12.259 9.026 31.972 1.00 89.25 403 VAL A C 1
ATOM 3162 O O . VAL A 1 403 ? 11.207 8.973 31.337 1.00 89.25 403 VAL A O 1
ATOM 3165 N N . TRP A 1 404 ? 13.451 9.135 31.374 1.00 92.19 404 TRP A N 1
ATOM 3166 C CA . TRP A 1 404 ? 13.658 9.265 29.930 1.00 92.19 404 TRP A CA 1
ATOM 3167 C C . TRP A 1 404 ? 12.853 8.258 29.099 1.00 92.19 404 TRP A C 1
ATOM 3169 O O . TRP A 1 404 ? 12.309 8.612 28.055 1.00 92.19 404 TRP A O 1
ATOM 3179 N N . PHE A 1 405 ? 12.719 7.007 29.555 1.00 94.06 405 PHE A N 1
ATOM 3180 C CA . PHE A 1 405 ? 11.942 5.998 28.827 1.00 94.06 405 PHE A CA 1
ATOM 3181 C C . PHE A 1 405 ? 10.452 6.342 28.785 1.00 94.06 405 PHE A C 1
ATOM 3183 O O . PHE A 1 405 ? 9.833 6.244 27.725 1.00 94.06 405 PHE A O 1
ATOM 3190 N N . ALA A 1 406 ? 9.890 6.798 29.906 1.00 92.50 406 ALA A N 1
ATOM 3191 C CA . ALA A 1 406 ? 8.513 7.274 29.953 1.00 92.50 406 ALA A CA 1
ATOM 3192 C C . ALA A 1 406 ? 8.332 8.542 29.102 1.00 92.50 406 ALA A C 1
ATOM 3194 O O . ALA A 1 406 ? 7.342 8.645 28.383 1.00 92.50 406 ALA A O 1
ATOM 3195 N N . GLU A 1 407 ? 9.312 9.452 29.087 1.00 92.94 407 GLU A N 1
ATOM 3196 C CA . GLU A 1 407 ? 9.297 10.645 28.225 1.00 92.94 407 GLU A CA 1
ATOM 3197 C C . GLU A 1 407 ? 9.307 10.280 26.740 1.00 92.94 407 GLU A C 1
ATOM 3199 O O . GLU A 1 407 ? 8.585 10.887 25.950 1.00 92.94 407 GLU A O 1
ATOM 3204 N N . GLN A 1 408 ? 10.081 9.265 26.337 1.00 95.00 408 GLN A N 1
ATOM 3205 C CA . GLN A 1 408 ? 10.059 8.793 24.953 1.00 95.00 408 GLN A CA 1
ATOM 3206 C C . GLN A 1 408 ? 8.705 8.186 24.592 1.00 95.00 408 GLN A C 1
ATOM 3208 O O . GLN A 1 408 ? 8.189 8.464 23.510 1.00 95.00 408 GLN A O 1
ATOM 3213 N N . ILE A 1 409 ? 8.113 7.386 25.481 1.00 94.88 409 ILE A N 1
ATOM 3214 C CA . ILE A 1 409 ? 6.781 6.806 25.263 1.00 94.88 409 ILE A CA 1
ATOM 3215 C C . ILE A 1 409 ? 5.734 7.920 25.138 1.00 94.88 409 ILE A C 1
ATOM 3217 O O . ILE A 1 409 ? 4.921 7.893 24.214 1.00 94.88 409 ILE A O 1
ATOM 3221 N N . ASP A 1 410 ? 5.777 8.920 26.017 1.00 93.19 410 ASP A N 1
ATOM 3222 C CA . ASP A 1 410 ? 4.851 10.051 25.993 1.00 93.19 410 ASP A CA 1
ATOM 3223 C C . ASP A 1 410 ? 5.024 10.906 24.732 1.00 93.19 410 ASP A C 1
ATOM 3225 O O . ASP A 1 410 ? 4.051 11.162 24.031 1.00 93.19 410 ASP A O 1
ATOM 3229 N N . ARG A 1 411 ? 6.264 11.213 24.333 1.00 92.88 411 ARG A N 1
ATOM 3230 C CA . ARG A 1 411 ? 6.568 11.933 23.086 1.00 92.88 411 ARG A CA 1
ATOM 3231 C C . ARG A 1 411 ? 6.075 11.201 21.836 1.00 92.88 411 ARG A C 1
ATOM 3233 O O . ARG A 1 411 ? 5.661 11.842 20.871 1.00 92.88 411 ARG A O 1
ATOM 3240 N N . LEU A 1 412 ? 6.158 9.870 21.809 1.00 91.88 412 LEU A N 1
ATOM 3241 C CA . LEU A 1 412 ? 5.687 9.069 20.674 1.00 91.88 412 LEU A CA 1
ATOM 3242 C C . LEU A 1 412 ? 4.154 8.971 20.627 1.00 91.88 412 LEU A C 1
ATOM 3244 O O . LEU A 1 412 ? 3.583 8.879 19.533 1.00 91.88 412 LEU A O 1
ATOM 3248 N N . PHE A 1 413 ? 3.502 9.004 21.791 1.00 92.38 413 PHE A N 1
ATOM 3249 C CA . PHE A 1 413 ? 2.060 8.809 21.951 1.00 92.38 413 PHE A CA 1
ATOM 3250 C C . PHE A 1 413 ? 1.423 9.866 22.871 1.00 92.38 413 PHE A C 1
ATOM 3252 O O . PHE A 1 413 ? 0.802 9.501 23.873 1.00 92.38 413 PHE A O 1
ATOM 3259 N N . PRO A 1 414 ? 1.530 11.169 22.554 1.00 89.50 414 PRO A N 1
ATOM 3260 C CA . PRO A 1 414 ? 1.168 12.241 23.487 1.00 89.50 414 PRO A CA 1
ATOM 3261 C C . PRO A 1 414 ? -0.328 12.286 23.804 1.00 89.50 414 PRO A C 1
ATOM 3263 O O . PRO A 1 414 ? -0.710 12.713 24.880 1.00 89.50 414 PRO A O 1
ATOM 3266 N N . GLU A 1 415 ? -1.174 11.795 22.900 1.00 86.62 415 GLU A N 1
ATOM 3267 C CA . GLU A 1 415 ? -2.640 11.847 23.013 1.00 86.62 415 GLU A CA 1
ATOM 3268 C C . GLU A 1 415 ? -3.261 10.505 23.437 1.00 86.62 415 GLU A C 1
ATOM 3270 O O . GLU A 1 415 ? -4.481 10.359 23.441 1.00 86.62 415 GLU A O 1
ATOM 3275 N N . MET A 1 416 ? -2.445 9.484 23.726 1.00 89.81 416 MET A N 1
ATOM 3276 C CA . MET A 1 416 ? -2.941 8.159 24.112 1.00 89.81 416 MET A CA 1
ATOM 3277 C C . MET A 1 416 ? -2.834 7.950 25.617 1.00 89.81 416 MET A C 1
ATOM 3279 O O . MET A 1 416 ? -1.801 8.258 26.224 1.00 89.81 416 MET A O 1
ATOM 3283 N N . ARG A 1 417 ? -3.872 7.336 26.191 1.00 89.69 417 ARG A N 1
ATOM 3284 C CA . ARG A 1 417 ? -3.829 6.811 27.557 1.00 89.69 417 ARG A CA 1
ATOM 3285 C C . ARG A 1 417 ? -2.871 5.629 27.662 1.00 89.69 417 ARG A C 1
ATOM 3287 O O . ARG A 1 417 ? -2.834 4.755 26.788 1.00 89.69 417 ARG A O 1
ATOM 3294 N N . LYS A 1 418 ? -2.121 5.603 28.758 1.00 93.44 418 LYS A N 1
ATOM 3295 C CA . LYS A 1 418 ? -1.036 4.660 29.023 1.00 93.44 418 LYS A CA 1
ATOM 3296 C C . LYS A 1 418 ? -1.295 3.961 30.347 1.00 93.44 418 LYS A C 1
ATOM 3298 O O . LYS A 1 418 ? -1.735 4.599 31.295 1.00 93.44 418 LYS A O 1
ATOM 3303 N N . LEU A 1 419 ? -1.004 2.668 30.407 1.00 94.00 419 LEU A N 1
ATOM 3304 C CA . LEU A 1 419 ? -1.035 1.913 31.657 1.00 94.00 419 LEU A CA 1
ATOM 3305 C C . LEU A 1 419 ? 0.380 1.512 32.044 1.00 94.00 419 LEU A C 1
ATOM 3307 O O . LEU A 1 419 ? 1.043 0.808 31.279 1.00 94.00 419 LEU A O 1
ATOM 3311 N N . GLU A 1 420 ? 0.808 1.915 33.237 1.00 93.19 420 GLU A N 1
ATOM 3312 C CA . GLU A 1 420 ? 2.002 1.372 33.873 1.00 93.19 420 GLU A CA 1
ATOM 3313 C C . GLU A 1 420 ? 1.624 0.223 34.819 1.00 93.19 420 GLU A C 1
ATOM 3315 O O . GLU A 1 420 ? 0.896 0.407 35.797 1.00 93.19 420 GLU A O 1
ATOM 3320 N N . LEU A 1 421 ? 2.124 -0.974 34.515 1.00 90.56 421 LEU A N 1
ATOM 3321 C CA . LEU A 1 421 ? 1.975 -2.175 35.332 1.00 90.56 421 LEU A CA 1
ATOM 3322 C C . LEU A 1 421 ? 3.172 -2.336 36.275 1.00 90.56 421 LEU A C 1
ATOM 3324 O O . LEU A 1 421 ? 4.322 -2.181 35.858 1.00 90.56 421 LEU A O 1
ATOM 3328 N N . PHE A 1 422 ? 2.878 -2.762 37.505 1.00 86.94 422 PHE A N 1
ATOM 3329 C CA . PHE A 1 422 ? 3.831 -2.965 38.601 1.00 86.94 422 PHE A CA 1
ATOM 3330 C C . PHE A 1 422 ? 4.489 -1.666 39.085 1.00 86.94 422 PHE A C 1
ATOM 3332 O O . PHE A 1 422 ? 5.641 -1.657 39.521 1.00 86.94 422 PHE A O 1
ATOM 3339 N N . GLN A 1 423 ? 3.747 -0.560 39.017 1.00 83.12 423 GLN A N 1
ATOM 3340 C CA . GLN A 1 423 ? 4.245 0.727 39.480 1.00 83.12 423 GLN A CA 1
ATOM 3341 C C . GLN A 1 423 ? 4.440 0.733 41.006 1.00 83.12 423 GLN A C 1
ATOM 3343 O O . GLN A 1 423 ? 3.653 0.148 41.754 1.00 83.12 423 GLN A O 1
ATOM 3348 N N . ARG A 1 424 ? 5.504 1.412 41.455 1.00 74.62 424 ARG A N 1
ATOM 3349 C CA . ARG A 1 424 ? 5.822 1.654 42.873 1.00 74.62 424 ARG A CA 1
ATOM 3350 C C . ARG A 1 424 ? 5.792 3.148 43.164 1.00 74.62 424 ARG A C 1
ATOM 3352 O O . ARG A 1 424 ? 6.449 3.899 42.438 1.00 74.62 424 ARG A O 1
ATOM 3359 N N . LYS A 1 425 ? 5.094 3.592 44.212 1.00 68.44 425 LYS A N 1
ATOM 3360 C CA . LYS A 1 425 ? 4.868 5.020 44.514 1.00 68.44 425 LYS A CA 1
ATOM 3361 C C . LYS A 1 425 ? 6.165 5.834 44.605 1.00 68.44 425 LYS A C 1
ATOM 3363 O O . LYS A 1 425 ? 6.233 6.942 44.083 1.00 68.44 425 LYS A O 1
ATOM 3368 N N . GLU A 1 426 ? 7.218 5.252 45.167 1.00 68.12 426 GLU A N 1
ATOM 3369 C CA . GLU A 1 426 ? 8.544 5.852 45.367 1.00 68.12 426 GLU A CA 1
ATOM 3370 C C . GLU A 1 426 ? 9.323 6.033 44.052 1.00 68.12 426 GLU A C 1
ATOM 3372 O O . GLU A 1 426 ? 10.374 6.673 44.022 1.00 68.12 426 GLU A O 1
ATOM 3377 N N . SER A 1 427 ? 8.832 5.461 42.945 1.00 71.38 427 SER A N 1
ATOM 3378 C CA . SER A 1 427 ? 9.434 5.603 41.616 1.00 71.38 427 SER A CA 1
ATOM 3379 C C . SER A 1 427 ? 9.026 6.887 40.887 1.00 71.38 427 SER A C 1
ATOM 3381 O O . SER A 1 427 ? 9.599 7.176 39.831 1.00 71.38 427 SER A O 1
ATOM 3383 N N . LEU A 1 428 ? 8.060 7.647 41.414 1.00 77.50 428 LEU A N 1
ATOM 3384 C CA . LEU A 1 428 ? 7.622 8.934 40.870 1.00 77.50 428 LEU A CA 1
ATOM 3385 C C . LEU A 1 428 ? 8.328 10.080 41.600 1.00 77.50 428 LEU A C 1
ATOM 3387 O O . LEU A 1 428 ? 8.449 10.070 42.822 1.00 77.50 428 LEU A O 1
ATOM 3391 N N . ALA A 1 429 ? 8.785 11.076 40.843 1.00 71.94 429 ALA A N 1
ATOM 3392 C CA . ALA A 1 429 ? 9.287 12.336 41.389 1.00 71.94 429 ALA A CA 1
ATOM 3393 C C . ALA A 1 429 ? 8.322 13.483 41.062 1.00 71.94 429 ALA A C 1
ATOM 3395 O O . ALA A 1 429 ? 7.473 13.366 40.179 1.00 71.94 429 ALA A O 1
ATOM 3396 N N . GLU A 1 430 ? 8.463 14.607 41.760 1.00 68.75 430 GLU A N 1
ATOM 3397 C CA . GLU A 1 430 ? 7.754 15.834 41.397 1.00 68.75 430 GLU A CA 1
ATOM 3398 C C . GLU A 1 430 ? 8.139 16.253 39.965 1.00 68.75 430 GLU A C 1
ATOM 3400 O O . GLU A 1 430 ? 9.320 16.287 39.620 1.00 68.75 430 GLU A O 1
ATOM 3405 N N . GLY A 1 431 ? 7.139 16.513 39.116 1.00 74.44 431 GLY A N 1
ATOM 3406 C CA . GLY A 1 431 ? 7.340 16.835 37.697 1.00 74.44 431 GLY A CA 1
ATOM 3407 C C . GLY A 1 431 ? 7.575 15.635 36.767 1.00 74.44 431 GLY A C 1
ATOM 3408 O O . GLY A 1 431 ? 7.903 15.841 35.602 1.00 74.44 431 GLY A O 1
ATOM 3409 N N . ASP A 1 432 ? 7.414 14.393 37.240 1.00 85.75 432 ASP A N 1
ATOM 3410 C CA . ASP A 1 432 ? 7.514 13.194 36.394 1.00 85.75 432 ASP A CA 1
ATOM 3411 C C . ASP A 1 432 ? 6.435 13.209 35.294 1.00 85.75 432 ASP A C 1
ATOM 3413 O O . ASP A 1 432 ? 5.257 13.438 35.574 1.00 85.75 432 ASP A O 1
ATOM 3417 N N . ILE A 1 433 ? 6.823 12.948 34.039 1.00 88.62 433 ILE A N 1
ATOM 3418 C CA . ILE A 1 433 ? 5.924 13.001 32.868 1.00 88.62 433 ILE A CA 1
ATOM 3419 C C . ILE A 1 433 ? 4.709 12.080 33.013 1.00 88.62 433 ILE A C 1
ATOM 3421 O O . ILE A 1 433 ? 3.640 12.348 32.468 1.00 88.62 433 ILE A O 1
ATOM 3425 N N . ARG A 1 434 ? 4.848 11.016 33.808 1.00 89.06 434 ARG A N 1
ATOM 3426 C CA . ARG A 1 434 ? 3.772 10.071 34.109 1.00 89.06 434 ARG A CA 1
ATOM 3427 C C . ARG A 1 434 ? 2.675 10.671 34.995 1.00 89.06 434 ARG A C 1
ATOM 3429 O O . ARG A 1 434 ? 1.655 10.041 35.209 1.00 89.06 434 ARG A O 1
ATOM 3436 N N . LEU A 1 435 ? 2.837 11.889 35.504 1.00 87.69 435 LEU A N 1
ATOM 3437 C CA . LEU A 1 435 ? 1.814 12.603 36.275 1.00 87.69 435 LEU A CA 1
ATOM 3438 C C . LEU A 1 435 ? 0.979 13.572 35.417 1.00 87.69 435 LEU A C 1
ATOM 3440 O O . LEU A 1 435 ? 0.226 14.377 35.956 1.00 87.69 435 LEU A O 1
ATOM 3444 N N . ASN A 1 436 ? 1.075 13.500 34.084 1.00 85.75 436 ASN A N 1
ATOM 3445 C CA . ASN A 1 436 ? 0.381 14.405 33.155 1.00 85.75 436 ASN A CA 1
ATOM 3446 C C . ASN A 1 436 ? -1.133 14.134 32.971 1.00 85.75 436 ASN A C 1
ATOM 3448 O O . ASN A 1 436 ? -1.774 14.800 32.161 1.00 85.75 436 ASN A O 1
ATOM 3452 N N . GLY A 1 437 ? -1.706 13.158 33.685 1.00 85.19 437 GLY A N 1
ATOM 3453 C CA . GLY A 1 437 ? -3.128 12.791 33.606 1.00 85.19 437 GLY A CA 1
ATOM 3454 C C . GLY A 1 437 ? -3.498 11.794 32.498 1.00 85.19 437 GLY A C 1
ATOM 3455 O O . GLY A 1 437 ? -4.662 11.406 32.400 1.00 85.19 437 GLY A O 1
ATOM 3456 N N . LEU A 1 438 ? -2.537 11.349 31.679 1.00 87.75 438 LEU A N 1
ATOM 3457 C CA . LEU A 1 438 ? -2.738 10.315 30.650 1.00 87.75 438 LEU A CA 1
ATOM 3458 C C . LEU A 1 438 ? -2.138 8.955 31.017 1.00 87.75 438 LEU A C 1
ATOM 3460 O O . LEU A 1 438 ? -2.296 7.998 30.256 1.00 87.75 438 LEU A O 1
ATOM 3464 N N . TRP A 1 439 ? -1.453 8.859 32.153 1.00 90.19 439 TRP A N 1
ATOM 3465 C CA . TRP A 1 439 ? -0.926 7.608 32.682 1.00 90.19 439 TRP A CA 1
ATOM 3466 C C . TRP A 1 439 ? -1.763 7.152 33.868 1.00 90.19 439 TRP A C 1
ATOM 3468 O O . TRP A 1 439 ? -1.977 7.905 34.815 1.00 90.19 439 TRP A O 1
ATOM 3478 N N . ASP A 1 440 ? -2.189 5.900 33.808 1.00 88.19 440 ASP A N 1
ATOM 3479 C CA . ASP A 1 440 ? -2.831 5.196 34.904 1.00 88.19 440 ASP A CA 1
ATOM 3480 C C . ASP A 1 440 ? -1.856 4.141 35.457 1.00 88.19 440 ASP A C 1
ATOM 3482 O O . ASP A 1 440 ? -1.029 3.585 34.724 1.00 88.19 440 ASP A O 1
ATOM 3486 N N . PHE A 1 441 ? -1.943 3.863 36.758 1.00 86.62 441 PHE A N 1
ATOM 3487 C CA . PHE A 1 441 ? -1.003 2.999 37.474 1.00 86.62 441 PHE A CA 1
ATOM 3488 C C . PHE A 1 441 ? -1.709 1.774 38.050 1.00 86.62 441 PHE A C 1
ATOM 3490 O O . PHE A 1 441 ? -2.800 1.879 38.608 1.00 86.62 441 PHE A O 1
ATOM 3497 N N . TRP A 1 442 ? -1.068 0.611 37.955 1.00 81.44 442 TRP A N 1
ATOM 3498 C CA . TRP A 1 442 ? -1.535 -0.623 38.584 1.00 81.44 442 TRP A CA 1
ATOM 3499 C C . TRP A 1 442 ? -0.369 -1.320 39.295 1.00 81.44 442 TRP A C 1
ATOM 3501 O O . TRP A 1 442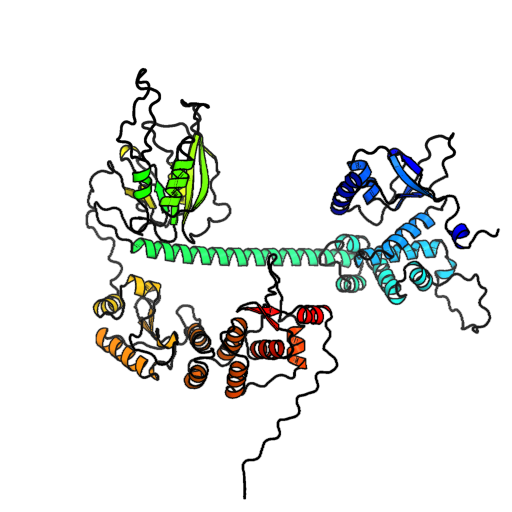 ? 0.649 -1.618 38.669 1.00 81.44 442 TRP A O 1
ATOM 3511 N N . GLY A 1 443 ? -0.494 -1.589 40.599 1.00 69.94 443 GLY A N 1
ATOM 3512 C CA . GLY A 1 443 ? 0.552 -2.229 41.405 1.00 69.94 443 GLY A CA 1
ATOM 3513 C C . GLY A 1 443 ? 0.181 -2.354 42.886 1.00 69.94 443 GLY A C 1
ATOM 3514 O O . GLY A 1 443 ? -0.685 -1.636 43.370 1.00 69.94 443 GLY A O 1
ATOM 3515 N N . PHE A 1 444 ? 0.847 -3.264 43.607 1.00 56.81 444 PHE A N 1
ATOM 3516 C CA . PHE A 1 444 ? 0.595 -3.564 45.032 1.00 56.81 444 PHE A CA 1
ATOM 3517 C C . PHE A 1 444 ? 0.912 -2.390 45.985 1.00 56.81 444 PHE A C 1
ATOM 3519 O O . PHE A 1 444 ? 0.425 -2.372 47.111 1.00 56.81 444 PHE A O 1
ATOM 3526 N N . GLU A 1 445 ? 1.725 -1.424 45.537 1.00 49.28 445 GLU A N 1
ATOM 3527 C CA . GLU A 1 445 ? 2.170 -0.241 46.298 1.00 49.28 445 GLU A CA 1
ATOM 3528 C C . GLU A 1 445 ? 1.709 1.086 45.656 1.00 49.28 445 GLU A C 1
ATOM 3530 O O . GLU A 1 445 ? 2.124 2.169 46.076 1.00 49.28 445 GLU A O 1
ATOM 3535 N N . ALA A 1 446 ? 0.845 1.032 44.637 1.00 53.91 446 ALA A N 1
ATOM 3536 C CA . ALA A 1 446 ? 0.178 2.218 44.109 1.00 53.91 446 ALA A CA 1
ATOM 3537 C C . ALA A 1 446 ? -0.872 2.650 45.150 1.00 53.91 446 ALA A C 1
ATOM 3539 O O . ALA A 1 446 ? -1.902 2.004 45.288 1.00 53.91 446 ALA A O 1
ATOM 3540 N N . GLY A 1 447 ? -0.548 3.649 45.980 1.00 39.09 447 GLY A N 1
ATOM 3541 C CA . GLY A 1 447 ? -1.332 3.989 47.179 1.00 39.09 447 GLY A CA 1
ATOM 3542 C C . GLY A 1 447 ? -2.835 4.218 46.943 1.00 39.09 447 GLY A C 1
ATOM 3543 O O . GLY A 1 447 ? -3.230 4.651 45.864 1.00 39.09 447 GLY A O 1
ATOM 3544 N N . ASP A 1 448 ? -3.637 3.964 47.988 1.00 35.00 448 ASP A N 1
ATOM 3545 C CA . ASP A 1 448 ? -5.097 4.143 48.002 1.00 35.00 448 ASP A CA 1
ATOM 3546 C C . ASP A 1 448 ? -5.533 5.522 47.473 1.00 35.00 448 ASP A C 1
ATOM 3548 O O . ASP A 1 448 ? -4.942 6.558 47.796 1.00 35.00 448 ASP A O 1
ATOM 3552 N N . GLU A 1 449 ? -6.593 5.503 46.663 1.00 37.91 449 GLU A N 1
ATOM 3553 C CA . GLU A 1 449 ? -7.169 6.633 45.937 1.00 37.91 449 GLU A CA 1
ATOM 3554 C C . GLU A 1 449 ? -7.404 7.869 46.827 1.00 37.91 449 GLU A C 1
ATOM 3556 O O . GLU A 1 449 ? -8.271 7.879 47.703 1.00 37.91 449 GLU A O 1
ATOM 3561 N N . THR A 1 450 ? -6.748 8.993 46.520 1.00 30.28 450 THR A N 1
ATOM 3562 C CA . THR A 1 450 ? -7.435 10.281 46.673 1.00 30.28 450 THR A CA 1
ATOM 3563 C C . THR A 1 450 ? -8.456 10.367 45.553 1.00 30.28 450 THR A C 1
ATOM 3565 O O . THR A 1 450 ? -8.101 10.667 44.411 1.00 30.28 450 THR A O 1
ATOM 3568 N N . ALA A 1 451 ? -9.711 10.065 45.884 1.00 29.14 451 ALA A N 1
ATOM 3569 C CA . ALA A 1 451 ? -10.848 10.309 45.012 1.00 29.14 451 ALA A CA 1
ATOM 3570 C C . ALA A 1 451 ? -10.746 11.731 44.430 1.00 29.14 451 ALA A C 1
ATOM 3572 O O . ALA A 1 451 ? -10.580 12.683 45.204 1.00 29.14 451 ALA A O 1
ATOM 3573 N N . PRO A 1 452 ? -10.824 11.912 43.100 1.00 32.25 452 PRO A N 1
ATOM 3574 C CA . PRO A 1 452 ? -10.863 13.245 42.538 1.00 32.25 452 PRO A CA 1
ATOM 3575 C C . PRO A 1 452 ? -12.125 13.940 43.050 1.00 32.25 452 PRO A C 1
ATOM 3577 O O . PRO A 1 452 ? -13.245 13.447 42.902 1.00 32.25 452 PRO A O 1
ATOM 3580 N N . SER A 1 453 ? -11.916 15.083 43.699 1.00 27.22 453 SER A N 1
ATOM 3581 C CA . SER A 1 453 ? -12.970 16.010 44.075 1.00 27.22 453 SER A CA 1
ATOM 3582 C C . SER A 1 453 ? -13.814 16.326 42.848 1.00 27.22 453 SER A C 1
ATOM 3584 O O . SER A 1 453 ? -13.300 16.782 41.826 1.00 27.22 453 SER A O 1
ATOM 3586 N N . ALA A 1 454 ? -15.111 16.071 42.977 1.00 31.81 454 ALA A N 1
ATOM 3587 C CA . ALA A 1 454 ? -16.129 16.440 42.017 1.00 31.81 454 ALA A CA 1
ATOM 3588 C C . ALA A 1 454 ? -16.226 17.969 41.908 1.00 31.81 454 ALA A C 1
ATOM 3590 O O . ALA A 1 454 ? -17.065 18.584 42.555 1.00 31.81 454 ALA A O 1
ATOM 3591 N N . GLU A 1 455 ? -15.385 18.576 41.073 1.00 30.47 455 GLU A N 1
ATOM 3592 C CA . GLU A 1 455 ? -15.648 19.889 40.488 1.00 30.47 455 GLU A CA 1
ATOM 3593 C C . GLU A 1 455 ? -15.402 19.831 38.974 1.00 30.47 455 GLU A C 1
ATOM 3595 O O . GLU A 1 455 ? -14.279 19.736 38.486 1.00 30.47 455 GLU A O 1
ATOM 3600 N N . SER A 1 456 ? -16.534 19.793 38.268 1.00 34.38 456 SER A N 1
ATOM 3601 C CA . SER A 1 456 ? -16.791 19.964 36.835 1.00 34.38 456 SER A CA 1
ATOM 3602 C C . SER A 1 456 ? -15.583 20.022 35.884 1.00 34.38 456 SER A C 1
ATOM 3604 O O . SER A 1 456 ? -15.154 21.098 35.464 1.00 34.38 456 SER A O 1
ATOM 3606 N N . SER A 1 457 ? -15.168 18.854 35.386 1.00 30.23 457 SER A N 1
ATOM 3607 C CA . SER A 1 457 ? -15.016 18.736 33.932 1.00 30.23 457 SER A CA 1
ATOM 3608 C C . SER A 1 457 ? -16.437 18.629 33.384 1.00 30.23 457 SER A C 1
ATOM 3610 O O . SER A 1 457 ? -17.223 17.823 33.880 1.00 30.23 457 SER A O 1
ATOM 3612 N N . GLY A 1 458 ? -16.826 19.551 32.503 1.00 30.06 458 GLY A N 1
ATOM 3613 C CA . GLY A 1 458 ? -18.186 19.591 31.975 1.00 30.06 458 GLY A CA 1
ATOM 3614 C C . GLY A 1 458 ? -18.565 18.223 31.420 1.00 30.06 458 GLY A C 1
ATOM 3615 O O . GLY A 1 458 ? -17.780 17.641 30.671 1.00 30.06 458 GLY A O 1
ATOM 3616 N N . ASP A 1 459 ? -19.742 17.725 31.807 1.00 30.38 459 ASP A N 1
ATOM 3617 C CA . ASP A 1 459 ? -20.367 16.595 31.126 1.00 30.38 459 ASP A CA 1
ATOM 3618 C C . ASP A 1 459 ? -20.201 16.813 29.613 1.00 30.38 459 ASP A C 1
ATOM 3620 O O . ASP A 1 459 ? -20.530 17.912 29.137 1.00 30.38 459 ASP A O 1
ATOM 3624 N N . PRO A 1 460 ? -19.689 15.832 28.840 1.00 41.59 460 PRO A N 1
ATOM 3625 C CA . PRO A 1 460 ? -19.792 15.913 27.393 1.00 41.59 460 PRO A CA 1
ATOM 3626 C C . PRO A 1 460 ? -21.270 16.140 27.110 1.00 41.59 460 PRO A C 1
ATOM 3628 O O . PRO A 1 460 ? -22.101 15.382 27.615 1.00 41.59 460 PRO A O 1
ATOM 3631 N N . ALA A 1 461 ? -21.583 17.245 26.426 1.00 49.62 461 ALA A N 1
ATOM 3632 C CA . ALA A 1 461 ? -22.947 17.709 26.223 1.00 49.62 461 ALA A CA 1
ATOM 3633 C C . ALA A 1 461 ? -23.843 16.503 25.928 1.00 49.62 461 ALA A C 1
ATOM 3635 O O . ALA A 1 461 ? -23.642 15.818 24.926 1.00 49.62 461 ALA A O 1
ATOM 3636 N N . THR A 1 462 ? -24.738 16.181 26.869 1.00 62.25 462 THR A N 1
ATOM 3637 C CA . THR A 1 462 ? -25.638 15.031 26.735 1.00 62.25 462 THR A CA 1
ATOM 3638 C C . THR A 1 462 ? -26.328 15.130 25.384 1.00 62.25 462 THR A C 1
ATOM 3640 O O . THR A 1 462 ? -27.056 16.084 25.137 1.00 62.25 462 THR A O 1
ATOM 3643 N N . ASP A 1 463 ? -26.019 14.203 24.479 1.00 80.44 463 ASP A N 1
ATOM 3644 C CA . ASP A 1 463 ? -26.660 14.114 23.175 1.00 80.44 463 ASP A CA 1
ATOM 3645 C C . ASP A 1 463 ? -27.997 13.386 23.358 1.00 80.44 463 ASP A C 1
ATOM 3647 O O . ASP A 1 463 ? -28.012 12.150 23.459 1.00 80.44 463 ASP A O 1
ATOM 3651 N N . PRO A 1 464 ? -29.130 14.114 23.411 1.00 86.88 464 PRO A N 1
ATOM 3652 C CA . PRO A 1 464 ? -30.406 13.526 23.800 1.00 86.88 464 PRO A CA 1
ATOM 3653 C C . PRO A 1 464 ? -30.893 12.494 22.779 1.00 86.88 464 PRO A C 1
ATOM 3655 O O . PRO A 1 464 ? -31.628 11.572 23.128 1.00 86.88 464 PRO A O 1
ATOM 3658 N N . LEU A 1 465 ? -30.468 12.625 21.517 1.00 90.94 465 LEU A N 1
ATOM 3659 C CA . LEU A 1 465 ? -30.812 11.690 20.456 1.00 90.94 465 LEU A CA 1
ATOM 3660 C C . LEU A 1 465 ? -30.005 10.395 20.587 1.00 90.94 465 LEU A C 1
ATOM 3662 O O . LEU A 1 465 ? -30.580 9.311 20.483 1.00 90.94 465 LEU A O 1
ATOM 3666 N N . ALA A 1 466 ? -28.702 10.488 20.870 1.00 90.06 466 ALA A N 1
ATOM 3667 C CA . ALA A 1 466 ? -27.885 9.309 21.160 1.00 90.06 466 ALA A CA 1
ATOM 3668 C C . ALA A 1 466 ? -28.401 8.555 22.398 1.00 90.06 466 ALA A C 1
ATOM 3670 O O . ALA A 1 466 ? -28.469 7.325 22.389 1.00 90.06 466 ALA A O 1
ATOM 3671 N N . ASP A 1 467 ? -28.812 9.283 23.442 1.00 90.69 467 ASP A N 1
ATOM 3672 C CA . ASP A 1 467 ? -29.462 8.711 24.626 1.00 90.69 467 ASP A CA 1
ATOM 3673 C C . ASP A 1 467 ? -30.765 7.984 24.280 1.00 90.69 467 ASP A C 1
ATOM 3675 O O . ASP A 1 467 ? -30.944 6.824 24.660 1.00 90.69 467 ASP A O 1
ATOM 3679 N N . ALA A 1 468 ? -31.649 8.622 23.508 1.00 92.44 468 ALA A N 1
ATOM 3680 C CA . ALA A 1 468 ? -32.917 8.029 23.095 1.00 92.44 468 ALA A CA 1
ATOM 3681 C C . ALA A 1 468 ? -32.722 6.755 22.257 1.00 92.44 468 ALA A C 1
ATOM 3683 O O . ALA A 1 468 ? -33.410 5.756 22.475 1.00 92.44 468 ALA A O 1
ATOM 3684 N N . LEU A 1 469 ? -31.763 6.748 21.327 1.00 93.62 469 LEU A N 1
ATOM 3685 C CA . LEU A 1 469 ? -31.469 5.586 20.479 1.00 93.62 469 LEU A CA 1
ATOM 3686 C C . LEU A 1 469 ? -30.990 4.380 21.295 1.00 93.62 469 LEU A C 1
ATOM 3688 O O . LEU A 1 469 ? -31.385 3.248 21.009 1.00 93.62 469 LEU A O 1
ATOM 3692 N N . VAL A 1 470 ? -30.180 4.610 22.329 1.00 92.25 470 VAL A N 1
ATOM 3693 C CA . VAL A 1 470 ? -29.704 3.541 23.218 1.00 92.25 470 VAL A CA 1
ATOM 3694 C C . VAL A 1 470 ? -30.809 3.071 24.158 1.00 92.25 470 VAL A C 1
ATOM 3696 O O . VAL A 1 470 ? -31.049 1.870 24.270 1.00 92.25 470 VAL A O 1
ATOM 3699 N N . ALA A 1 471 ? -31.531 3.999 24.790 1.00 92.19 471 ALA A N 1
ATOM 3700 C CA . ALA A 1 471 ? -32.601 3.678 25.733 1.00 92.19 471 ALA A CA 1
ATOM 3701 C C . ALA A 1 471 ? -33.741 2.867 25.091 1.00 92.19 471 ALA A C 1
ATOM 3703 O O . ALA 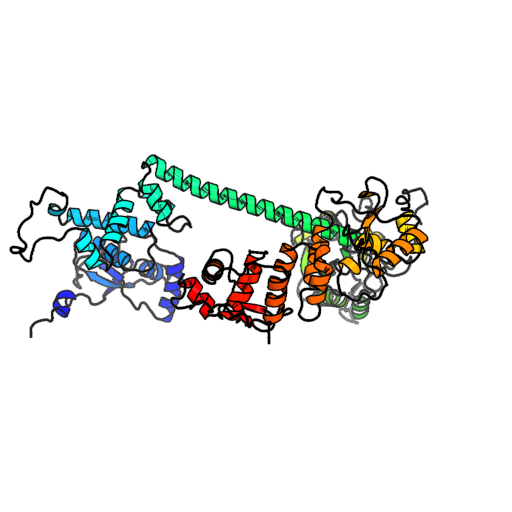A 1 471 ? -34.369 2.037 25.745 1.00 92.19 471 ALA A O 1
ATOM 3704 N N . THR A 1 472 ? -33.994 3.084 23.800 1.00 92.50 472 THR A N 1
ATOM 3705 C CA . THR A 1 472 ? -35.062 2.414 23.042 1.00 92.50 472 THR A CA 1
ATOM 3706 C C . THR A 1 472 ? -34.601 1.137 22.331 1.00 92.50 472 THR A C 1
ATOM 3708 O O . THR A 1 472 ? -35.401 0.478 21.659 1.00 92.50 472 THR A O 1
ATOM 3711 N N . GLY A 1 473 ? -33.322 0.770 22.479 1.00 90.31 473 GLY A N 1
ATOM 3712 C CA . GLY A 1 473 ? -32.725 -0.427 21.885 1.00 90.31 473 GLY A CA 1
ATOM 3713 C C . GLY A 1 473 ? -32.483 -0.344 20.373 1.00 90.31 473 GLY A C 1
ATOM 3714 O O . GLY A 1 473 ? -32.169 -1.361 19.758 1.00 90.31 473 GLY A O 1
ATOM 3715 N N . LEU A 1 474 ? -32.620 0.840 19.765 1.00 91.25 474 LEU A N 1
ATOM 3716 C CA . LEU A 1 474 ? -32.292 1.085 18.352 1.00 91.25 474 LEU A CA 1
ATOM 3717 C C . LEU A 1 474 ? -30.775 1.127 18.111 1.00 91.25 474 LEU A C 1
ATOM 3719 O O . LEU A 1 474 ? -30.312 0.854 17.002 1.00 91.25 474 LEU A O 1
ATOM 3723 N N . ALA A 1 475 ? -30.005 1.426 19.158 1.00 90.19 475 ALA A N 1
ATOM 3724 C CA . ALA A 1 475 ? -28.558 1.300 19.203 1.00 90.19 475 ALA A CA 1
ATOM 3725 C C . ALA A 1 475 ? -28.134 0.478 20.435 1.00 90.19 475 ALA A C 1
ATOM 3727 O O . ALA A 1 475 ? -28.691 0.665 21.515 1.00 90.19 475 ALA A O 1
ATOM 3728 N N . PRO A 1 476 ? -27.134 -0.415 20.321 1.00 81.50 476 PRO A N 1
ATOM 3729 C CA . PRO A 1 476 ? -26.728 -1.270 21.439 1.00 81.50 476 PRO A CA 1
ATOM 3730 C C . PRO A 1 476 ? -25.956 -0.503 22.524 1.00 81.50 476 PRO A C 1
ATOM 3732 O O . PRO A 1 476 ? -25.967 -0.893 23.688 1.00 81.50 476 PRO A O 1
ATOM 3735 N N . SER A 1 477 ? -25.268 0.577 22.151 1.00 85.31 477 SER A N 1
ATOM 3736 C CA . SER A 1 477 ? -24.625 1.526 23.061 1.00 85.31 477 SER A CA 1
ATOM 3737 C C . SER A 1 477 ? -24.250 2.795 22.296 1.00 85.31 477 SER A C 1
ATOM 3739 O O . SER A 1 477 ? -24.126 2.761 21.067 1.00 85.31 477 SER A O 1
ATOM 3741 N N . LYS A 1 478 ? -24.008 3.904 23.011 1.00 80.31 478 LYS A N 1
ATOM 3742 C CA . LYS A 1 478 ? -23.501 5.141 22.393 1.00 80.31 478 LYS A CA 1
ATOM 3743 C C . LYS A 1 478 ? -22.178 4.886 21.672 1.00 80.31 478 LYS A C 1
ATOM 3745 O O . LYS A 1 478 ? -21.975 5.386 20.578 1.00 80.31 478 LYS A O 1
ATOM 3750 N N . TYR A 1 479 ? -21.322 4.033 22.235 1.00 76.12 479 TYR A N 1
ATOM 3751 C CA . TYR A 1 479 ? -20.050 3.664 21.619 1.00 76.12 479 TYR A CA 1
ATOM 3752 C C . TYR A 1 479 ? -20.213 3.105 20.203 1.00 76.12 479 TYR A C 1
ATOM 3754 O O . TYR A 1 479 ? -19.628 3.621 19.255 1.00 76.12 479 TYR A O 1
ATOM 3762 N N . ILE A 1 480 ? -21.032 2.059 20.053 1.00 75.12 480 ILE A N 1
ATOM 3763 C CA . ILE A 1 480 ? -21.263 1.427 18.749 1.00 75.12 480 ILE A CA 1
ATOM 3764 C C . ILE A 1 480 ? -21.975 2.401 17.807 1.00 75.12 480 ILE A C 1
ATOM 3766 O O . ILE A 1 480 ? -21.666 2.443 16.618 1.00 75.12 480 ILE A O 1
ATOM 3770 N N . LEU A 1 481 ? -22.878 3.226 18.347 1.00 82.56 481 LEU A N 1
ATOM 3771 C CA . LEU A 1 481 ? -23.554 4.275 17.595 1.00 82.56 481 LEU A CA 1
ATOM 3772 C C . LEU A 1 481 ? -22.568 5.313 17.029 1.00 82.56 481 LEU A C 1
ATOM 3774 O O . LEU A 1 481 ? -22.699 5.670 15.866 1.00 82.56 481 LEU A O 1
ATOM 3778 N N . HIS A 1 482 ? -21.556 5.749 17.783 1.00 79.50 482 HIS A N 1
ATOM 3779 C CA . HIS A 1 482 ? -20.528 6.679 17.290 1.00 79.50 482 HIS A CA 1
ATOM 3780 C C . HIS A 1 482 ? -19.488 6.003 16.381 1.00 79.50 482 HIS A C 1
ATOM 3782 O O . HIS A 1 482 ? -18.974 6.640 15.461 1.00 79.50 482 HIS A O 1
ATOM 3788 N N . LEU A 1 483 ? -19.191 4.717 16.596 1.00 76.94 483 LEU A N 1
ATOM 3789 C CA . LEU A 1 483 ? -18.219 3.965 15.799 1.00 76.94 483 LEU A CA 1
ATOM 3790 C C . LEU A 1 483 ? -18.756 3.625 14.401 1.00 76.94 483 LEU A C 1
ATOM 3792 O O . LEU A 1 483 ? -18.167 4.011 13.388 1.00 76.94 483 LEU A O 1
ATOM 3796 N N . ASP A 1 484 ? -19.873 2.899 14.345 1.00 78.88 484 ASP A N 1
ATOM 3797 C CA . ASP A 1 484 ? -20.424 2.374 13.092 1.00 78.88 484 ASP A CA 1
ATOM 3798 C C . ASP A 1 484 ? -21.354 3.377 12.417 1.00 78.88 484 ASP A C 1
ATOM 3800 O O . ASP A 1 484 ? -21.555 3.328 11.195 1.00 78.88 484 ASP A O 1
ATOM 3804 N N . ARG A 1 485 ? -21.952 4.266 13.221 1.00 86.19 485 ARG A N 1
ATOM 3805 C CA . ARG A 1 485 ? -22.906 5.303 12.812 1.00 86.19 485 ARG A CA 1
ATOM 3806 C C . ARG A 1 485 ? -24.139 4.774 12.093 1.00 86.19 485 ARG A C 1
ATOM 3808 O O . ARG A 1 485 ? -25.017 5.546 11.773 1.00 86.19 485 ARG A O 1
ATOM 3815 N N . GLY A 1 486 ? -24.268 3.475 11.845 1.00 89.75 486 GLY A N 1
ATOM 3816 C CA . GLY A 1 486 ? -25.420 2.880 11.182 1.00 89.75 486 GLY A CA 1
ATOM 3817 C C . GLY A 1 486 ? -26.449 2.378 12.182 1.00 89.75 486 GLY A C 1
ATOM 3818 O O . GLY A 1 486 ? -26.115 1.594 13.067 1.00 89.75 486 GLY A O 1
ATOM 3819 N N . LEU A 1 487 ? -27.715 2.738 11.985 1.00 93.50 487 LEU A N 1
ATOM 3820 C CA . LEU A 1 487 ? -28.807 2.049 12.668 1.00 93.50 487 LEU A CA 1
ATOM 3821 C C . LEU A 1 487 ? -29.137 0.759 11.918 1.00 93.50 487 LEU A C 1
ATOM 3823 O O . LEU A 1 487 ? -29.296 0.754 10.695 1.00 93.50 487 LEU A O 1
ATOM 3827 N N . THR A 1 488 ? -29.217 -0.346 12.657 1.00 93.19 488 THR A N 1
ATOM 3828 C CA . THR A 1 488 ? -29.454 -1.673 12.081 1.00 93.19 488 THR A CA 1
ATOM 3829 C C . THR A 1 488 ? -30.947 -1.936 11.985 1.00 93.19 488 THR A C 1
ATOM 3831 O O . THR A 1 488 ? -31.615 -2.027 13.009 1.00 93.19 488 THR A O 1
ATOM 3834 N N . ASN A 1 489 ? -31.455 -2.134 10.769 1.00 92.00 489 ASN A N 1
ATOM 3835 C CA . ASN A 1 489 ? -32.823 -2.593 10.563 1.00 92.00 489 ASN A CA 1
ATOM 3836 C C . ASN A 1 489 ? -32.946 -4.053 11.044 1.00 92.00 489 ASN A C 1
ATOM 3838 O O . ASN A 1 489 ? -32.297 -4.927 10.454 1.00 92.00 489 ASN A O 1
ATOM 3842 N N . PRO A 1 490 ? -33.750 -4.352 12.084 1.00 87.00 490 PRO A N 1
ATOM 3843 C CA . PRO A 1 490 ? -33.867 -5.699 12.634 1.00 87.00 490 PRO A CA 1
ATOM 3844 C C . PRO A 1 490 ? -34.665 -6.651 11.734 1.00 87.00 490 PRO A C 1
ATOM 3846 O O . PRO A 1 490 ? -34.577 -7.864 11.933 1.00 87.00 490 PRO A O 1
ATOM 3849 N N . ALA A 1 491 ? -35.407 -6.136 10.748 1.00 86.56 491 ALA A N 1
ATOM 3850 C CA . ALA A 1 491 ? -36.235 -6.941 9.862 1.00 86.56 491 ALA A CA 1
ATOM 3851 C C . ALA A 1 491 ? -35.418 -8.003 9.109 1.00 86.56 491 ALA A C 1
ATOM 3853 O O . ALA A 1 491 ? -34.263 -7.788 8.720 1.00 86.56 491 ALA A O 1
ATOM 3854 N N . ALA A 1 492 ? -36.046 -9.155 8.874 1.00 84.44 492 ALA A N 1
ATOM 3855 C CA . ALA A 1 492 ? -35.546 -10.125 7.915 1.00 84.44 492 ALA A CA 1
ATOM 3856 C C . ALA A 1 492 ? -35.735 -9.539 6.510 1.00 84.44 492 ALA A C 1
ATOM 3858 O O . ALA A 1 492 ? -36.859 -9.309 6.070 1.00 84.44 492 ALA A O 1
ATOM 3859 N N . LEU A 1 493 ? -34.625 -9.240 5.839 1.00 86.25 493 LEU A N 1
ATOM 3860 C CA . LEU A 1 493 ? -34.631 -8.657 4.503 1.00 86.25 493 LEU A CA 1
ATOM 3861 C C . LEU A 1 493 ? -34.555 -9.762 3.454 1.00 86.25 493 LEU A C 1
ATOM 3863 O O . LEU A 1 493 ? -33.718 -10.658 3.561 1.00 86.25 493 LEU A O 1
ATOM 3867 N N . ASP A 1 494 ? -35.371 -9.646 2.408 1.00 83.38 494 ASP A N 1
ATOM 3868 C CA . ASP A 1 494 ? -35.378 -10.602 1.292 1.00 83.38 494 ASP A CA 1
ATOM 3869 C C . ASP A 1 494 ? -34.064 -10.576 0.493 1.00 83.38 494 ASP A C 1
ATOM 3871 O O . ASP A 1 494 ? -33.659 -11.573 -0.104 1.00 83.38 494 ASP A O 1
ATOM 3875 N N . LEU A 1 495 ? -33.381 -9.426 0.489 1.00 89.56 495 LEU A N 1
ATOM 3876 C CA . LEU A 1 495 ? -32.118 -9.205 -0.210 1.00 89.56 495 LEU A CA 1
ATOM 3877 C C . LEU A 1 495 ? -31.004 -8.834 0.782 1.00 89.56 495 LEU A C 1
ATOM 3879 O O . LEU A 1 495 ? -31.221 -7.968 1.634 1.00 89.56 495 LEU A O 1
ATOM 3883 N N . PRO A 1 496 ? -29.783 -9.388 0.639 1.00 92.25 496 PRO A N 1
ATOM 3884 C CA . PRO A 1 496 ? -28.660 -9.141 1.551 1.00 92.25 496 PRO A CA 1
ATOM 3885 C C . PRO A 1 496 ? -27.950 -7.796 1.296 1.00 92.25 496 PRO A C 1
ATOM 3887 O O . PRO A 1 496 ? -26.732 -7.699 1.377 1.00 92.25 496 PRO A O 1
ATOM 3890 N N . SER A 1 497 ? -28.705 -6.747 0.974 1.00 94.62 497 SER A N 1
ATOM 3891 C CA . SER A 1 497 ? -28.183 -5.408 0.695 1.00 94.62 497 SER A CA 1
ATOM 3892 C C . SER A 1 497 ? -27.814 -4.682 1.990 1.00 94.62 497 SER A C 1
ATOM 3894 O O . SER A 1 497 ? -28.688 -4.401 2.820 1.00 94.62 497 SER A O 1
ATOM 3896 N N . ARG A 1 498 ? -26.546 -4.275 2.144 1.00 94.88 498 ARG A N 1
ATOM 3897 C CA . ARG A 1 498 ? -26.120 -3.425 3.272 1.00 94.88 498 ARG A CA 1
ATOM 3898 C C . ARG A 1 498 ? -26.863 -2.095 3.327 1.00 94.88 498 ARG A C 1
ATOM 3900 O O . ARG A 1 498 ? -27.117 -1.611 4.424 1.00 94.88 498 ARG A O 1
ATOM 3907 N N . LEU A 1 499 ? -27.264 -1.538 2.184 1.00 95.88 499 LEU A N 1
ATOM 3908 C CA . LEU A 1 499 ? -28.088 -0.325 2.140 1.00 95.88 499 LEU A CA 1
ATOM 3909 C C . LEU A 1 499 ? -29.444 -0.529 2.839 1.00 95.88 499 LEU A C 1
ATOM 3911 O O . LEU A 1 499 ? -29.939 0.384 3.487 1.00 95.88 499 LEU A O 1
ATOM 3915 N N . PHE A 1 500 ? -30.038 -1.721 2.746 1.00 95.06 500 PHE A N 1
ATOM 3916 C CA . PHE A 1 500 ? -31.322 -2.014 3.396 1.00 95.06 500 PHE A CA 1
ATOM 3917 C C . PHE A 1 500 ? -31.151 -2.457 4.847 1.00 95.06 500 PHE A C 1
ATOM 3919 O O . PHE A 1 500 ? -32.014 -2.183 5.680 1.00 95.06 500 PHE A O 1
ATOM 3926 N N . ARG A 1 501 ? -30.030 -3.119 5.162 1.00 94.50 501 ARG A N 1
ATOM 3927 C CA . ARG A 1 501 ? -29.697 -3.527 6.532 1.00 94.50 501 ARG A CA 1
ATOM 3928 C C . ARG A 1 501 ? -29.320 -2.344 7.413 1.00 94.50 501 ARG A C 1
ATOM 3930 O O . ARG A 1 501 ? -29.642 -2.357 8.596 1.00 94.50 501 ARG A O 1
ATOM 3937 N N . PHE A 1 502 ? -28.676 -1.332 6.841 1.00 94.31 502 PHE A N 1
ATOM 3938 C CA . PHE A 1 502 ? -28.260 -0.131 7.552 1.00 94.31 502 PHE A CA 1
ATOM 3939 C C . PHE A 1 502 ? -28.714 1.130 6.800 1.00 94.31 502 PHE A C 1
ATOM 3941 O O . PHE A 1 502 ? -27.870 1.834 6.241 1.00 94.31 502 PHE A O 1
ATOM 3948 N N . PRO A 1 503 ? -30.030 1.408 6.738 1.00 95.19 503 PRO A N 1
ATOM 3949 C CA . PRO A 1 503 ? -30.590 2.457 5.884 1.00 95.19 503 PRO A CA 1
ATOM 3950 C C . PRO A 1 503 ? -30.422 3.875 6.445 1.00 95.19 503 PRO A C 1
ATOM 3952 O O . PRO A 1 503 ? -30.592 4.842 5.700 1.00 95.19 503 PRO A O 1
ATOM 3955 N N . VAL A 1 504 ? -30.085 3.999 7.733 1.00 95.94 504 VAL A N 1
ATOM 3956 C CA . VAL A 1 504 ? -29.952 5.272 8.452 1.00 95.94 504 VAL A CA 1
ATOM 3957 C C . VAL A 1 504 ? -28.552 5.398 9.043 1.00 95.94 504 VAL A C 1
ATOM 3959 O O . VAL A 1 504 ? -28.021 4.436 9.602 1.00 95.94 504 VAL A O 1
ATOM 3962 N N . GLU A 1 505 ? -27.979 6.589 8.928 1.00 94.12 505 GLU A N 1
ATOM 3963 C CA . GLU A 1 505 ? -26.759 7.020 9.591 1.00 94.12 505 GLU A CA 1
ATOM 3964 C C . GLU A 1 505 ? -27.073 8.018 10.707 1.00 94.12 505 GLU A C 1
ATOM 3966 O O . GLU A 1 505 ? -27.870 8.935 10.533 1.00 94.12 505 GLU A O 1
ATOM 3971 N N . PHE A 1 506 ? -26.424 7.852 11.847 1.00 93.81 506 PHE A N 1
ATOM 3972 C CA . PHE A 1 506 ? -26.401 8.787 12.948 1.00 93.81 506 PHE A CA 1
ATOM 3973 C C . PHE A 1 506 ? -25.225 9.751 12.773 1.00 93.81 506 PHE A C 1
ATOM 3975 O O . PHE A 1 506 ? -24.071 9.337 12.628 1.00 93.81 506 PHE A O 1
ATOM 3982 N N . MET A 1 507 ? -25.537 11.041 12.788 1.00 89.69 507 MET A N 1
ATOM 3983 C CA . MET A 1 507 ? -24.566 12.123 12.843 1.00 89.69 507 MET A CA 1
ATOM 3984 C C . MET A 1 507 ? -24.606 12.750 14.226 1.00 89.69 507 MET A C 1
ATOM 3986 O O . MET A 1 507 ? -25.655 13.237 14.639 1.00 89.69 507 MET A O 1
ATOM 3990 N N . ASP A 1 508 ? -23.474 12.742 14.920 1.00 86.19 508 ASP A N 1
ATOM 3991 C CA . ASP A 1 508 ? -23.327 13.419 16.207 1.00 86.19 508 ASP A CA 1
ATOM 3992 C C . ASP A 1 508 ? -23.350 14.950 16.065 1.00 86.19 508 ASP A C 1
ATOM 3994 O O . ASP A 1 508 ? -23.234 15.512 14.971 1.00 86.19 508 ASP A O 1
ATOM 3998 N N . ALA A 1 509 ? -23.507 15.631 17.198 1.00 80.81 509 ALA A N 1
ATOM 3999 C CA . ALA A 1 509 ? -23.622 17.079 17.259 1.00 80.81 509 ALA A CA 1
ATOM 4000 C C . ALA A 1 509 ? -22.346 17.805 16.815 1.00 80.81 509 ALA A C 1
ATOM 4002 O O . ALA A 1 509 ? -22.448 18.894 16.249 1.00 80.81 509 ALA A O 1
ATOM 4003 N N . GLU A 1 510 ? -21.162 17.218 17.020 1.00 76.06 510 GLU A N 1
ATOM 4004 C CA . GLU A 1 510 ? -19.894 17.814 16.586 1.00 76.06 510 GLU A CA 1
ATOM 4005 C C . GLU A 1 510 ? -19.829 17.914 15.059 1.00 76.06 510 GLU A C 1
ATOM 4007 O O . GLU A 1 510 ? -19.443 18.949 14.514 1.00 76.06 510 GLU A O 1
ATOM 4012 N N . ARG A 1 511 ? -20.281 16.871 14.356 1.00 72.69 511 ARG A N 1
ATOM 4013 C CA . ARG A 1 511 ? -20.341 16.841 12.888 1.00 72.69 511 ARG A CA 1
ATOM 4014 C C . ARG A 1 511 ? -21.583 17.520 12.317 1.00 72.69 511 ARG A C 1
ATOM 4016 O O . ARG A 1 511 ? -21.524 18.093 11.234 1.00 72.69 511 ARG A O 1
ATOM 4023 N N . GLY A 1 512 ? -22.704 17.472 13.033 1.00 63.50 512 GLY A N 1
ATOM 4024 C CA . GLY A 1 512 ? -24.001 18.019 12.624 1.00 63.50 512 GLY A CA 1
ATOM 4025 C C . GLY A 1 512 ? -24.157 19.534 12.808 1.00 63.50 512 GLY A C 1
ATOM 4026 O O . GLY A 1 512 ? -25.272 20.054 12.684 1.00 63.50 512 GLY A O 1
ATOM 4027 N N . GLY A 1 513 ? -23.076 20.254 13.129 1.00 66.38 513 GLY A N 1
ATOM 4028 C CA . GLY A 1 513 ? -23.093 21.707 13.326 1.00 66.38 513 GLY A CA 1
ATOM 4029 C C . GLY A 1 513 ? -23.788 22.146 14.619 1.00 66.38 513 GLY A C 1
ATOM 4030 O O . GLY A 1 513 ? -24.466 23.171 14.631 1.00 66.38 513 GLY A O 1
ATOM 4031 N N . GLY A 1 514 ? -23.652 21.361 15.691 1.00 72.31 514 GLY A N 1
ATOM 4032 C CA . GLY A 1 514 ? -24.175 21.652 17.030 1.00 72.31 514 GLY A CA 1
ATOM 4033 C C . GLY A 1 514 ? -25.415 20.852 17.441 1.00 72.31 514 GLY A C 1
ATOM 4034 O O . GLY A 1 514 ? -25.855 20.986 18.580 1.00 72.31 514 GLY A O 1
ATOM 4035 N N . GLN A 1 515 ? -25.983 20.020 16.559 1.00 81.31 515 GLN A N 1
ATOM 4036 C CA . GLN A 1 515 ? -27.102 19.121 16.876 1.00 81.31 515 GLN A CA 1
ATOM 4037 C C . GLN A 1 515 ? -26.980 17.794 16.132 1.00 81.31 515 GLN A C 1
ATOM 4039 O O . GLN A 1 515 ? -26.676 17.782 14.936 1.00 81.31 515 GLN A O 1
ATOM 4044 N N . SER A 1 516 ? -27.266 16.698 16.832 1.00 89.94 516 SER A N 1
ATOM 4045 C CA . SER A 1 516 ? -27.256 15.350 16.267 1.00 89.94 516 SER A CA 1
ATOM 4046 C C . SER A 1 516 ? -28.470 15.094 15.387 1.00 89.94 516 SER A C 1
ATOM 4048 O O . SER A 1 516 ? -29.558 15.617 15.634 1.00 89.94 516 SER A O 1
ATOM 4050 N N . ARG A 1 517 ? -28.289 14.292 14.335 1.00 91.25 517 ARG A N 1
ATOM 4051 C CA . ARG A 1 517 ? -29.298 14.064 13.292 1.00 91.25 517 ARG A CA 1
ATOM 4052 C C . ARG A 1 517 ? -29.277 12.622 12.806 1.00 91.25 517 ARG A C 1
ATOM 4054 O O . ARG A 1 517 ? -28.275 11.920 12.934 1.00 91.25 517 ARG A O 1
ATOM 4061 N N . LEU A 1 518 ? -30.384 12.199 12.204 1.00 94.81 518 LEU A N 1
ATOM 4062 C CA . LEU A 1 518 ? -30.498 10.915 11.517 1.00 94.81 518 LEU A CA 1
ATOM 4063 C C . LEU A 1 518 ? -30.631 11.148 10.017 1.00 94.81 518 LEU A C 1
ATOM 4065 O O . LEU A 1 518 ? -31.585 11.781 9.570 1.00 94.81 518 LEU A O 1
ATOM 4069 N N . LEU A 1 519 ? -29.693 10.607 9.245 1.00 94.31 519 LEU A N 1
ATOM 4070 C CA . LEU A 1 519 ? -29.657 10.742 7.798 1.00 94.31 519 LEU A CA 1
ATOM 4071 C C . LEU A 1 519 ? -29.969 9.421 7.103 1.00 94.31 519 LEU A C 1
ATOM 4073 O O . LEU A 1 519 ? -29.408 8.378 7.424 1.00 94.31 519 LEU A O 1
ATOM 4077 N N . LEU A 1 520 ? -30.841 9.449 6.103 1.00 95.88 520 LEU A N 1
ATOM 4078 C CA . LEU A 1 520 ? -31.031 8.328 5.190 1.00 95.88 520 LEU A CA 1
ATOM 4079 C C . LEU A 1 520 ? -29.783 8.167 4.326 1.00 95.88 520 LEU A C 1
ATOM 4081 O O . LEU A 1 520 ? -29.231 9.145 3.844 1.00 95.88 520 LEU A O 1
ATOM 4085 N N . ARG A 1 521 ? -29.370 6.930 4.058 1.00 95.00 521 ARG A N 1
ATOM 4086 C CA . ARG A 1 521 ? -28.208 6.636 3.198 1.00 95.00 521 ARG A CA 1
ATOM 4087 C C . ARG A 1 521 ? -28.525 6.601 1.703 1.00 95.00 521 ARG A C 1
ATOM 4089 O O . ARG A 1 521 ? -27.619 6.502 0.880 1.00 95.00 521 ARG A O 1
ATOM 4096 N N . HIS A 1 522 ? -29.805 6.689 1.342 1.00 95.81 522 HIS A N 1
ATOM 4097 C CA . HIS A 1 522 ? -30.266 6.833 -0.037 1.00 95.81 522 HIS A CA 1
ATOM 4098 C C . HIS A 1 522 ? -31.678 7.449 -0.062 1.00 95.81 522 HIS A C 1
ATOM 4100 O O . HIS A 1 522 ? -32.502 7.087 0.779 1.00 95.81 522 HIS A O 1
ATOM 4106 N N . PRO A 1 523 ? -32.026 8.315 -1.033 1.00 94.62 523 PRO A N 1
ATOM 4107 C CA . PRO A 1 523 ? -33.292 9.052 -1.029 1.00 94.62 523 PRO A CA 1
ATOM 4108 C C . PRO A 1 523 ? -34.530 8.180 -1.207 1.00 94.62 523 PRO A C 1
ATOM 4110 O O . PRO A 1 523 ? -35.619 8.641 -0.906 1.00 94.62 523 PRO A O 1
ATOM 4113 N N . LEU A 1 524 ? -34.393 6.956 -1.723 1.00 95.44 524 LEU A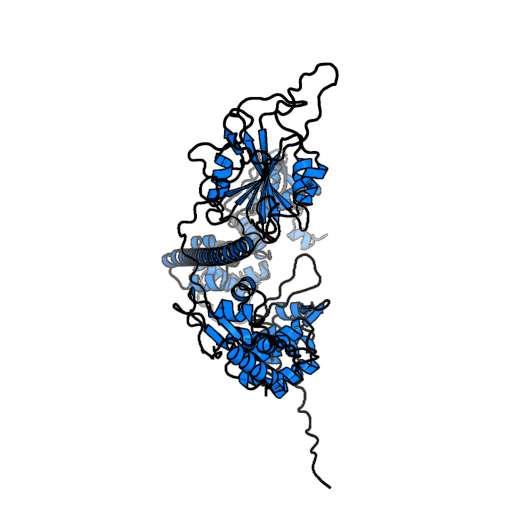 N 1
ATOM 4114 C CA . LEU A 1 524 ? -35.524 6.071 -2.041 1.00 95.44 524 LEU A CA 1
ATOM 4115 C C . LEU A 1 524 ? -35.744 4.936 -1.031 1.00 95.44 524 LEU A C 1
ATOM 4117 O O . LEU A 1 524 ? -36.658 4.141 -1.227 1.00 95.44 524 LEU A O 1
ATOM 4121 N N . VAL A 1 525 ? -34.929 4.802 0.026 1.00 93.75 525 VAL A N 1
ATOM 4122 C CA . VAL A 1 525 ? -35.022 3.636 0.948 1.00 93.75 525 VAL A CA 1
ATOM 4123 C C . VAL A 1 525 ? -36.360 3.525 1.665 1.00 93.75 525 VAL A C 1
ATOM 4125 O O . VAL A 1 525 ? -36.769 2.422 2.001 1.00 93.75 525 VAL A O 1
ATOM 4128 N N . TRP A 1 526 ? -37.090 4.630 1.799 1.00 90.00 526 TRP A N 1
ATOM 4129 C CA . TRP A 1 526 ? -38.462 4.657 2.306 1.00 90.00 526 TRP A CA 1
ATOM 4130 C C . TRP A 1 526 ? -39.482 3.932 1.409 1.00 90.00 526 TRP A C 1
ATOM 4132 O O . TRP A 1 526 ? -40.621 3.759 1.827 1.00 90.00 526 TRP A O 1
ATOM 4142 N N . GLN A 1 527 ? -39.114 3.529 0.187 1.00 91.69 527 GLN A N 1
ATOM 4143 C CA . GLN A 1 527 ? -39.959 2.721 -0.705 1.00 91.69 527 GLN A CA 1
ATOM 4144 C C . GLN A 1 527 ? -39.862 1.215 -0.426 1.00 91.69 527 GLN A C 1
ATOM 4146 O O . GLN A 1 527 ? -40.605 0.434 -1.020 1.00 91.69 527 GLN A O 1
ATOM 4151 N N . VAL A 1 528 ? -38.914 0.784 0.411 1.00 91.38 528 VAL A N 1
ATOM 4152 C CA . VAL A 1 528 ? -38.769 -0.618 0.811 1.00 91.38 528 VAL A CA 1
ATOM 4153 C C . VAL A 1 528 ? -39.573 -0.815 2.086 1.00 91.38 528 VAL A C 1
ATOM 4155 O O . VAL A 1 528 ? -39.192 -0.273 3.116 1.00 91.38 528 VAL A O 1
ATOM 4158 N N . LEU A 1 529 ? -40.651 -1.602 2.027 1.00 89.12 529 LEU A N 1
ATOM 4159 C CA . LEU A 1 529 ? -41.613 -1.762 3.126 1.00 89.12 529 LEU A CA 1
ATOM 4160 C C . LEU A 1 529 ? -40.935 -2.065 4.474 1.00 89.12 529 LEU A C 1
ATOM 4162 O O . LEU A 1 529 ? -41.172 -1.368 5.455 1.00 89.12 529 LEU A O 1
ATOM 4166 N N . GLN A 1 530 ? -40.004 -3.026 4.494 1.00 89.31 530 GLN A N 1
ATOM 4167 C CA . GLN A 1 530 ? -39.270 -3.410 5.705 1.00 89.31 530 GLN A CA 1
ATOM 4168 C C . GLN A 1 530 ? -38.368 -2.291 6.251 1.00 89.31 530 GLN A C 1
ATOM 4170 O O . GLN A 1 530 ? -37.991 -2.314 7.419 1.00 89.31 530 GLN A O 1
ATOM 4175 N N . VAL A 1 531 ? -37.960 -1.335 5.412 1.00 93.12 531 VAL A N 1
ATOM 4176 C CA . VAL A 1 531 ? -37.228 -0.138 5.846 1.00 93.12 531 VAL A CA 1
ATOM 4177 C C . VAL A 1 531 ? -38.208 0.930 6.316 1.00 93.12 531 VAL A C 1
ATOM 4179 O O . VAL A 1 531 ? -37.951 1.546 7.340 1.00 93.12 531 VAL A O 1
ATOM 4182 N N . THR A 1 532 ? -39.332 1.133 5.629 1.00 93.19 532 THR A N 1
ATOM 4183 C CA . THR A 1 532 ? -40.374 2.092 6.027 1.00 93.19 532 THR A CA 1
ATOM 4184 C C . THR A 1 532 ? -40.874 1.828 7.445 1.00 93.19 532 THR A C 1
ATOM 4186 O O . THR A 1 532 ? -40.944 2.765 8.238 1.00 93.19 532 THR A O 1
ATOM 4189 N N . ASP A 1 533 ? -41.130 0.562 7.789 1.00 92.94 533 ASP A N 1
ATOM 4190 C CA . ASP A 1 533 ? -41.543 0.161 9.140 1.00 92.94 533 ASP A CA 1
ATOM 4191 C C . ASP A 1 533 ? -40.471 0.507 10.186 1.00 92.94 533 ASP A C 1
ATOM 4193 O O . ASP A 1 533 ? -40.776 1.001 11.270 1.00 92.94 533 ASP A O 1
ATOM 4197 N N . PHE A 1 534 ? -39.194 0.321 9.841 1.00 95.12 534 PHE A N 1
ATOM 4198 C CA . PHE A 1 534 ? -38.072 0.679 10.708 1.00 95.12 534 PHE A CA 1
ATOM 4199 C C . PHE A 1 534 ? -37.915 2.197 10.878 1.00 95.12 534 PHE A C 1
ATOM 4201 O O . PHE A 1 534 ? -37.640 2.667 11.979 1.00 95.12 534 PHE A O 1
ATOM 4208 N N . LEU A 1 535 ? -38.121 2.982 9.815 1.00 96.12 535 LEU A N 1
ATOM 4209 C CA . LEU A 1 535 ? -38.104 4.447 9.899 1.00 96.12 535 LEU A CA 1
ATOM 4210 C C . LEU A 1 535 ? -39.234 4.970 10.798 1.00 96.12 535 LEU A C 1
ATOM 4212 O O . LEU A 1 535 ? -39.006 5.896 11.574 1.00 96.12 535 LEU A O 1
ATOM 4216 N N . ALA A 1 536 ? -40.420 4.358 10.723 1.00 94.50 536 ALA A N 1
ATOM 4217 C CA . ALA A 1 536 ? -41.544 4.688 11.595 1.00 94.50 536 ALA A CA 1
ATOM 4218 C C . ALA A 1 536 ? -41.257 4.331 13.065 1.00 94.50 536 ALA A C 1
ATOM 4220 O O . ALA A 1 536 ? -41.545 5.134 13.949 1.00 94.50 536 ALA A O 1
ATOM 4221 N N . ASP A 1 537 ? -40.635 3.175 13.330 1.00 95.25 537 ASP A N 1
ATOM 4222 C CA . ASP A 1 537 ? -40.209 2.772 14.680 1.00 95.25 537 ASP A CA 1
ATOM 4223 C C . ASP A 1 537 ? -39.171 3.744 15.269 1.00 95.25 537 ASP A C 1
ATOM 4225 O O . ASP A 1 537 ? -39.280 4.137 16.431 1.00 95.25 537 ASP A O 1
ATOM 4229 N N . ILE A 1 538 ? -38.206 4.205 14.460 1.00 96.25 538 ILE A N 1
ATOM 4230 C CA . ILE A 1 538 ? -37.239 5.241 14.861 1.00 96.25 538 ILE A CA 1
ATOM 4231 C C . ILE A 1 538 ? -37.957 6.536 15.257 1.00 96.25 538 ILE A C 1
ATOM 4233 O O . ILE A 1 538 ? -37.704 7.062 16.344 1.00 96.25 538 ILE A O 1
ATOM 4237 N N . GLU A 1 539 ? -38.847 7.045 14.401 1.00 96.25 539 GLU A N 1
ATOM 4238 C CA . GLU A 1 539 ? -39.573 8.298 14.646 1.00 96.25 539 GLU A CA 1
ATOM 4239 C C . GLU A 1 539 ? -40.466 8.188 15.890 1.00 96.25 539 GLU A C 1
ATOM 4241 O O . GLU A 1 539 ? -40.461 9.083 16.733 1.00 96.25 539 GLU A O 1
ATOM 4246 N N . GLN A 1 540 ? -41.154 7.058 16.073 1.00 95.69 540 GLN A N 1
ATOM 4247 C CA . GLN A 1 540 ? -41.990 6.799 17.246 1.00 95.69 540 GLN A CA 1
ATOM 4248 C C . GLN A 1 540 ? -41.184 6.758 18.554 1.00 95.69 540 GLN A C 1
ATOM 4250 O O . GLN A 1 540 ? -41.643 7.269 19.576 1.00 95.69 540 GLN A O 1
ATOM 4255 N N . LYS A 1 541 ? -40.004 6.130 18.545 1.00 94.75 541 LYS A N 1
ATOM 4256 C CA . LYS A 1 541 ? -39.173 5.924 19.742 1.00 94.75 541 LYS A CA 1
ATOM 4257 C C . LYS A 1 541 ? -38.338 7.140 20.126 1.00 94.75 541 LYS A C 1
ATOM 4259 O O . LYS A 1 541 ? -38.091 7.354 21.309 1.00 94.75 541 LYS A O 1
ATOM 4264 N N . THR A 1 542 ? -37.882 7.911 19.142 1.00 94.56 542 THR A N 1
ATOM 4265 C CA . THR A 1 542 ? -36.930 9.015 19.357 1.00 94.56 542 THR A CA 1
ATOM 4266 C C . THR A 1 542 ? -37.545 10.397 19.169 1.00 94.56 542 THR A C 1
ATOM 4268 O O . THR A 1 542 ? -36.952 11.386 19.588 1.00 94.56 542 THR A O 1
ATOM 4271 N N . GLY A 1 543 ? -38.711 10.489 18.522 1.00 92.62 543 GLY A N 1
ATOM 4272 C CA . GLY A 1 543 ? -39.300 11.757 18.093 1.00 92.62 543 GLY A CA 1
ATOM 4273 C C . GLY A 1 543 ? -38.553 12.434 16.937 1.00 92.62 543 GLY A C 1
ATOM 4274 O O . GLY A 1 543 ? -38.934 13.532 16.535 1.00 92.62 543 GLY A O 1
ATOM 4275 N N . VAL A 1 544 ? -37.498 11.808 16.395 1.00 93.00 544 VAL A N 1
ATOM 4276 C CA . VAL A 1 544 ? -36.679 12.346 15.304 1.00 93.00 544 VAL A CA 1
ATOM 4277 C C . VAL A 1 544 ? -36.907 11.532 14.041 1.00 93.00 544 VAL A C 1
ATOM 4279 O O . VAL A 1 544 ? -36.687 10.322 14.004 1.00 93.00 544 VAL A O 1
ATOM 4282 N N . ARG A 1 545 ? -37.314 12.218 12.974 1.00 93.50 545 ARG A N 1
ATOM 4283 C CA . ARG A 1 545 ? -37.522 11.608 11.664 1.00 93.50 545 ARG A CA 1
ATOM 4284 C C . ARG A 1 545 ? -36.224 11.619 10.849 1.00 93.50 545 ARG A C 1
ATOM 4286 O O . ARG A 1 545 ? -35.689 12.704 10.622 1.00 93.50 545 ARG A O 1
ATOM 4293 N N . PRO A 1 546 ? -35.740 10.466 10.350 1.00 95.81 546 PRO A N 1
ATOM 4294 C CA . PRO A 1 546 ? -34.586 10.441 9.457 1.00 95.81 546 PRO A CA 1
ATOM 4295 C C . PRO A 1 546 ? -34.839 11.188 8.140 1.00 95.81 546 PRO A C 1
ATOM 4297 O O . PRO A 1 546 ? -35.879 10.997 7.502 1.00 95.81 546 PRO A O 1
ATOM 4300 N N . THR A 1 547 ? -33.879 12.002 7.700 1.00 94.06 547 THR A N 1
ATOM 4301 C CA . THR A 1 547 ? -33.979 12.832 6.484 1.00 94.06 547 THR A CA 1
ATOM 4302 C C . THR A 1 547 ? -32.911 12.478 5.458 1.00 94.06 547 THR A C 1
ATOM 4304 O O . THR A 1 547 ? -31.834 12.018 5.805 1.00 94.06 547 THR A O 1
ATOM 4307 N N . TRP A 1 548 ? -33.184 12.675 4.168 1.00 94.25 548 TRP A N 1
ATOM 4308 C CA . TRP A 1 548 ? -32.156 12.543 3.130 1.00 94.25 548 TRP A CA 1
ATOM 4309 C C . TRP A 1 548 ? -31.481 13.889 2.873 1.00 94.25 548 TRP A C 1
ATOM 4311 O O . TRP A 1 548 ? -32.169 14.887 2.658 1.00 94.25 548 TRP A O 1
ATOM 4321 N N . GLU A 1 549 ? -30.153 13.875 2.803 1.00 90.94 549 GLU A N 1
ATOM 4322 C CA . GLU A 1 549 ? -29.341 14.990 2.324 1.00 90.94 549 GLU A CA 1
ATOM 4323 C C . GLU A 1 549 ? -28.413 14.482 1.206 1.00 90.94 549 GLU A C 1
ATOM 4325 O O . GLU A 1 549 ? -27.865 13.385 1.317 1.00 90.94 549 GLU A O 1
ATOM 4330 N N . PRO A 1 550 ? -28.254 15.228 0.095 1.00 85.06 550 PRO A N 1
ATOM 4331 C CA . PRO A 1 550 ? -27.456 14.772 -1.042 1.00 85.06 550 PRO A CA 1
ATOM 4332 C C . PRO A 1 550 ? -25.949 14.782 -0.765 1.00 85.06 550 PRO A C 1
ATOM 4334 O O . PRO A 1 550 ? -25.211 14.019 -1.388 1.00 85.06 550 PRO A O 1
ATOM 4337 N N . LEU A 1 551 ? -25.495 15.650 0.141 1.00 88.19 551 LEU A N 1
ATOM 4338 C CA . LEU A 1 551 ? -24.089 15.849 0.461 1.00 88.19 551 LEU A CA 1
ATOM 4339 C C . LEU A 1 551 ? -23.841 15.608 1.949 1.00 88.19 551 LEU A C 1
ATOM 4341 O O . LEU A 1 551 ? -24.708 15.885 2.772 1.00 88.19 551 LEU A O 1
ATOM 4345 N N . ASP A 1 552 ? -22.655 15.102 2.268 1.00 82.31 552 ASP A N 1
ATOM 4346 C CA . ASP A 1 552 ? -22.161 14.964 3.633 1.00 82.31 552 ASP A CA 1
ATOM 4347 C C . ASP A 1 552 ? -21.611 16.297 4.173 1.00 82.31 552 ASP A C 1
ATOM 4349 O O . ASP A 1 552 ? -21.541 17.308 3.466 1.00 82.31 552 ASP A O 1
ATOM 4353 N N . GLU A 1 553 ? -21.163 16.298 5.427 1.00 77.31 553 GLU A N 1
ATOM 4354 C CA . GLU A 1 553 ? -20.607 17.467 6.116 1.00 77.31 553 GLU A CA 1
ATOM 4355 C C . GLU A 1 553 ? -19.323 18.036 5.471 1.00 77.31 553 GLU A C 1
ATOM 4357 O O . GLU A 1 553 ? -18.874 19.124 5.828 1.00 77.31 553 GLU A O 1
ATOM 4362 N N . PHE A 1 554 ? -18.741 17.332 4.493 1.00 80.50 554 PHE A N 1
ATOM 4363 C CA . PHE A 1 554 ? -17.573 17.754 3.718 1.00 80.50 554 PHE A CA 1
ATOM 4364 C C . PHE A 1 554 ? -17.918 18.113 2.262 1.00 80.50 554 PHE A C 1
ATOM 4366 O O . PHE A 1 554 ? -17.012 18.336 1.456 1.00 80.50 554 PHE A O 1
ATOM 4373 N N . GLY A 1 555 ? -19.205 18.154 1.901 1.00 82.88 555 GLY A N 1
ATOM 4374 C CA . GLY A 1 555 ? -19.666 18.468 0.549 1.00 82.88 555 GLY A CA 1
ATOM 4375 C C . GLY A 1 555 ? -19.498 17.328 -0.462 1.00 82.88 555 GLY A C 1
ATOM 4376 O O . GLY A 1 555 ? -19.453 17.587 -1.664 1.00 82.88 555 GLY A O 1
ATOM 4377 N N . ARG A 1 556 ? -19.378 16.074 -0.009 1.00 85.75 556 ARG A N 1
ATOM 4378 C CA . ARG A 1 556 ? -19.252 14.880 -0.869 1.00 85.75 556 ARG A CA 1
ATOM 4379 C C . ARG A 1 556 ? -20.590 14.159 -0.983 1.00 85.75 556 ARG A C 1
ATOM 4381 O O . ARG A 1 556 ? -21.391 14.235 -0.065 1.00 85.75 556 ARG A O 1
ATOM 4388 N N . ASP A 1 557 ? -20.820 13.412 -2.062 1.00 90.38 557 ASP A N 1
ATOM 4389 C CA . ASP A 1 557 ? -22.037 12.596 -2.211 1.00 90.38 557 ASP A CA 1
ATOM 4390 C C . ASP A 1 557 ? -22.141 11.551 -1.090 1.00 90.38 557 ASP A C 1
ATOM 4392 O O . ASP A 1 557 ? -21.385 10.576 -1.044 1.00 90.38 557 ASP A O 1
ATOM 4396 N N . PHE A 1 558 ? -23.099 11.765 -0.188 1.00 89.50 558 PHE A N 1
ATOM 4397 C CA . PHE A 1 558 ? -23.288 10.941 1.003 1.00 89.50 558 PHE A CA 1
ATOM 4398 C C . PHE A 1 558 ? -23.724 9.505 0.662 1.00 89.50 558 PHE A C 1
ATOM 4400 O O . PHE A 1 558 ? -23.349 8.540 1.334 1.00 89.50 558 PHE A O 1
ATOM 4407 N N . GLY A 1 559 ? -24.498 9.346 -0.415 1.00 92.44 559 GLY A N 1
ATOM 4408 C CA . GLY A 1 559 ? -25.073 8.067 -0.829 1.00 92.44 559 GLY A CA 1
ATOM 4409 C C . GLY A 1 559 ? -24.169 7.233 -1.734 1.00 92.44 559 GLY A C 1
ATOM 4410 O O . GLY A 1 559 ? -24.432 6.042 -1.902 1.00 92.44 559 GLY A O 1
ATOM 4411 N N . ASP A 1 560 ? -23.113 7.814 -2.312 1.00 94.06 560 ASP A N 1
ATOM 4412 C CA . ASP A 1 560 ? -22.273 7.176 -3.337 1.00 94.06 560 ASP A CA 1
ATOM 4413 C C . ASP A 1 560 ? -21.762 5.791 -2.911 1.00 94.06 560 ASP A C 1
ATOM 4415 O O . ASP A 1 560 ? -21.974 4.774 -3.584 1.00 94.06 560 ASP A O 1
ATOM 4419 N N . LYS A 1 561 ? -21.187 5.726 -1.709 1.00 94.19 561 LYS A N 1
ATOM 4420 C CA . LYS A 1 561 ? -20.672 4.489 -1.113 1.00 94.19 561 LYS A CA 1
ATOM 4421 C C . LYS A 1 561 ? -21.765 3.434 -0.908 1.00 94.19 561 LYS A C 1
ATOM 4423 O O . LYS A 1 561 ? -21.513 2.238 -1.064 1.00 94.19 561 LYS A O 1
ATOM 4428 N N . TRP A 1 562 ? -22.977 3.858 -0.566 1.00 95.25 562 TRP A N 1
ATOM 4429 C CA . TRP A 1 562 ? -24.100 2.964 -0.285 1.00 95.25 562 TRP A CA 1
ATOM 4430 C C . TRP A 1 562 ? -24.736 2.409 -1.553 1.00 95.25 562 TRP A C 1
ATOM 4432 O O . TRP A 1 562 ? -25.074 1.224 -1.591 1.00 95.25 562 TRP A O 1
ATOM 4442 N N . ARG A 1 563 ? -24.800 3.219 -2.616 1.00 96.81 563 ARG A N 1
ATOM 4443 C CA . ARG A 1 563 ? -25.149 2.758 -3.965 1.00 96.81 563 ARG A CA 1
ATOM 4444 C C . ARG A 1 563 ? -24.159 1.691 -4.437 1.00 96.81 563 ARG A C 1
ATOM 4446 O O . ARG A 1 563 ? -24.573 0.670 -4.986 1.00 96.81 563 ARG A O 1
ATOM 4453 N N . TRP A 1 564 ? -22.865 1.858 -4.153 1.00 97.12 564 TRP A N 1
ATOM 4454 C CA . TRP A 1 564 ? -21.846 0.852 -4.484 1.00 97.12 564 TRP A CA 1
ATOM 4455 C C . TRP A 1 564 ? -22.036 -0.455 -3.710 1.00 97.12 564 TRP A C 1
ATOM 4457 O O . TRP A 1 564 ? -22.050 -1.531 -4.307 1.00 97.12 564 TRP A O 1
ATOM 4467 N N . TYR A 1 565 ? -22.237 -0.379 -2.393 1.00 96.94 565 TYR A N 1
ATOM 4468 C CA . TYR A 1 565 ? -22.488 -1.571 -1.581 1.00 96.94 565 TYR A CA 1
ATOM 4469 C C . TYR A 1 565 ? -23.742 -2.323 -2.010 1.00 96.94 565 TYR A C 1
ATOM 4471 O O . TYR A 1 565 ? -23.698 -3.546 -2.100 1.00 96.94 565 TYR A O 1
ATOM 4479 N N . HIS A 1 566 ? -24.814 -1.608 -2.360 1.00 97.62 566 HIS A N 1
ATOM 4480 C CA . HIS A 1 566 ? -26.019 -2.227 -2.898 1.00 97.62 566 HIS A CA 1
ATOM 4481 C C . HIS A 1 566 ? -25.738 -3.054 -4.163 1.00 97.62 566 HIS A C 1
ATOM 4483 O O . HIS A 1 566 ? -26.190 -4.194 -4.259 1.00 97.62 566 HIS A O 1
ATOM 4489 N N . ALA A 1 567 ? -24.948 -2.513 -5.098 1.00 97.62 567 ALA A N 1
ATOM 4490 C CA . ALA A 1 567 ? -24.576 -3.224 -6.317 1.00 97.62 567 ALA A CA 1
ATOM 4491 C C . ALA A 1 567 ? -23.749 -4.484 -6.017 1.00 97.62 567 ALA A C 1
ATOM 4493 O O . ALA A 1 567 ? -24.108 -5.576 -6.451 1.00 97.62 567 ALA A O 1
ATOM 4494 N N . VAL A 1 568 ? -22.672 -4.363 -5.236 1.00 96.94 568 VAL A N 1
ATOM 4495 C CA . VAL A 1 568 ? -21.750 -5.484 -4.964 1.00 96.94 568 VAL A CA 1
ATOM 4496 C C . VAL A 1 568 ? -22.402 -6.606 -4.163 1.00 96.94 568 VAL A C 1
ATOM 4498 O O . VAL A 1 568 ? -22.173 -7.777 -4.457 1.00 96.94 568 VAL A O 1
ATOM 4501 N N . ASP A 1 569 ? -23.228 -6.271 -3.171 1.00 97.06 569 ASP A N 1
ATOM 4502 C CA . ASP A 1 569 ? -23.865 -7.271 -2.307 1.00 97.06 569 ASP A CA 1
ATOM 4503 C C . ASP A 1 569 ? -24.830 -8.176 -3.085 1.00 97.06 569 ASP A C 1
ATOM 4505 O O . ASP A 1 569 ? -25.030 -9.341 -2.728 1.00 97.06 569 ASP A O 1
ATOM 4509 N N . LEU A 1 570 ? -25.423 -7.649 -4.160 1.00 97.62 570 LEU A N 1
ATOM 4510 C CA . LEU A 1 570 ? -26.418 -8.352 -4.964 1.00 97.62 570 LEU A CA 1
ATOM 4511 C C . LEU A 1 570 ? -25.863 -8.899 -6.285 1.00 97.62 570 LEU A C 1
ATOM 4513 O O . LEU A 1 570 ? -26.472 -9.800 -6.858 1.00 97.62 570 LEU A O 1
ATOM 4517 N N . CYS A 1 571 ? -24.704 -8.426 -6.756 1.00 97.25 571 CYS A N 1
ATOM 4518 C CA . CYS A 1 571 ? -24.090 -8.878 -8.009 1.00 97.25 571 CYS A CA 1
ATOM 4519 C C . CYS A 1 571 ? -23.361 -10.227 -7.850 1.00 97.25 571 CYS A C 1
ATOM 4521 O O . CYS A 1 571 ? -22.136 -10.340 -7.890 1.00 97.25 571 CYS A O 1
ATOM 4523 N N . ASN A 1 572 ? -24.145 -11.277 -7.619 1.00 97.00 572 ASN A N 1
ATOM 4524 C CA . ASN A 1 572 ? -23.698 -12.662 -7.515 1.00 97.00 572 ASN A CA 1
ATOM 4525 C C . ASN A 1 572 ? -24.779 -13.612 -8.039 1.00 97.00 572 ASN A C 1
ATOM 4527 O O . ASN A 1 572 ? -25.945 -13.233 -8.171 1.00 97.00 572 ASN A O 1
ATOM 4531 N N . ASP A 1 573 ? -24.407 -14.868 -8.284 1.00 97.31 573 ASP A N 1
ATOM 4532 C CA . ASP A 1 573 ? -25.300 -15.860 -8.899 1.00 97.31 573 ASP A CA 1
ATOM 4533 C C . ASP A 1 573 ? -26.616 -16.078 -8.144 1.00 97.31 573 ASP A C 1
ATOM 4535 O O . ASP A 1 573 ? -27.619 -16.441 -8.755 1.00 97.31 573 ASP A O 1
ATOM 4539 N N . LYS A 1 574 ? -26.635 -15.830 -6.831 1.00 96.94 574 LYS A N 1
ATOM 4540 C CA . LYS A 1 574 ? -27.827 -16.016 -6.003 1.00 96.94 574 LYS A CA 1
ATOM 4541 C C . LYS A 1 574 ? -28.785 -14.818 -6.043 1.00 96.94 574 LYS A C 1
ATOM 4543 O O . LYS A 1 574 ? -29.985 -15.023 -5.887 1.00 96.94 574 LYS A O 1
ATOM 4548 N N . HIS A 1 575 ? -28.293 -13.590 -6.226 1.00 97.50 575 HIS A N 1
ATOM 4549 C CA . HIS A 1 575 ? -29.092 -12.376 -5.991 1.00 97.50 575 HIS A CA 1
ATOM 4550 C C . HIS A 1 575 ? -29.127 -11.373 -7.157 1.00 97.50 575 HIS A C 1
ATOM 4552 O O . HIS A 1 575 ? -29.777 -10.336 -7.023 1.00 97.50 575 HIS A O 1
ATOM 4558 N N . TRP A 1 576 ? -28.505 -11.664 -8.305 1.00 97.25 576 TRP A N 1
ATOM 4559 C CA . TRP A 1 576 ? -28.422 -10.721 -9.433 1.00 97.25 576 TRP A CA 1
ATOM 4560 C C . TRP A 1 576 ? -29.792 -10.253 -9.960 1.00 97.25 576 TRP A C 1
ATOM 4562 O O . TRP A 1 576 ? -29.950 -9.098 -10.340 1.00 97.25 576 TRP A O 1
ATOM 4572 N N . GLN A 1 577 ? -30.827 -11.097 -9.917 1.00 97.25 577 GLN A N 1
ATOM 4573 C CA . GLN A 1 577 ? -32.194 -10.684 -10.273 1.00 97.25 577 GLN A CA 1
ATOM 4574 C C . GLN A 1 577 ? -32.776 -9.681 -9.269 1.00 97.25 577 GLN A C 1
ATOM 4576 O O . GLN A 1 577 ? -33.556 -8.801 -9.631 1.00 97.25 577 GLN A O 1
ATOM 4581 N N . GLY A 1 578 ? -32.401 -9.820 -7.996 1.00 96.12 578 GLY A N 1
ATOM 4582 C CA . GLY A 1 578 ? -32.717 -8.853 -6.952 1.00 96.12 578 GLY A CA 1
ATOM 4583 C C . GLY A 1 578 ? -32.096 -7.499 -7.263 1.00 96.12 578 GLY A C 1
ATOM 4584 O O . GLY A 1 578 ? -32.810 -6.505 -7.215 1.00 96.12 578 GLY A O 1
ATOM 4585 N N . LEU A 1 579 ? -30.821 -7.485 -7.679 1.00 97.25 579 LEU A N 1
ATOM 4586 C CA . LEU A 1 579 ? -30.123 -6.268 -8.105 1.00 97.25 579 LEU A CA 1
ATOM 4587 C C . LEU A 1 579 ? -30.886 -5.524 -9.204 1.00 97.25 579 LEU A C 1
ATOM 4589 O O . LEU A 1 579 ? -31.079 -4.320 -9.090 1.00 97.25 579 LEU A O 1
ATOM 4593 N N . LEU A 1 580 ? -31.355 -6.229 -10.237 1.00 96.94 580 LEU A N 1
ATOM 4594 C CA . LEU A 1 580 ? -32.104 -5.610 -11.336 1.00 96.94 580 LEU A CA 1
ATOM 4595 C C . LEU A 1 580 ? -33.443 -5.026 -10.865 1.00 96.94 580 LEU A C 1
ATOM 4597 O O . LEU A 1 580 ? -33.769 -3.880 -11.171 1.00 96.94 580 LEU A O 1
ATOM 4601 N N . LYS A 1 581 ? -34.189 -5.762 -10.030 1.00 95.50 581 LYS A N 1
ATOM 4602 C CA . LYS A 1 581 ? -35.448 -5.272 -9.434 1.00 95.50 581 LYS A CA 1
ATOM 4603 C C . LYS A 1 581 ? -35.244 -4.035 -8.556 1.00 95.50 581 LYS A C 1
ATOM 4605 O O . LYS A 1 581 ? -36.165 -3.230 -8.397 1.00 95.50 581 LYS A O 1
ATOM 4610 N N . THR A 1 582 ? -34.052 -3.880 -7.985 1.00 95.94 582 THR A N 1
ATOM 4611 C CA . THR A 1 582 ? -33.673 -2.756 -7.126 1.00 95.94 582 THR A CA 1
ATOM 4612 C C . THR A 1 582 ? -32.635 -1.834 -7.772 1.00 95.94 582 THR A C 1
ATOM 4614 O O . THR A 1 582 ? -32.001 -1.051 -7.071 1.00 95.94 582 THR A O 1
ATOM 4617 N N . ALA A 1 583 ? -32.506 -1.833 -9.104 1.00 95.44 583 ALA A N 1
ATOM 4618 C CA . ALA A 1 583 ? -31.486 -1.044 -9.802 1.00 95.44 583 ALA A CA 1
ATOM 4619 C C . ALA A 1 583 ? -31.591 0.464 -9.510 1.00 95.44 583 ALA A C 1
ATOM 4621 O O . ALA A 1 583 ? -30.579 1.147 -9.427 1.00 95.44 583 ALA A O 1
ATOM 4622 N N . ARG A 1 584 ? -32.802 0.969 -9.228 1.00 95.81 584 ARG A N 1
ATOM 4623 C CA . ARG A 1 584 ? -33.053 2.366 -8.816 1.00 95.81 584 ARG A CA 1
ATOM 4624 C C . ARG A 1 584 ? -32.375 2.801 -7.507 1.00 95.81 584 ARG A C 1
ATOM 4626 O O . ARG A 1 584 ? -32.423 3.979 -7.171 1.00 95.81 584 ARG A O 1
ATOM 4633 N N . PHE A 1 585 ? -31.821 1.867 -6.732 1.00 96.75 585 PHE A N 1
ATOM 4634 C CA . PHE A 1 585 ? -31.080 2.139 -5.494 1.00 96.75 585 PHE A CA 1
ATOM 4635 C C . PHE A 1 585 ? -29.562 2.208 -5.705 1.00 96.75 585 PHE A C 1
ATOM 4637 O O . PHE A 1 585 ? -28.801 2.300 -4.740 1.00 96.75 585 PHE A O 1
ATOM 4644 N N . THR A 1 586 ? -29.102 2.114 -6.951 1.00 97.00 586 THR A N 1
ATOM 4645 C CA . THR A 1 586 ? -27.696 2.233 -7.325 1.00 97.00 586 THR A CA 1
ATOM 4646 C C . THR A 1 586 ? -27.551 2.926 -8.680 1.00 97.00 586 THR A C 1
ATOM 4648 O O . THR A 1 586 ? -28.536 3.316 -9.299 1.00 97.00 586 THR A O 1
ATOM 4651 N N . ASP A 1 587 ? -26.310 3.098 -9.122 1.00 94.62 587 ASP A N 1
ATOM 4652 C CA . ASP A 1 587 ? -25.984 3.693 -10.412 1.00 94.62 587 ASP A CA 1
ATOM 4653 C C . ASP A 1 587 ? -25.586 2.598 -11.405 1.00 94.62 587 ASP A C 1
ATOM 4655 O O . ASP A 1 587 ? -24.956 1.603 -11.036 1.00 94.62 587 ASP A O 1
ATOM 4659 N N . ARG A 1 588 ? -25.896 2.808 -12.685 1.00 94.56 588 ARG A N 1
ATOM 4660 C CA . ARG A 1 588 ? -25.594 1.858 -13.767 1.00 94.56 588 ARG A CA 1
ATOM 4661 C C . ARG A 1 588 ? -24.102 1.485 -13.813 1.00 94.56 588 ARG A C 1
ATOM 4663 O O . ARG A 1 588 ? -23.770 0.302 -13.802 1.00 94.56 588 ARG A O 1
ATOM 4670 N N . ASP A 1 589 ? -23.207 2.467 -13.705 1.00 93.50 589 ASP A N 1
ATOM 4671 C CA . ASP A 1 589 ? -21.749 2.243 -13.684 1.00 93.50 589 ASP A CA 1
ATOM 4672 C C . ASP A 1 589 ? -21.279 1.409 -12.484 1.00 93.50 589 ASP A C 1
ATOM 4674 O O . ASP A 1 589 ? -20.336 0.617 -12.580 1.00 93.50 589 ASP A O 1
ATOM 4678 N N . LYS A 1 590 ? -21.965 1.540 -11.342 1.00 96.25 590 LYS A N 1
ATOM 4679 C CA . LYS A 1 590 ? -21.685 0.739 -10.146 1.00 96.25 590 LYS A CA 1
ATOM 4680 C C . LYS A 1 590 ? -22.128 -0.706 -10.337 1.00 96.25 590 LYS A C 1
ATOM 4682 O O . LYS A 1 590 ? -21.435 -1.602 -9.856 1.00 96.25 590 LYS A O 1
ATOM 4687 N N . ILE A 1 591 ? -23.226 -0.948 -11.059 1.00 97.88 591 ILE A N 1
ATOM 4688 C CA . ILE A 1 591 ? -23.631 -2.310 -11.426 1.00 97.88 591 ILE A CA 1
ATOM 4689 C C . ILE A 1 591 ? -22.588 -2.936 -12.352 1.00 97.88 591 ILE A C 1
ATOM 4691 O O . ILE A 1 591 ? -22.140 -4.045 -12.075 1.00 97.88 591 ILE A O 1
ATOM 4695 N N . PHE A 1 592 ? -22.120 -2.222 -13.377 1.00 97.50 592 PHE A N 1
ATOM 4696 C CA . PHE A 1 592 ? -21.073 -2.734 -14.266 1.00 97.50 592 PHE A CA 1
ATOM 4697 C C . PHE A 1 592 ? -19.760 -3.028 -13.530 1.00 97.50 592 PHE A C 1
ATOM 4699 O O . PHE A 1 592 ? -19.195 -4.116 -13.663 1.00 97.50 592 PHE A O 1
ATOM 4706 N N . SER A 1 593 ? -19.328 -2.125 -12.649 1.00 96.69 593 SER A N 1
ATOM 4707 C CA . SER A 1 593 ? -18.195 -2.376 -11.751 1.00 96.69 593 SER A CA 1
ATOM 4708 C C . SER A 1 593 ? -18.403 -3.604 -10.858 1.00 96.69 593 SER A C 1
ATOM 4710 O O . SER A 1 593 ? -17.466 -4.367 -10.614 1.00 96.69 593 SER A O 1
ATOM 4712 N N . ALA A 1 594 ? -19.625 -3.824 -10.366 1.00 97.44 594 ALA A N 1
ATOM 4713 C CA . ALA A 1 594 ? -19.955 -4.985 -9.549 1.00 97.44 594 ALA A CA 1
ATOM 4714 C C . ALA A 1 594 ? -19.967 -6.285 -10.371 1.00 97.44 594 ALA A C 1
ATOM 4716 O O . ALA A 1 594 ? -19.512 -7.307 -9.867 1.00 97.44 594 ALA A O 1
ATOM 4717 N N . VAL A 1 595 ? -20.413 -6.253 -11.635 1.00 98.06 595 VAL A N 1
ATOM 4718 C CA . VAL A 1 595 ? -20.309 -7.384 -12.579 1.00 98.06 595 VAL A CA 1
ATOM 4719 C C . VAL A 1 595 ? -18.844 -7.754 -12.796 1.00 98.06 595 VAL A C 1
ATOM 4721 O O . VAL A 1 595 ? -18.470 -8.918 -12.638 1.00 98.06 595 VAL A O 1
ATOM 4724 N N . GLN A 1 596 ? -17.995 -6.761 -13.075 1.00 96.44 596 GLN A N 1
ATOM 4725 C CA . GLN A 1 596 ? -16.555 -6.959 -13.223 1.00 96.44 596 GLN A CA 1
ATOM 4726 C C . GLN A 1 596 ? -15.944 -7.607 -11.969 1.00 96.44 596 GLN A C 1
ATOM 4728 O O . GLN A 1 596 ? -15.217 -8.598 -12.072 1.00 96.44 596 GLN A O 1
ATOM 4733 N N . LEU A 1 597 ? -16.247 -7.072 -10.782 1.00 96.06 597 LEU A N 1
ATOM 4734 C CA . LEU A 1 597 ? -15.739 -7.588 -9.509 1.00 96.06 597 LEU A CA 1
ATOM 4735 C C . LEU A 1 597 ? -16.258 -9.004 -9.216 1.00 96.06 597 LEU A C 1
ATOM 4737 O O . LEU A 1 597 ? -15.495 -9.863 -8.770 1.00 96.06 597 LEU A O 1
ATOM 4741 N N . GLY A 1 598 ? -17.536 -9.260 -9.499 1.00 96.31 598 GLY A N 1
ATOM 4742 C CA . GLY A 1 598 ? -18.172 -10.558 -9.310 1.00 96.31 598 GLY A CA 1
ATOM 4743 C C . GLY A 1 598 ? -17.557 -11.643 -10.192 1.00 96.31 598 GLY A C 1
ATOM 4744 O O . GLY A 1 598 ? -17.307 -12.753 -9.718 1.00 96.31 598 GLY A O 1
ATOM 4745 N N . LEU A 1 599 ? -17.222 -11.308 -11.441 1.00 96.94 599 LEU A N 1
ATOM 4746 C CA . LEU A 1 599 ? -16.475 -12.192 -12.335 1.00 96.94 599 LEU A CA 1
ATOM 4747 C C . LEU A 1 599 ? -15.037 -12.397 -11.845 1.00 96.94 599 LEU A C 1
ATOM 4749 O O . LEU A 1 599 ? -14.561 -13.530 -11.822 1.00 96.94 599 LEU A O 1
ATOM 4753 N N . GLN A 1 600 ? -14.350 -11.341 -11.396 1.00 94.50 600 GLN A N 1
ATOM 4754 C CA . GLN A 1 600 ? -12.977 -11.440 -10.881 1.00 94.50 600 GLN A CA 1
ATOM 4755 C C . GLN A 1 600 ? -12.855 -12.350 -9.650 1.00 94.50 600 GLN A C 1
ATOM 4757 O O . GLN A 1 600 ? -11.880 -13.098 -9.530 1.00 94.50 600 GLN A O 1
ATOM 4762 N N . GLY A 1 601 ? -13.839 -12.277 -8.750 1.00 92.69 601 GLY A N 1
ATOM 4763 C CA . GLY A 1 601 ? -13.934 -13.083 -7.531 1.00 92.69 601 GLY A CA 1
ATOM 4764 C C . GLY A 1 601 ? -14.715 -14.390 -7.687 1.00 92.69 601 GLY A C 1
ATOM 4765 O O . GLY A 1 601 ? -14.936 -15.076 -6.690 1.00 92.69 601 GLY A O 1
ATOM 4766 N N . LYS A 1 602 ? -15.153 -14.727 -8.910 1.00 94.31 602 LYS A N 1
ATOM 4767 C CA . LYS A 1 602 ? -15.928 -15.938 -9.228 1.00 94.31 602 LYS A CA 1
ATOM 4768 C C . LYS A 1 602 ? -17.231 -16.082 -8.415 1.00 94.31 602 LYS A C 1
ATOM 4770 O O . LYS A 1 602 ? -17.712 -17.192 -8.205 1.00 94.31 602 LYS A O 1
ATOM 4775 N N . SER A 1 603 ? -17.804 -14.973 -7.944 1.00 95.81 603 SER A N 1
ATOM 4776 C CA . SER A 1 603 ? -19.108 -14.944 -7.262 1.00 95.81 603 SER A CA 1
ATOM 4777 C C . SER A 1 603 ? -20.280 -14.766 -8.230 1.00 95.81 603 SER A C 1
ATOM 4779 O O . SER A 1 603 ? -21.430 -15.001 -7.857 1.00 95.81 603 SER A O 1
ATOM 4781 N N . LEU A 1 604 ? -19.990 -14.332 -9.457 1.00 97.44 604 LEU A N 1
ATOM 4782 C CA . LEU A 1 604 ? -20.934 -14.206 -10.557 1.00 97.44 604 LEU A CA 1
ATOM 4783 C C . LEU A 1 604 ? -20.432 -15.040 -11.737 1.00 97.44 604 LEU A C 1
ATOM 4785 O O . LEU A 1 604 ? -19.289 -14.895 -12.170 1.00 97.44 604 LEU A O 1
ATOM 4789 N N . SER A 1 605 ? -21.283 -15.920 -12.246 1.00 96.81 605 SER A N 1
ATOM 4790 C CA . SER A 1 605 ? -21.017 -16.714 -13.439 1.00 96.81 605 SER A CA 1
ATOM 4791 C C . SER A 1 605 ? -21.082 -15.858 -14.701 1.00 96.81 605 SER A C 1
ATOM 4793 O O . SER A 1 605 ? -21.828 -14.883 -14.778 1.00 96.81 605 SER A O 1
ATOM 4795 N N . LEU A 1 606 ? -20.354 -16.278 -15.738 1.00 96.69 606 LEU A N 1
ATOM 4796 C CA . LEU A 1 606 ? -20.359 -15.629 -17.051 1.00 96.69 606 LEU A CA 1
ATOM 4797 C C . LEU A 1 606 ? -21.778 -15.509 -17.641 1.00 96.69 606 LEU A C 1
ATOM 4799 O O . LEU A 1 606 ? -22.146 -14.462 -18.166 1.00 96.69 606 LEU A O 1
ATOM 4803 N N . LYS A 1 607 ? -22.603 -16.554 -17.476 1.00 97.44 607 LYS A N 1
ATOM 4804 C CA . LYS A 1 607 ? -24.008 -16.565 -17.910 1.00 97.44 607 LYS A CA 1
ATOM 4805 C C . LYS A 1 607 ? -24.818 -15.455 -17.238 1.00 97.44 607 LYS A C 1
ATOM 4807 O O . LYS A 1 607 ? -25.517 -14.708 -17.917 1.00 97.44 607 LYS A O 1
ATOM 4812 N N . ASN A 1 608 ? -24.732 -15.352 -15.913 1.00 97.56 608 ASN A N 1
ATOM 4813 C CA . ASN A 1 608 ? -25.494 -14.352 -15.169 1.00 97.56 608 ASN A CA 1
ATOM 4814 C C . ASN A 1 608 ? -24.924 -12.944 -15.368 1.00 97.56 608 ASN A C 1
ATOM 4816 O O . ASN A 1 608 ? -25.692 -11.991 -15.410 1.00 97.56 608 ASN A O 1
ATOM 4820 N N . ALA A 1 609 ? -23.609 -12.804 -15.562 1.00 97.75 609 ALA A N 1
ATOM 4821 C CA . ALA A 1 609 ? -23.005 -11.539 -15.962 1.00 97.75 609 ALA A CA 1
ATOM 4822 C C . ALA A 1 609 ? -23.594 -11.038 -17.285 1.00 97.75 609 ALA A C 1
ATOM 4824 O O . ALA A 1 609 ? -24.103 -9.923 -17.315 1.00 97.75 609 ALA A O 1
ATOM 4825 N N . ARG A 1 610 ? -23.630 -11.871 -18.337 1.00 96.88 610 ARG A N 1
ATOM 4826 C CA . ARG A 1 610 ? -24.276 -11.508 -19.611 1.00 96.88 610 ARG A CA 1
ATOM 4827 C C . ARG A 1 610 ? -25.748 -11.138 -19.439 1.00 96.88 610 ARG A C 1
ATOM 4829 O O . ARG A 1 610 ? -26.181 -10.153 -20.021 1.00 96.88 610 ARG A O 1
ATOM 4836 N N . ALA A 1 611 ? -26.493 -11.871 -18.610 1.00 97.06 611 ALA A N 1
ATOM 4837 C CA . ALA A 1 611 ? -27.888 -11.538 -18.321 1.00 97.06 611 ALA A CA 1
ATOM 4838 C C . ALA A 1 611 ? -28.030 -10.147 -17.675 1.00 97.06 611 ALA A C 1
ATOM 4840 O O . ALA A 1 611 ? -28.856 -9.357 -18.114 1.00 97.06 611 ALA A O 1
ATOM 4841 N N . VAL A 1 612 ? -27.190 -9.808 -16.689 1.00 97.25 612 VAL A N 1
ATOM 4842 C CA . VAL A 1 612 ? -27.183 -8.467 -16.074 1.00 97.25 612 VAL A CA 1
ATOM 4843 C C . VAL A 1 612 ? -26.823 -7.386 -17.095 1.00 97.25 612 VAL A C 1
ATOM 4845 O O . VAL A 1 612 ? -27.474 -6.346 -17.116 1.00 97.25 612 VAL A O 1
ATOM 4848 N N . MET A 1 613 ? -25.814 -7.619 -17.942 1.00 96.88 613 MET A N 1
ATOM 4849 C CA . MET A 1 613 ? -25.430 -6.664 -18.988 1.00 96.88 613 MET A CA 1
ATOM 4850 C C . MET A 1 613 ? -26.587 -6.424 -19.972 1.00 96.88 613 MET A C 1
ATOM 4852 O O . MET A 1 613 ? -26.898 -5.275 -20.275 1.00 96.88 613 MET A O 1
ATOM 4856 N N . ALA A 1 614 ? -27.256 -7.490 -20.421 1.00 95.25 614 ALA A N 1
ATOM 4857 C CA . ALA A 1 614 ? -28.370 -7.416 -21.365 1.00 95.25 614 ALA A CA 1
ATOM 4858 C C . ALA A 1 614 ? -29.597 -6.695 -20.783 1.00 95.25 614 ALA A C 1
ATOM 4860 O O . ALA A 1 614 ? -30.156 -5.818 -21.433 1.00 95.25 614 ALA A O 1
ATOM 4861 N N . GLU A 1 615 ? -29.982 -7.008 -19.543 1.00 95.88 615 GLU A N 1
ATOM 4862 C CA . GLU A 1 615 ? -31.117 -6.373 -18.849 1.00 95.88 615 GLU A CA 1
ATOM 4863 C C . GLU A 1 615 ? -30.883 -4.885 -18.558 1.00 95.88 615 GLU A C 1
ATOM 4865 O O . GLU A 1 615 ? -31.827 -4.109 -18.436 1.00 95.88 615 GLU A O 1
ATOM 4870 N N . LEU A 1 616 ? -29.619 -4.465 -18.456 1.00 94.38 616 LEU A N 1
ATOM 4871 C CA . LEU A 1 616 ? -29.255 -3.052 -18.376 1.00 94.38 616 LEU A CA 1
ATOM 4872 C C . LEU A 1 616 ? -29.155 -2.379 -19.746 1.00 94.38 616 LEU A C 1
ATOM 4874 O O . LEU A 1 616 ? -28.723 -1.230 -19.801 1.00 94.38 616 LEU A O 1
ATOM 4878 N N . GLU A 1 617 ? -29.522 -3.060 -20.833 1.00 94.25 617 GLU A N 1
ATOM 4879 C CA . GLU A 1 617 ? -29.383 -2.566 -22.206 1.00 94.25 617 GLU A CA 1
ATOM 4880 C C . GLU A 1 617 ? -27.945 -2.090 -22.473 1.00 94.25 617 GLU A C 1
ATOM 4882 O O . GLU A 1 617 ? -27.699 -0.999 -22.996 1.00 94.25 617 GLU A O 1
ATOM 4887 N N . SER A 1 618 ? -26.969 -2.863 -21.991 1.00 93.44 618 SER A N 1
ATOM 4888 C CA . SER A 1 618 ? -25.558 -2.602 -22.241 1.00 93.44 618 SER A CA 1
ATOM 4889 C C . SER A 1 618 ? -25.225 -2.871 -23.703 1.00 93.44 618 SER A C 1
ATOM 4891 O O . SER A 1 618 ? -25.637 -3.888 -24.263 1.00 93.44 618 SER A O 1
ATOM 4893 N N . VAL A 1 619 ? -24.459 -1.973 -24.319 1.00 88.44 619 VAL A N 1
ATOM 4894 C CA . VAL A 1 619 ? -24.020 -2.154 -25.705 1.00 88.44 619 VAL A CA 1
ATOM 4895 C C . VAL A 1 619 ? -22.781 -3.035 -25.693 1.00 88.44 619 VAL A C 1
ATOM 4897 O O . VAL A 1 619 ? -21.713 -2.602 -25.257 1.00 88.44 619 VAL A O 1
ATOM 4900 N N . GLU A 1 620 ? -22.925 -4.273 -26.165 1.00 90.38 620 GLU A N 1
ATOM 4901 C CA . GLU A 1 620 ? -21.798 -5.192 -26.311 1.00 90.38 620 GLU A CA 1
ATOM 4902 C C . GLU A 1 620 ? -20.790 -4.605 -27.313 1.00 90.38 620 GLU A C 1
ATOM 4904 O O . GLU A 1 620 ? -21.141 -4.357 -28.472 1.00 90.38 620 GLU A O 1
ATOM 4909 N N . PRO A 1 621 ? -19.551 -4.311 -26.884 1.00 85.81 621 PRO A N 1
ATOM 4910 C CA . PRO A 1 621 ? -18.547 -3.754 -27.770 1.00 85.81 621 PRO A CA 1
ATOM 4911 C C . PRO A 1 621 ? -18.118 -4.804 -28.794 1.00 85.81 621 PRO A C 1
ATOM 4913 O O . PRO A 1 621 ? -18.019 -5.989 -28.478 1.00 85.81 621 PRO A O 1
ATOM 4916 N N . GLU A 1 622 ? -17.774 -4.364 -30.006 1.00 81.00 622 GLU A N 1
ATOM 4917 C CA . GLU A 1 622 ? -17.144 -5.247 -30.989 1.00 81.00 622 GLU A CA 1
ATOM 4918 C C . GLU A 1 622 ? -15.916 -5.931 -30.373 1.00 81.00 622 GLU A C 1
ATOM 4920 O O . GLU A 1 622 ? -15.145 -5.307 -29.633 1.00 81.00 622 GLU A O 1
ATOM 4925 N N . THR A 1 623 ? -15.683 -7.204 -30.703 1.00 72.62 623 THR A N 1
ATOM 4926 C CA . THR A 1 623 ? -14.586 -7.993 -30.120 1.00 72.62 623 THR A CA 1
ATOM 4927 C C . THR A 1 623 ? -13.222 -7.312 -30.285 1.00 72.62 623 THR A C 1
ATOM 4929 O O . THR A 1 623 ? -12.373 -7.398 -29.397 1.00 72.62 623 THR A O 1
ATOM 4932 N N . ALA A 1 624 ? -13.032 -6.562 -31.377 1.00 65.19 624 ALA A N 1
ATOM 4933 C CA . ALA A 1 624 ? -11.846 -5.742 -31.610 1.00 65.19 624 ALA A CA 1
ATOM 4934 C C . ALA A 1 624 ? -11.630 -4.680 -30.514 1.00 65.19 624 ALA A C 1
ATOM 4936 O O . ALA A 1 624 ? -10.511 -4.520 -30.035 1.00 65.19 624 ALA A O 1
ATOM 4937 N N . SER A 1 625 ? -12.691 -4.019 -30.044 1.00 71.00 625 SER A N 1
ATOM 4938 C CA . SER A 1 625 ? -12.608 -3.011 -28.982 1.00 71.00 625 SER A CA 1
ATOM 4939 C C . SER A 1 625 ? -12.241 -3.635 -27.632 1.00 71.00 625 SER A C 1
ATOM 4941 O O . SER A 1 625 ? -11.399 -3.109 -26.906 1.00 71.00 625 SER A O 1
ATOM 4943 N N . SER A 1 626 ? -12.779 -4.810 -27.297 1.00 74.38 626 SER A N 1
ATOM 4944 C CA . SER A 1 626 ? -12.345 -5.521 -26.085 1.00 74.38 626 SER A CA 1
ATOM 4945 C C . SER A 1 626 ? -10.905 -6.022 -26.185 1.00 74.38 626 SER A C 1
ATOM 4947 O O . SER A 1 626 ? -10.165 -5.933 -25.202 1.00 74.38 626 SER A O 1
ATOM 4949 N N . ALA A 1 627 ? -10.472 -6.476 -27.364 1.00 76.50 627 ALA A N 1
ATOM 4950 C CA . ALA A 1 627 ? -9.080 -6.837 -27.616 1.00 76.50 627 ALA A CA 1
ATOM 4951 C C . ALA A 1 627 ? -8.137 -5.634 -27.450 1.00 76.50 627 ALA A C 1
ATOM 4953 O O . ALA A 1 627 ? -7.096 -5.760 -26.804 1.00 76.50 627 ALA A O 1
ATOM 4954 N N . GLU A 1 628 ? -8.512 -4.451 -27.940 1.00 79.00 628 GLU A N 1
ATOM 4955 C CA . GLU A 1 628 ? -7.747 -3.216 -27.729 1.00 79.00 628 GLU A CA 1
ATOM 4956 C C . GLU A 1 628 ? -7.555 -2.904 -26.242 1.00 79.00 628 GLU A C 1
ATOM 4958 O O . GLU A 1 628 ? -6.447 -2.563 -25.825 1.00 79.00 628 GLU A O 1
ATOM 4963 N N . ILE A 1 629 ? -8.593 -3.063 -25.417 1.00 73.75 629 ILE A N 1
ATOM 4964 C CA . ILE A 1 629 ? -8.492 -2.809 -23.973 1.00 73.75 629 ILE A CA 1
ATOM 4965 C C . ILE A 1 629 ? -7.615 -3.882 -23.294 1.00 73.75 629 ILE A C 1
ATOM 4967 O O . ILE A 1 629 ? -6.755 -3.540 -22.476 1.00 73.75 629 ILE A O 1
ATOM 4971 N N . MET A 1 630 ? -7.751 -5.162 -23.670 1.00 81.75 630 MET A N 1
ATOM 4972 C CA . MET A 1 630 ? -6.924 -6.269 -23.153 1.00 81.75 630 MET A CA 1
ATOM 4973 C C . MET A 1 630 ? -5.435 -6.132 -23.511 1.00 81.75 630 MET A C 1
ATOM 4975 O O . MET A 1 630 ? -4.557 -6.511 -22.728 1.00 81.75 630 MET A O 1
ATOM 4979 N N . LEU A 1 631 ? -5.128 -5.551 -24.671 1.00 80.94 631 LEU A N 1
ATOM 4980 C CA . LEU A 1 631 ? -3.762 -5.281 -25.135 1.00 80.94 631 LEU A CA 1
ATOM 4981 C C . LEU A 1 631 ? -3.256 -3.889 -24.705 1.00 80.94 631 LEU A C 1
ATOM 4983 O O . LEU A 1 631 ? -2.052 -3.632 -24.700 1.00 80.94 631 LEU A O 1
ATOM 4987 N N . GLY A 1 632 ? -4.165 -3.004 -24.301 1.00 79.19 632 GLY A N 1
ATOM 4988 C CA . GLY A 1 632 ? -3.911 -1.612 -23.957 1.00 79.19 632 GLY A CA 1
ATOM 4989 C C . GLY A 1 632 ? -3.461 -1.381 -22.514 1.00 79.19 632 GLY A C 1
ATOM 4990 O O . GLY A 1 632 ? -3.166 -2.296 -21.745 1.00 79.19 632 GLY A O 1
ATOM 4991 N N . LYS A 1 633 ? -3.391 -0.107 -22.118 1.00 80.56 633 LYS A N 1
ATOM 4992 C CA . LYS A 1 633 ? -2.901 0.308 -20.787 1.00 80.56 633 LYS A CA 1
ATOM 4993 C C . LYS A 1 633 ? -3.909 0.095 -19.653 1.00 80.56 633 LYS A C 1
ATOM 4995 O O . LYS A 1 633 ? -3.519 0.183 -18.496 1.00 80.56 633 LYS A O 1
ATOM 5000 N N . ALA A 1 634 ? -5.164 -0.193 -19.992 1.00 80.56 634 ALA A N 1
ATOM 5001 C CA . ALA A 1 634 ? -6.242 -0.446 -19.042 1.00 80.56 634 ALA A CA 1
ATOM 5002 C C . ALA A 1 634 ? -6.056 -1.744 -18.237 1.00 80.56 634 ALA A C 1
ATOM 5004 O O . ALA A 1 634 ? -6.562 -1.866 -17.126 1.00 80.56 634 ALA A O 1
ATOM 5005 N N . LEU A 1 635 ? -5.322 -2.716 -18.782 1.00 86.56 635 LEU A N 1
ATOM 5006 C CA . LEU A 1 635 ? -4.962 -3.959 -18.108 1.00 86.56 635 LEU A CA 1
ATOM 5007 C C . LEU A 1 635 ? -3.481 -3.909 -17.714 1.00 86.56 635 LEU A C 1
ATOM 5009 O O . LEU A 1 635 ? -2.632 -3.660 -18.567 1.00 86.56 635 LEU A O 1
ATOM 5013 N N . MET A 1 636 ? -3.139 -4.169 -16.452 1.00 87.31 636 MET A N 1
ATOM 5014 C CA . MET A 1 636 ? -1.753 -4.137 -15.960 1.00 87.31 636 MET A CA 1
ATOM 5015 C C . MET A 1 636 ? -1.380 -5.446 -15.255 1.00 87.31 636 MET A C 1
ATOM 5017 O O . MET A 1 636 ? -1.252 -5.458 -14.028 1.00 87.31 636 MET A O 1
ATOM 5021 N N . PRO A 1 637 ? -1.169 -6.544 -16.006 1.00 87.25 637 PRO A N 1
ATOM 5022 C CA . PRO A 1 637 ? -0.954 -7.852 -15.410 1.00 87.25 637 PRO A CA 1
ATOM 5023 C C . PRO A 1 637 ? 0.230 -7.847 -14.444 1.00 87.25 637 PRO A C 1
ATOM 5025 O O . PRO A 1 637 ? 1.330 -7.418 -14.797 1.00 87.25 637 PRO A O 1
ATOM 5028 N N . TYR A 1 638 ? 0.002 -8.337 -13.230 1.00 82.62 638 TYR A N 1
ATOM 5029 C CA . TYR A 1 638 ? 1.006 -8.424 -12.180 1.00 82.62 638 TYR A CA 1
ATOM 5030 C C . TYR A 1 638 ? 1.168 -9.875 -11.733 1.00 82.62 638 TYR A C 1
ATOM 5032 O O . TYR A 1 638 ? 0.223 -10.506 -11.252 1.00 82.62 638 TYR A O 1
ATOM 5040 N N . GLN A 1 639 ? 2.380 -10.402 -11.885 1.00 79.25 639 GLN A N 1
ATOM 5041 C CA . GLN A 1 639 ? 2.747 -11.726 -11.402 1.00 79.25 639 GLN A CA 1
ATOM 5042 C C . GLN A 1 639 ? 3.485 -11.592 -10.070 1.00 79.25 639 GLN A C 1
ATOM 5044 O O . GLN A 1 639 ? 4.466 -10.862 -9.970 1.00 79.25 639 GLN A O 1
ATOM 5049 N N . HIS A 1 640 ? 3.009 -12.300 -9.048 1.00 65.31 640 HIS A N 1
ATOM 5050 C CA . HIS A 1 640 ? 3.668 -12.345 -7.745 1.00 65.31 640 HIS A CA 1
ATOM 5051 C C . HIS A 1 640 ? 4.806 -13.379 -7.769 1.00 65.31 640 HIS A C 1
ATOM 5053 O O . HIS A 1 640 ? 4.615 -14.476 -8.299 1.00 65.31 640 HIS A O 1
ATOM 5059 N N . ASP A 1 641 ? 5.935 -13.099 -7.107 1.00 50.34 641 ASP A N 1
ATOM 5060 C CA . ASP A 1 641 ? 7.174 -13.914 -7.108 1.00 50.34 641 ASP A CA 1
ATOM 5061 C C . ASP A 1 641 ? 7.022 -15.375 -6.620 1.00 50.34 641 ASP A C 1
ATOM 5063 O O . ASP A 1 641 ? 7.983 -16.141 -6.604 1.00 50.34 641 ASP A O 1
ATOM 5067 N N . LYS A 1 642 ? 5.823 -15.785 -6.186 1.00 53.94 642 LYS A N 1
ATOM 5068 C CA . LYS A 1 642 ? 5.553 -17.079 -5.540 1.00 53.94 642 LYS A CA 1
ATOM 5069 C C . LYS A 1 642 ? 4.405 -17.895 -6.162 1.00 53.94 642 LYS A C 1
ATOM 5071 O O . LYS A 1 642 ? 3.955 -18.839 -5.519 1.00 53.94 642 LYS A O 1
ATOM 5076 N N . GLY A 1 643 ? 3.891 -17.594 -7.366 1.00 56.28 643 GLY A N 1
ATOM 5077 C CA . GLY A 1 643 ? 2.684 -18.300 -7.840 1.00 56.28 643 GLY A CA 1
ATOM 5078 C C . GLY A 1 643 ? 2.405 -18.392 -9.344 1.00 56.28 643 GLY A C 1
ATOM 5079 O O . GLY A 1 643 ? 2.938 -17.647 -10.160 1.00 56.28 643 GLY A O 1
ATOM 5080 N N . LYS A 1 644 ? 1.494 -19.330 -9.670 1.00 70.75 644 LYS A N 1
ATOM 5081 C CA . LYS A 1 644 ? 0.862 -19.563 -10.988 1.00 70.75 644 LYS A CA 1
ATOM 5082 C C . LYS A 1 644 ? -0.212 -18.517 -11.355 1.00 70.75 644 LYS A C 1
ATOM 5084 O O . LYS A 1 644 ? -0.727 -18.557 -12.465 1.00 70.75 644 LYS A O 1
ATOM 5089 N N . LEU A 1 645 ? -0.581 -17.636 -10.420 1.00 83.88 645 LEU A N 1
ATOM 5090 C CA . LEU A 1 645 ? -1.595 -16.591 -10.594 1.00 83.88 645 LEU A CA 1
ATOM 5091 C C . LEU A 1 645 ? -0.952 -15.326 -11.175 1.00 83.88 645 LEU A C 1
ATOM 5093 O O . LEU A 1 645 ? -0.009 -14.789 -10.593 1.00 83.88 645 LEU A O 1
ATOM 5097 N N . ILE A 1 646 ? -1.510 -14.824 -12.272 1.00 88.31 646 ILE A N 1
ATOM 5098 C CA . ILE A 1 646 ? -1.155 -13.534 -12.865 1.00 88.31 646 ILE A CA 1
ATOM 5099 C C . ILE A 1 646 ? -2.357 -12.612 -12.685 1.00 88.31 646 ILE A C 1
ATOM 5101 O O . ILE A 1 646 ? -3.339 -12.720 -13.414 1.00 88.31 646 ILE A O 1
ATOM 5105 N N . SER A 1 647 ? -2.300 -11.723 -11.694 1.00 88.12 647 SER A N 1
ATOM 5106 C CA . SER A 1 647 ? -3.412 -10.821 -11.391 1.00 88.12 647 SER A CA 1
ATOM 5107 C C . SER A 1 647 ? -3.647 -9.866 -12.566 1.00 88.12 647 SER A C 1
ATOM 5109 O O . SER A 1 647 ? -2.695 -9.209 -12.987 1.00 88.12 647 SER A O 1
ATOM 5111 N N . PRO A 1 648 ? -4.875 -9.754 -13.103 1.00 89.62 648 PRO A N 1
ATOM 5112 C CA . PRO A 1 648 ? -5.142 -8.947 -14.290 1.00 89.62 648 PRO A CA 1
ATOM 5113 C C . PRO A 1 648 ? -4.975 -7.441 -14.042 1.00 89.62 648 PRO A C 1
ATOM 5115 O O . PRO A 1 648 ? -4.500 -6.741 -14.929 1.00 89.62 648 PRO A O 1
ATOM 5118 N N . ASN A 1 649 ? -5.319 -6.950 -12.844 1.00 89.50 649 ASN A N 1
ATOM 5119 C CA . ASN A 1 649 ? -5.285 -5.530 -12.459 1.00 89.50 649 ASN A CA 1
ATOM 5120 C C . ASN A 1 649 ? -5.824 -4.590 -13.559 1.00 89.50 649 ASN A C 1
ATOM 5122 O O . ASN A 1 649 ? -5.078 -3.946 -14.298 1.00 89.50 649 ASN A O 1
ATOM 5126 N N . ILE A 1 650 ? -7.150 -4.549 -13.669 1.00 90.56 650 ILE A N 1
ATOM 5127 C CA . ILE A 1 650 ? -7.871 -3.743 -14.660 1.00 90.56 650 ILE A CA 1
ATOM 5128 C C . ILE A 1 650 ? -8.185 -2.377 -14.045 1.00 90.56 650 ILE A C 1
ATOM 5130 O O . ILE A 1 650 ? -8.733 -2.347 -12.943 1.00 90.56 650 ILE A O 1
ATOM 5134 N N . SER A 1 651 ? -7.861 -1.272 -14.717 1.00 89.38 651 SER A N 1
ATOM 5135 C CA . SER A 1 651 ? -8.142 0.093 -14.245 1.00 89.38 651 SER A CA 1
ATOM 5136 C C . SER A 1 651 ? -9.552 0.578 -14.577 1.00 89.38 651 SER A C 1
ATOM 5138 O O . SER A 1 651 ? -10.088 1.387 -13.828 1.00 89.38 651 SER A O 1
ATOM 5140 N N . GLU A 1 652 ? -10.147 0.083 -15.664 1.00 89.31 652 GLU A N 1
ATOM 5141 C CA . GLU A 1 652 ? -11.513 0.437 -16.069 1.00 89.31 652 GLU A CA 1
ATOM 5142 C C . GLU A 1 652 ? -12.527 -0.171 -15.092 1.00 89.31 652 GLU A C 1
ATOM 5144 O O . GLU A 1 652 ? -12.508 -1.383 -14.836 1.00 89.31 652 GLU A O 1
ATOM 5149 N N . ARG A 1 653 ? -13.372 0.689 -14.517 1.00 88.44 653 ARG A N 1
ATOM 5150 C CA . ARG A 1 653 ? -14.382 0.389 -13.486 1.00 88.44 653 ARG A CA 1
ATOM 5151 C C . ARG A 1 653 ? -15.752 0.871 -13.967 1.00 88.44 653 ARG A C 1
ATOM 5153 O O . ARG A 1 653 ? -16.396 1.707 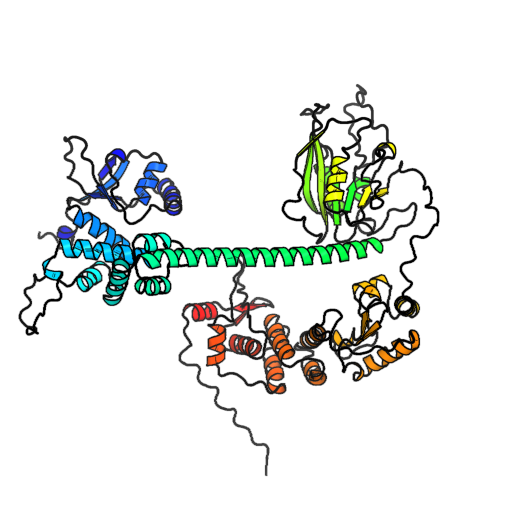-13.343 1.00 88.44 653 ARG A O 1
ATOM 5160 N N . ASP A 1 654 ? -16.142 0.386 -15.133 1.00 90.25 654 ASP A N 1
ATOM 5161 C CA . ASP A 1 654 ? -17.330 0.807 -15.869 1.00 90.25 654 ASP A CA 1
ATOM 5162 C C . ASP A 1 654 ? -17.846 -0.337 -16.769 1.00 90.25 654 ASP A C 1
ATOM 5164 O O . ASP A 1 654 ? -17.407 -1.489 -16.661 1.00 90.25 654 ASP A O 1
ATOM 5168 N N . GLU A 1 655 ? -18.779 -0.017 -17.668 1.00 93.38 655 GLU A N 1
ATOM 5169 C CA . GLU A 1 655 ? -19.338 -0.930 -18.675 1.00 93.38 655 GLU A CA 1
ATOM 5170 C C . GLU A 1 655 ? -18.253 -1.640 -19.499 1.00 93.38 655 GLU A C 1
ATOM 5172 O O . GLU A 1 655 ? -18.309 -2.854 -19.712 1.00 93.38 655 GLU A O 1
ATOM 5177 N N . ARG A 1 656 ? -17.209 -0.904 -19.904 1.00 90.38 656 ARG A N 1
ATOM 5178 C CA . ARG A 1 656 ? -16.095 -1.443 -20.694 1.00 90.38 656 ARG A CA 1
ATOM 5179 C C . ARG A 1 656 ? -15.266 -2.428 -19.884 1.00 90.38 656 ARG A C 1
ATOM 5181 O O . ARG A 1 656 ? -14.870 -3.472 -20.400 1.00 90.38 656 ARG A O 1
ATOM 5188 N N . GLY A 1 657 ? -15.020 -2.117 -18.612 1.00 92.00 657 GLY A N 1
ATOM 5189 C CA . GLY A 1 657 ? -14.328 -3.004 -17.682 1.00 92.00 657 GLY A CA 1
ATOM 5190 C C . GLY A 1 657 ? -15.053 -4.337 -17.467 1.00 92.00 657 GLY A C 1
ATOM 5191 O O . GLY A 1 657 ? -14.386 -5.369 -17.350 1.00 92.00 657 GLY A O 1
ATOM 5192 N N . ALA A 1 658 ? -16.390 -4.331 -17.439 1.00 95.06 658 ALA A N 1
ATOM 5193 C CA . ALA A 1 658 ? -17.207 -5.541 -17.342 1.00 95.06 658 ALA A CA 1
ATOM 5194 C C . ALA A 1 658 ? -17.110 -6.395 -18.616 1.00 95.06 658 ALA A C 1
ATOM 5196 O O . ALA A 1 658 ? -16.770 -7.579 -18.531 1.00 95.06 658 ALA A O 1
ATOM 5197 N N . TRP A 1 659 ? -17.307 -5.787 -19.791 1.00 95.12 659 TRP A N 1
ATOM 5198 C CA . TRP A 1 659 ? -17.187 -6.481 -21.079 1.00 95.12 659 TRP A CA 1
ATOM 5199 C C . TRP A 1 659 ? -15.794 -7.045 -21.337 1.00 95.12 659 TRP A C 1
ATOM 5201 O O . TRP A 1 659 ? -15.674 -8.160 -21.835 1.00 95.12 659 TRP A O 1
ATOM 5211 N N . LEU A 1 660 ? -14.736 -6.338 -20.930 1.00 92.81 660 LEU A N 1
ATOM 5212 C CA . LEU A 1 660 ? -13.371 -6.857 -21.014 1.00 92.81 660 LEU A CA 1
ATOM 5213 C C . LEU A 1 660 ? -13.220 -8.193 -20.278 1.00 92.81 660 LEU A C 1
ATOM 5215 O O . LEU A 1 660 ? -12.562 -9.095 -20.788 1.00 92.81 660 LEU A O 1
ATOM 5219 N N . VAL A 1 661 ? -13.800 -8.332 -19.081 1.00 95.00 661 VAL A N 1
ATOM 5220 C CA . VAL A 1 661 ? -13.683 -9.583 -18.317 1.00 95.00 661 VAL A CA 1
ATOM 5221 C C . VAL A 1 661 ? -14.535 -10.685 -18.942 1.00 95.00 661 VAL A C 1
ATOM 5223 O O . VAL A 1 661 ? -14.076 -11.822 -18.993 1.00 95.00 661 VAL A O 1
ATOM 5226 N N . ILE A 1 662 ? -15.732 -10.353 -19.438 1.00 95.69 662 ILE A N 1
ATOM 5227 C CA . ILE A 1 662 ? -16.620 -11.295 -20.139 1.00 95.69 662 ILE A CA 1
ATOM 5228 C C . ILE A 1 662 ? -15.920 -11.849 -21.384 1.00 95.69 662 ILE A C 1
ATOM 5230 O O . ILE A 1 662 ? -15.668 -13.050 -21.451 1.00 95.69 662 ILE A O 1
ATOM 5234 N N . HIS A 1 663 ? -15.511 -10.978 -22.310 1.00 94.75 663 HIS A N 1
ATOM 5235 C CA . HIS A 1 663 ? -14.836 -11.389 -23.542 1.00 94.75 663 HIS A CA 1
ATOM 5236 C C . HIS A 1 663 ? -13.500 -12.071 -23.266 1.00 94.75 663 HIS A C 1
ATOM 5238 O O . HIS A 1 663 ? -13.191 -13.071 -23.902 1.00 94.75 663 HIS A O 1
ATOM 5244 N N . GLY A 1 664 ? -12.734 -11.585 -22.285 1.00 92.69 664 GLY A N 1
ATOM 5245 C CA . GLY A 1 664 ? -11.464 -12.201 -21.915 1.00 92.69 664 GLY A CA 1
ATOM 5246 C C . GLY A 1 664 ? -11.613 -13.608 -21.320 1.00 92.69 664 GLY A C 1
ATOM 5247 O O . GLY A 1 664 ? -10.720 -14.438 -21.450 1.00 92.69 664 GLY A O 1
ATOM 5248 N N . LEU A 1 665 ? -12.724 -13.910 -20.644 1.00 94.25 665 LEU A N 1
ATOM 5249 C CA . LEU A 1 665 ? -13.017 -15.272 -20.181 1.00 94.25 665 LEU A CA 1
ATOM 5250 C C . LEU A 1 665 ? -13.470 -16.183 -21.331 1.00 94.25 665 LEU A C 1
ATOM 5252 O O . LEU A 1 665 ? -13.153 -17.371 -21.323 1.00 94.25 665 LEU A O 1
ATOM 5256 N N . GLU A 1 666 ? -14.199 -15.641 -22.304 1.00 93.38 666 GLU A N 1
ATOM 5257 C CA . GLU A 1 666 ? -14.721 -16.378 -23.462 1.00 93.38 666 GLU A CA 1
ATOM 5258 C C . GLU A 1 666 ? -13.642 -16.705 -24.493 1.00 93.38 666 GLU A C 1
ATOM 5260 O O . GLU A 1 666 ? -13.608 -17.813 -25.024 1.00 93.38 666 GLU A O 1
ATOM 5265 N N . ASP A 1 667 ? -12.727 -15.768 -24.737 1.00 88.81 667 ASP A N 1
ATOM 5266 C CA . ASP A 1 667 ? -11.629 -15.908 -25.696 1.00 88.81 667 ASP A CA 1
ATOM 5267 C C . ASP A 1 667 ? -10.375 -16.588 -25.095 1.00 88.81 667 ASP A C 1
ATOM 5269 O O . ASP A 1 667 ? -9.329 -16.695 -25.746 1.00 88.81 667 ASP A O 1
ATOM 5273 N N . GLY A 1 668 ? -10.448 -17.004 -23.826 1.00 90.69 668 GLY A N 1
ATOM 5274 C CA . GLY A 1 668 ? -9.363 -17.658 -23.094 1.00 90.69 668 GLY A CA 1
ATOM 5275 C C . GLY A 1 668 ? -8.178 -16.755 -22.725 1.00 90.69 668 GLY A C 1
ATOM 5276 O O . GLY A 1 668 ? -7.126 -17.261 -22.315 1.00 90.69 668 GLY A O 1
ATOM 5277 N N . PHE A 1 669 ? -8.300 -15.431 -22.850 1.00 91.88 669 PHE A N 1
ATOM 5278 C CA . PHE A 1 669 ? -7.290 -14.475 -22.388 1.00 91.88 669 PHE A CA 1
ATOM 5279 C C . PHE A 1 669 ? -7.170 -14.487 -20.856 1.00 91.88 669 PHE A C 1
ATOM 5281 O O . PHE A 1 669 ? -6.073 -14.363 -20.297 1.00 91.88 669 PHE A O 1
ATOM 5288 N N . PHE A 1 670 ? -8.290 -14.707 -20.171 1.00 95.06 670 PHE A N 1
ATOM 5289 C CA . PHE A 1 670 ? -8.378 -14.948 -18.740 1.00 95.06 670 PHE A CA 1
ATOM 5290 C C . PHE A 1 670 ? -8.810 -16.383 -18.433 1.00 95.06 670 PHE A C 1
ATOM 5292 O O . PHE A 1 670 ? -9.540 -17.029 -19.179 1.00 95.06 670 PHE A O 1
ATOM 5299 N N . ASN A 1 671 ? -8.382 -16.876 -17.276 1.00 94.94 671 ASN A N 1
ATOM 5300 C CA . ASN A 1 671 ? -8.907 -18.087 -16.659 1.00 94.94 671 ASN A CA 1
ATOM 5301 C C . ASN A 1 671 ? -9.016 -17.905 -15.140 1.00 94.94 671 ASN A C 1
ATOM 5303 O O . ASN A 1 671 ? -8.721 -16.839 -14.602 1.00 94.94 671 ASN A O 1
ATOM 5307 N N . TYR A 1 672 ? -9.429 -18.955 -14.431 1.00 94.31 672 TYR A N 1
ATOM 5308 C CA . TYR A 1 672 ? -9.443 -18.959 -12.971 1.00 94.31 672 TYR A CA 1
ATOM 5309 C C . TYR A 1 672 ? -8.305 -19.802 -12.401 1.00 94.31 672 TYR A C 1
ATOM 5311 O O . TYR A 1 672 ? -8.156 -20.977 -12.740 1.00 94.31 672 TYR A O 1
ATOM 5319 N N . VAL A 1 673 ? -7.563 -19.226 -11.455 1.00 90.00 673 VAL A N 1
ATOM 5320 C CA . VAL A 1 673 ? -6.645 -19.949 -10.568 1.00 90.00 673 VAL A CA 1
ATOM 5321 C C . VAL A 1 673 ? -7.263 -19.933 -9.170 1.00 90.00 673 VAL A C 1
ATOM 5323 O O . VAL A 1 673 ? -7.245 -18.924 -8.465 1.00 90.00 673 VAL A O 1
ATOM 5326 N N . GLY A 1 674 ? -7.886 -21.050 -8.785 1.00 88.25 674 GLY A N 1
ATOM 5327 C CA . GLY A 1 674 ? -8.752 -21.107 -7.605 1.00 88.25 674 GLY A CA 1
ATOM 5328 C C . GLY A 1 674 ? -10.034 -20.290 -7.814 1.00 88.25 674 GLY A C 1
ATOM 5329 O O . GLY A 1 674 ? -10.799 -20.559 -8.746 1.00 88.25 674 GLY A O 1
ATOM 5330 N N . ASN A 1 675 ? -10.247 -19.290 -6.955 1.00 87.50 675 ASN A N 1
ATOM 5331 C CA . ASN A 1 675 ? -11.377 -18.352 -7.023 1.00 87.50 675 ASN A CA 1
ATOM 5332 C C . ASN A 1 675 ? -10.983 -16.975 -7.581 1.00 87.50 675 ASN A C 1
ATOM 5334 O O . ASN A 1 675 ? -11.768 -16.036 -7.501 1.00 87.50 675 ASN A O 1
ATOM 5338 N N . HIS A 1 676 ? -9.774 -16.843 -8.128 1.00 89.25 676 HIS A N 1
ATOM 5339 C CA . HIS A 1 676 ? -9.267 -15.574 -8.636 1.00 89.25 676 HIS A CA 1
ATOM 5340 C C . HIS A 1 676 ? -9.084 -15.627 -10.146 1.00 89.25 676 HIS A C 1
ATOM 5342 O O . HIS A 1 676 ? -8.523 -16.589 -10.679 1.00 89.25 676 HIS A O 1
ATOM 5348 N N . LEU A 1 677 ? -9.548 -14.578 -10.820 1.00 94.31 677 LEU A N 1
ATOM 5349 C CA . LEU A 1 677 ? -9.269 -14.342 -12.230 1.00 94.31 677 LEU A CA 1
ATOM 5350 C C . LEU A 1 677 ? -7.764 -14.144 -12.445 1.00 94.31 677 LEU A C 1
ATOM 5352 O O . LEU A 1 677 ? -7.109 -13.411 -11.702 1.00 94.31 677 LEU A O 1
ATOM 5356 N N . SER A 1 678 ? -7.230 -14.794 -13.469 1.00 93.62 678 SER A N 1
ATOM 5357 C CA . SER A 1 678 ? -5.823 -14.773 -13.845 1.00 93.62 678 SER A CA 1
ATOM 5358 C C . SER A 1 678 ? -5.686 -14.528 -15.337 1.00 93.62 678 SER A C 1
ATOM 5360 O O . SER A 1 678 ? -6.470 -15.049 -16.125 1.00 93.62 678 SER A O 1
ATOM 5362 N N . VAL A 1 679 ? -4.647 -13.803 -15.741 1.00 93.25 679 VAL A N 1
ATOM 5363 C CA . VAL A 1 679 ? -4.226 -13.767 -17.147 1.00 93.25 679 VAL A CA 1
ATOM 5364 C C . VAL A 1 679 ? -3.601 -15.108 -17.508 1.00 93.25 679 VAL A C 1
ATOM 5366 O O . VAL A 1 679 ? -2.791 -15.643 -16.744 1.00 93.25 679 VAL A O 1
ATOM 5369 N N . THR A 1 680 ? -3.984 -15.670 -18.652 1.00 92.50 680 THR A N 1
ATOM 5370 C CA . THR A 1 680 ? -3.407 -16.927 -19.133 1.00 92.50 680 THR A CA 1
ATOM 5371 C C . THR A 1 680 ? -2.007 -16.699 -19.716 1.00 92.50 680 THR A C 1
ATOM 5373 O O . THR A 1 680 ? -1.672 -15.583 -20.126 1.00 92.50 680 THR A O 1
ATOM 5376 N N . PRO A 1 681 ? -1.157 -17.741 -19.797 1.00 89.31 681 PRO A N 1
ATOM 5377 C CA . PRO A 1 681 ? 0.110 -17.650 -20.524 1.00 89.31 681 PRO A CA 1
ATOM 5378 C C . PRO A 1 681 ? -0.072 -17.197 -21.980 1.00 89.31 681 PRO A C 1
ATOM 5380 O O . PRO A 1 681 ? 0.736 -16.421 -22.485 1.00 89.31 681 PRO A O 1
ATOM 5383 N N . ASP A 1 682 ? -1.157 -17.639 -22.622 1.00 88.50 682 ASP A N 1
ATOM 5384 C CA . ASP A 1 682 ? -1.546 -17.211 -23.965 1.00 88.50 682 ASP A CA 1
ATOM 5385 C C . ASP A 1 682 ? -1.936 -15.722 -24.005 1.00 88.50 682 ASP A C 1
ATOM 5387 O O . ASP A 1 682 ? -1.387 -14.971 -24.810 1.00 88.50 682 ASP A O 1
ATOM 5391 N N . GLY A 1 683 ? -2.774 -15.245 -23.077 1.00 88.44 683 GLY A N 1
ATOM 5392 C CA . GLY A 1 683 ? -3.111 -13.822 -22.957 1.00 88.44 683 GLY A CA 1
ATOM 5393 C C . GLY A 1 683 ? -1.876 -12.935 -22.736 1.00 88.44 683 GLY A C 1
ATOM 5394 O O . GLY A 1 683 ? -1.720 -11.890 -23.373 1.00 88.44 683 GLY A O 1
ATOM 5395 N N . MET A 1 684 ? -0.921 -13.387 -21.914 1.00 86.69 684 MET A N 1
ATOM 5396 C CA . MET A 1 684 ? 0.370 -12.708 -21.734 1.00 86.69 684 MET A CA 1
ATOM 5397 C C . MET A 1 684 ? 1.210 -12.688 -23.019 1.00 86.69 684 MET A C 1
ATOM 5399 O O . MET A 1 684 ? 1.852 -11.675 -23.315 1.00 86.69 684 MET A O 1
ATOM 5403 N N . ALA A 1 685 ? 1.206 -13.776 -23.794 1.00 85.19 685 ALA A N 1
ATOM 5404 C CA . ALA A 1 685 ? 1.902 -13.851 -25.076 1.00 85.19 685 ALA A CA 1
ATOM 5405 C C . ALA A 1 685 ? 1.272 -12.914 -26.120 1.00 85.19 685 ALA A C 1
ATOM 5407 O O . ALA A 1 685 ? 1.997 -12.124 -26.731 1.00 85.19 685 ALA A O 1
ATOM 5408 N N . ARG A 1 686 ? -0.063 -12.921 -26.255 1.00 83.44 686 ARG A N 1
ATOM 5409 C CA . ARG A 1 686 ? -0.825 -12.000 -27.119 1.00 83.44 686 ARG A CA 1
ATOM 5410 C C . ARG A 1 686 ? -0.521 -10.539 -26.782 1.00 83.44 686 ARG A C 1
ATOM 5412 O O . ARG A 1 686 ? -0.203 -9.746 -27.670 1.00 83.44 686 ARG A O 1
ATOM 5419 N N . ARG A 1 687 ? -0.494 -10.203 -25.488 1.00 82.12 687 ARG A N 1
ATOM 5420 C CA . ARG A 1 687 ? -0.146 -8.863 -24.994 1.00 82.12 687 ARG A CA 1
ATOM 5421 C C . ARG A 1 687 ? 1.294 -8.458 -25.300 1.00 82.12 687 ARG A C 1
ATOM 5423 O O . ARG A 1 687 ? 1.527 -7.327 -25.715 1.00 82.12 687 ARG A O 1
ATOM 5430 N N . LYS A 1 688 ? 2.262 -9.365 -25.138 1.00 77.50 688 LYS A N 1
ATOM 5431 C CA . LYS A 1 688 ? 3.670 -9.107 -25.485 1.00 77.50 688 LYS A CA 1
ATOM 5432 C C . LYS A 1 688 ? 3.863 -8.892 -26.989 1.00 77.50 688 LYS A C 1
ATOM 5434 O O . LYS A 1 688 ? 4.707 -8.092 -27.381 1.00 77.50 688 LYS A O 1
ATOM 5439 N N . ALA A 1 689 ? 3.102 -9.608 -27.812 1.00 74.25 689 ALA A N 1
ATOM 5440 C CA . ALA A 1 689 ? 3.176 -9.508 -29.262 1.00 74.25 689 ALA A CA 1
ATOM 5441 C C . ALA A 1 689 ? 2.456 -8.264 -29.820 1.00 74.25 689 ALA A C 1
ATOM 5443 O O . ALA A 1 689 ? 2.748 -7.863 -30.942 1.00 74.25 689 ALA A O 1
ATOM 5444 N N . ALA A 1 690 ? 1.537 -7.658 -29.052 1.00 65.75 690 ALA A N 1
ATOM 5445 C CA . ALA A 1 690 ? 0.606 -6.623 -29.520 1.00 65.75 690 ALA A CA 1
ATOM 5446 C C . ALA A 1 690 ? -0.170 -7.048 -30.787 1.00 65.75 690 ALA A C 1
ATOM 5448 O O . ALA A 1 690 ? -0.493 -6.226 -31.642 1.00 65.75 690 ALA A O 1
ATOM 5449 N N . VAL A 1 691 ? -0.442 -8.351 -30.918 1.00 52.78 691 VAL A N 1
ATOM 5450 C CA . VAL A 1 691 ? -1.131 -8.942 -32.069 1.00 52.78 691 VAL A CA 1
ATOM 5451 C C . VAL A 1 691 ? -2.614 -9.076 -31.739 1.00 52.78 691 VAL A C 1
ATOM 5453 O O . VAL A 1 691 ? -2.981 -9.783 -30.801 1.00 52.78 691 VAL A O 1
ATOM 5456 N N . ILE A 1 692 ? -3.461 -8.424 -32.535 1.00 45.88 692 ILE A N 1
ATOM 5457 C CA . ILE A 1 692 ? -4.892 -8.737 -32.620 1.00 45.88 692 ILE A CA 1
ATOM 5458 C C . ILE A 1 692 ? -5.003 -10.010 -33.482 1.00 45.88 692 ILE A C 1
ATOM 5460 O O . ILE A 1 692 ? -4.430 -10.020 -34.576 1.00 45.88 692 ILE A O 1
ATOM 5464 N N . PRO A 1 693 ? -5.652 -11.101 -33.032 1.00 41.84 693 PRO A N 1
ATOM 5465 C CA . PRO A 1 693 ? -5.723 -12.330 -33.819 1.00 41.84 693 PRO A CA 1
ATOM 5466 C C . PRO A 1 693 ? -6.409 -12.094 -35.171 1.00 41.84 693 PRO A C 1
ATOM 5468 O O . PRO A 1 693 ? -7.490 -11.512 -35.230 1.00 41.84 693 PRO A O 1
ATOM 5471 N N . ALA A 1 694 ? -5.812 -12.588 -36.256 1.00 38.59 694 ALA A N 1
ATOM 5472 C CA . ALA A 1 694 ? -6.516 -12.739 -37.523 1.00 38.59 694 ALA A CA 1
ATOM 5473 C C . ALA A 1 694 ? -7.423 -13.978 -37.424 1.00 38.59 694 ALA A C 1
ATOM 5475 O O . ALA A 1 694 ? -6.908 -15.086 -37.283 1.00 38.59 694 ALA A O 1
ATOM 5476 N N . GLY A 1 695 ? -8.747 -13.789 -37.479 1.00 43.44 695 GLY A N 1
ATOM 5477 C CA . GLY A 1 695 ? -9.713 -14.895 -37.572 1.00 43.44 695 GLY A CA 1
ATOM 5478 C C . GLY A 1 695 ? -10.748 -15.041 -36.449 1.00 43.44 695 GLY A C 1
ATOM 5479 O O . GLY A 1 695 ? -11.271 -16.137 -36.285 1.00 43.44 695 GLY A O 1
ATOM 5480 N N . VAL A 1 696 ? -11.089 -13.990 -35.694 1.00 38.34 696 VAL A N 1
ATOM 5481 C CA . VAL A 1 696 ? -12.362 -14.000 -34.946 1.00 38.34 696 VAL A CA 1
ATOM 5482 C C . VAL A 1 696 ? -13.473 -13.666 -35.941 1.00 38.34 696 VAL A C 1
ATOM 5484 O O . VAL A 1 696 ? -13.671 -12.502 -36.284 1.00 38.34 696 VAL A O 1
ATOM 5487 N N . GLU A 1 697 ? -14.133 -14.691 -36.481 1.00 30.92 697 GLU A N 1
ATOM 5488 C CA . GLU A 1 697 ? -15.357 -14.492 -37.259 1.00 30.92 697 GLU A CA 1
ATOM 5489 C C . GLU A 1 697 ? -16.441 -13.880 -36.355 1.00 30.92 697 GLU A C 1
ATOM 5491 O O . GLU A 1 697 ? -16.572 -14.290 -35.197 1.00 30.92 697 GLU A O 1
ATOM 5496 N N . PRO A 1 698 ? -17.214 -12.894 -36.847 1.00 30.39 698 PRO A N 1
ATOM 5497 C CA . PRO A 1 698 ? -18.362 -12.380 -36.116 1.00 30.39 698 PRO A CA 1
ATOM 5498 C C . PRO A 1 698 ? -19.335 -13.531 -35.858 1.00 30.39 698 PRO A C 1
ATOM 5500 O O . PRO A 1 698 ? -19.659 -14.288 -36.776 1.00 30.39 698 PRO A O 1
ATOM 5503 N N . ALA A 1 699 ? -19.831 -13.653 -34.624 1.00 30.16 699 ALA A N 1
ATOM 5504 C CA . ALA A 1 699 ? -21.037 -14.429 -34.394 1.00 30.16 699 ALA A CA 1
ATOM 5505 C C . ALA A 1 699 ? -22.121 -13.843 -35.308 1.00 30.16 699 ALA A C 1
ATOM 5507 O O . ALA A 1 699 ? -22.483 -12.670 -35.188 1.00 30.16 699 ALA A O 1
ATOM 5508 N N . LEU A 1 700 ? -22.561 -14.646 -36.279 1.00 31.80 700 LEU A N 1
ATOM 5509 C CA . LEU A 1 700 ? -23.722 -14.350 -37.107 1.00 31.80 700 LEU A CA 1
ATOM 5510 C C . LEU A 1 700 ? -24.885 -13.923 -36.195 1.00 31.80 700 LEU A C 1
ATOM 5512 O O . LEU A 1 700 ? -25.020 -14.473 -35.097 1.00 31.80 700 LEU A O 1
ATOM 5516 N N . PRO A 1 701 ? -25.716 -12.955 -36.621 1.00 31.70 701 PRO A N 1
ATOM 5517 C CA . PRO A 1 701 ? -26.880 -12.550 -35.849 1.00 31.70 701 PRO A CA 1
ATOM 5518 C C . PRO A 1 701 ? -27.730 -13.787 -35.556 1.00 31.70 701 PRO A C 1
ATOM 5520 O O . PRO A 1 701 ? -28.027 -14.563 -36.464 1.00 31.70 701 PRO A O 1
ATOM 5523 N N . LEU A 1 702 ? -28.093 -13.973 -34.284 1.00 30.00 702 LEU A N 1
ATOM 5524 C CA . LEU A 1 702 ? -29.136 -14.915 -33.901 1.00 30.00 702 LEU A CA 1
ATOM 5525 C C . LEU A 1 702 ? -30.365 -14.584 -34.746 1.00 30.00 702 LEU A C 1
ATOM 5527 O O . LEU A 1 702 ? -30.917 -13.487 -34.638 1.00 30.00 702 LEU A O 1
ATOM 5531 N N . GLU A 1 703 ? -30.752 -15.520 -35.612 1.00 28.06 703 GLU A N 1
ATOM 5532 C CA . GLU A 1 703 ? -32.062 -15.504 -36.238 1.00 28.06 703 GLU A CA 1
ATOM 5533 C C . GLU A 1 703 ? -33.087 -15.383 -35.113 1.00 28.06 703 GLU A C 1
ATOM 5535 O O . GLU A 1 703 ? -33.176 -16.226 -34.218 1.00 28.06 703 GLU A O 1
ATOM 5540 N N . MET A 1 704 ? -33.817 -14.272 -35.128 1.00 30.20 704 MET A N 1
ATOM 5541 C CA . MET A 1 704 ? -35.046 -14.149 -34.375 1.00 30.20 704 MET A CA 1
ATOM 5542 C C . MET A 1 704 ? -35.985 -15.231 -34.905 1.00 30.20 704 MET A C 1
ATOM 5544 O O . MET A 1 704 ? -36.521 -15.089 -36.003 1.00 30.20 704 MET A O 1
ATOM 5548 N N . GLU A 1 705 ? -36.192 -16.304 -34.142 1.00 30.77 705 GLU A N 1
ATOM 5549 C CA . GLU A 1 705 ? -37.400 -17.100 -34.317 1.00 30.77 705 GLU A CA 1
ATOM 5550 C C . GLU A 1 705 ? -38.580 -16.172 -34.019 1.00 30.77 705 GLU A C 1
ATOM 5552 O O . GLU A 1 705 ? -38.834 -15.774 -32.881 1.00 30.77 705 GLU A O 1
ATOM 5557 N N . SER A 1 706 ? -39.255 -15.763 -35.091 1.00 30.09 706 SER A N 1
ATOM 5558 C CA . SER A 1 706 ? -40.534 -15.082 -35.043 1.00 30.09 706 SER A CA 1
ATOM 5559 C C . SER A 1 706 ? -41.555 -16.015 -34.397 1.00 30.09 706 SER A C 1
ATOM 5561 O O . SER A 1 706 ? -42.015 -16.978 -35.011 1.00 30.09 706 SER A O 1
ATOM 5563 N N . SER A 1 707 ? -41.931 -15.720 -33.158 1.00 39.12 707 SER A N 1
ATOM 5564 C CA . SER A 1 707 ? -43.279 -16.020 -32.693 1.00 39.12 707 SER A CA 1
ATOM 5565 C C . SER A 1 707 ? -44.238 -15.081 -33.428 1.00 39.12 707 SER A C 1
ATOM 5567 O O . SER A 1 707 ? -44.082 -13.872 -33.264 1.00 39.12 707 SER A O 1
ATOM 5569 N N . ASP A 1 708 ? -45.122 -15.667 -34.248 1.00 33.00 708 ASP A N 1
ATOM 5570 C CA . ASP A 1 708 ? -46.345 -15.145 -34.911 1.00 33.00 708 ASP A CA 1
ATOM 5571 C C . ASP A 1 708 ? -46.341 -15.626 -36.381 1.00 33.00 708 ASP A C 1
ATOM 5573 O O . ASP A 1 708 ? -45.394 -15.349 -37.108 1.00 33.00 708 ASP A O 1
ATOM 5577 N N . GLU A 1 709 ? -47.289 -16.382 -36.944 1.00 36.12 709 GLU A N 1
ATOM 5578 C CA . GLU A 1 709 ? -48.651 -16.823 -36.606 1.00 36.12 709 GLU A CA 1
ATOM 5579 C C . GLU A 1 709 ? -49.016 -18.002 -37.558 1.00 36.12 709 GLU A C 1
ATOM 5581 O O . GLU A 1 709 ? -48.460 -18.086 -38.654 1.00 36.12 709 GLU A O 1
ATOM 5586 N N . ALA A 1 710 ? -50.033 -18.797 -37.178 1.00 34.41 710 ALA A N 1
ATOM 5587 C CA . ALA A 1 710 ? -50.850 -19.722 -38.001 1.00 34.41 710 ALA A CA 1
ATOM 5588 C C . ALA A 1 710 ? -50.331 -21.139 -38.333 1.00 34.41 710 ALA A C 1
ATOM 5590 O O . ALA A 1 710 ? -49.353 -21.303 -39.096 1.00 34.41 710 ALA A O 1
#

InterPro domains:
  IPR003115 ParB-like, N-terminal domain [PF02195] (17-110)
  IPR003115 ParB-like, N-terminal domain [SM00470] (17-111)
  IPR007757 MT-A70-like [PF05063] (276-425)
  IPR007757 MT-A70-like [PS51143] (229-465)
  IPR029063 S-adenosyl-L-methionine-dependent methyltransferase superfamily [SSF53335] (314-414)
  IPR036086 ParB/Sulfiredoxin superfamily [SSF110849] (17-113)

Foldseek 3Di:
DPQPPVCVVCPPQQFWDKDFLVLEDEDDDLDDADVVLLVVVLVVCVVPNDPDFFEWEDDDDDPPDPRHRIYGLGDVSVSVSCVVVVHRITTYGYDHDDPLVSLLVSLLVVLLDPPDFLLSLLQSLQVNVVSCCVVCVVLVDPDDPDDDDPPDDDPDDDDHSLVVSCVSRVDHSVVSVLSNLLNVQEDNVLSVLCPPHPCSDSVNSVVRSVDHHVVSVVVSVVVVVVVVVVVVVVVVVVLVVLVVVQVVQLVVLQLQLCPWDDDPPAQIFQNFQEEEEEAQADDDDPDPPPPPDPDQPDDHDDLVCLLVCQADRNHNHHQWHKYWYKDFPVCVVSRCSSCVSNQWHWDAKAKEQQVDFDPDDPGTGRIIITTMTTGDPHRDFDPPLDDDSYDYHHQDPSRADDLVVVVSSCSRSVPTAYEYEADAPVNDDVPRPCPVPRYDYDHPHPDDDPDPPPDDPDDPPPQLQLVLCCVLVQDVHSSCCVVVQFRALPDDDPAPQPCLRGQWGWDPCVLVVRHIAIEGLFQCSCVPPSSVVVQVSSCVRRVHGYYYDQAGSVRHGSNQVSLLSRLQSQQFPVRLVVCLVVVVSHDQLSNLLNLLVCLQQVRHDLVSSVVSCVSSVHDQDDLVLLLCQLLDPQWDWCDDPDDPATARNGNDSGSSSNNNSSSCPVVVQWDDDDRGIGGDPVVVVCSVVVDDDDDPDDDDPPPPPDDDDD